Protein 2GRU (pdb70)

Organism: Niallia circulans (NCBI:txid1397)

B-factor: mean 25.81, std 11.72, range [3.19, 71.44]

InterPro domains:
  IPR030960 3-dehydroquinate synthase, N-terminal domain [PF01761] (68-178)
  IPR030963 3-dehydroquinate synthase family [PIRSF001455] (4-365)
  IPR050071 Dehydroquinate Synthase [PTHR43622] (8-349)
  IPR056179 3-dehydroquinate synthase, C-terminal domain [PF24621] (180-322)

Secondary structure (DSSP, 8-state):
-EEEEEETTEEEEEEEETTSGGGGGGTS-TTS-SEEEEEEETTS-HHHHHHHHHHHTTTS-EEEEEE--SGGG-SHHHHHHHHHHHHHTT--TTEEEEEEESHHHHHHHHHHHHHBTT--EEEEEE-SHHIIIIITSS-EEEEEETTEEEEEEEE---SEEEEEHHHHHTS-HHHHHHHHHHHHHHHHHS--S--S--GGG--TT----HHHHHHHHHHHHHHHHHHHTT-TTSSSGGGGGGTTHHHHHHHHHHTTTSS-HHHHHHHHHHHHHHHHHHTTSS-HHHHHHHHHHHHHTTTTTS------HHHHHHHHHT--SSSSSB-SSSEEEE--EEETTEEPPBTTBS-EEEEHHHHHHHHHH--/-EEEEEETTEEEEEEEETT-GGGGGGTS-SSS-SEEEEEEETTS-HHHHHHHHHHHTTTS-EEEEEE--SGGG-BHHHHHHHHHHHHHTT--TTEEEEEEESHHHHHHHHHHHHHBTT--EEEEEE-SHHIIIIITSS-EEEEEETTEEEEEEEE---SEEEEEHHHHHTS-HHHHHHHHHHHHHHHHHS--S--SS-GGG--SS----HHHHHHHHHHHHHHHHHHHTT-TTSSSGGGGGGTTHHHHHHHHHHTTTSS-HHHHHHHHHHHHHHHHHHTTSS-HHHHHHHHHHHHHTTTTSS----S-HHHHHHHHHH----SEEEEE-EEETTEEPPBTTBSEEEEEHHHHHHHHHH--

Solvent-accessible surface area: 28397 Å² total; per-residue (Å²): 75,53,84,137,2,40,0,58,102,135,70,7,49,0,2,0,8,77,81,6,1,79,37,2,71,98,59,1,70,128,109,56,13,57,16,1,0,0,1,0,16,60,63,11,75,88,85,26,0,107,61,0,14,109,38,0,39,109,15,14,87,34,61,55,1,56,16,97,13,28,78,130,114,8,33,3,74,18,0,25,83,2,0,59,104,1,30,89,73,46,8,40,135,116,0,0,0,0,2,0,2,12,24,32,0,9,29,0,0,0,0,1,0,3,0,1,16,48,28,6,11,0,0,10,2,4,10,28,0,39,2,0,2,20,48,6,0,16,6,54,4,0,0,5,7,131,55,12,74,32,2,0,0,22,47,42,29,4,97,16,0,2,0,3,0,91,24,0,21,130,16,70,65,100,74,3,21,6,0,0,0,2,0,0,3,3,15,0,0,35,131,48,126,102,42,139,7,63,49,123,55,13,57,72,64,2,91,15,56,21,130,37,0,30,23,0,0,26,4,1,11,50,10,7,18,77,14,0,36,161,10,30,100,20,135,147,149,1,25,4,11,45,0,4,21,10,1,0,15,2,3,44,47,6,11,155,70,27,7,31,54,0,0,0,0,0,0,1,0,0,6,0,0,29,0,0,41,93,60,144,61,6,77,122,143,20,12,59,18,0,70,131,10,0,64,58,0,2,0,21,107,90,20,53,67,173,30,70,38,92,38,14,28,93,74,5,71,124,20,52,66,28,16,143,10,98,71,70,142,66,25,2,0,4,2,0,0,43,3,57,9,117,45,9,116,104,121,176,64,9,23,9,32,0,135,47,96,39,5,96,79,0,8,137,86,15,110,79,57,84,130,1,36,0,59,122,87,56,6,54,0,0,0,10,77,92,10,0,73,46,0,96,95,55,1,65,163,125,62,12,65,12,1,0,0,1,0,15,65,62,10,78,83,82,26,0,104,50,0,16,116,36,0,42,114,11,13,85,31,63,62,11,62,13,112,13,31,65,130,103,6,34,1,82,20,0,33,74,1,0,38,79,0,20,91,69,44,8,41,72,94,1,0,1,0,3,0,2,13,26,35,0,11,27,0,0,0,0,1,0,2,0,1,15,37,28,6,12,0,0,13,2,6,10,21,0,41,3,0,1,19,47,6,0,13,0,51,4,0,0,13,8,131,58,25,86,42,17,0,0,20,40,43,28,5,97,15,0,1,0,3,0,96,27,0,22,112,17,71,66,84,81,4,5,5,0,0,0,3,0,0,3,4,8,0,1,38,126,54,141,130,58,133,16,75,54,131,63,6,50,47,68,3,97,13,48,16,127,76,1,21,36,4,0,30,16,1,10,59,9,7,17,78,20,0,37,149,6,13,84,18,133,138,155,2,40,8,12,54,0,4,11,37,0,0,59,0,0,31,80,12,15,159,70,36,9,34,43,0,0,0,0,0,0,0,0,0,1,0,0,26,0,0,35,101,41,138,63,5,57,104,132,13,4,57,25,0,48,134,7,0,82,55,0,2,0,35,109,65,31,25,59,175,20,75,34,64,37,3,23,106,85,8,77,130,69,85,139,139,95,44,38,32,5,6,0,0,34,0,51,8,104,45,9,118,110,128,162,60,14,83,6,49,2,124,56,106,21,0,59,76,3,4,117,112,14,90

Structure (mmCIF, N/CA/C/O backbone):
data_2GRU
#
_entry.id   2GRU
#
_cell.length_a   79.569
_cell.length_b   70.108
_cell.length_c   81.569
_cell.angle_alpha   90.00
_cell.angle_beta   117.61
_cell.angle_gamma   90.00
#
_symmetry.space_group_name_H-M   'P 1 21 1'
#
loop_
_entity.id
_entity.type
_entity.pdbx_description
1 polymer '2-deoxy-scyllo-inosose synthase'
2 non-polymer 'COBALT (II) ION'
3 non-polymer 'SULFITE ION'
4 non-polymer 'PHOSPHATE ION'
5 non-polymer NICOTINAMIDE-ADENINE-DINUCLEOTIDE
6 non-polymer (1R,2S,3S,4R)-5-METH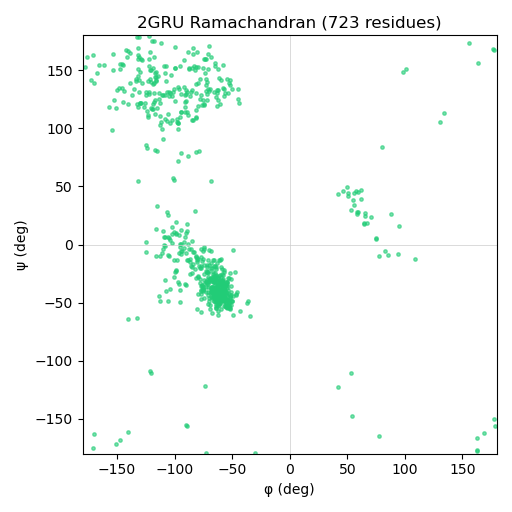YLENECYCLOHEXANE-1,2,3,4-TETRAOL
7 non-polymer (4S)-2-METHYL-2,4-PENTANEDIOL
8 non-polymer '[(1R,2R,3S,4S,5R)-2,3,4,5-TETRAHYDROXYCYCLOHEXYL]METHYL DIHYDROGEN PHOSPHATE'
9 water water
#
loop_
_atom_site.group_PDB
_atom_site.id
_atom_site.type_symbol
_atom_site.label_atom_id
_atom_site.label_alt_id
_atom_site.label_comp_id
_atom_site.label_asym_id
_atom_site.label_entity_id
_atom_site.label_seq_id
_atom_site.pdbx_PDB_ins_code
_atom_site.Cartn_x
_atom_site.Cartn_y
_atom_site.Cartn_z
_atom_site.occupancy
_atom_site.B_iso_or_equiv
_atom_site.auth_seq_id
_atom_site.auth_comp_id
_atom_site.auth_asym_id
_atom_site.auth_atom_id
_atom_site.pdbx_PDB_model_num
ATOM 1 N N . THR A 1 2 ? -11.850 25.923 10.974 1.00 24.03 2 THR A N 1
ATOM 2 C CA . THR A 1 2 ? -10.802 26.966 10.769 1.00 23.77 2 THR A CA 1
ATOM 3 C C . THR A 1 2 ? -10.015 26.635 9.515 1.00 22.62 2 THR A C 1
ATOM 4 O O . THR A 1 2 ? -9.687 25.455 9.235 1.00 21.42 2 THR A O 1
ATOM 8 N N . THR A 1 3 ? -9.754 27.687 8.762 1.00 21.85 3 THR A N 1
ATOM 9 C CA . THR A 1 3 ? -9.045 27.616 7.522 1.00 22.46 3 THR A CA 1
ATOM 10 C C . THR A 1 3 ? -7.931 28.651 7.558 1.00 21.66 3 THR A C 1
ATOM 11 O O . THR A 1 3 ? -8.209 29.836 7.724 1.00 22.93 3 THR A O 1
ATOM 15 N N . LYS A 1 4 ? -6.687 28.211 7.402 1.00 20.10 4 LYS A N 1
ATOM 16 C CA . LYS A 1 4 ? -5.531 29.099 7.285 1.00 19.10 4 LYS A CA 1
ATOM 17 C C . LYS A 1 4 ? -4.860 28.961 5.929 1.00 18.83 4 LYS A C 1
ATOM 18 O O . LYS A 1 4 ? -4.743 27.857 5.376 1.00 18.65 4 LYS A O 1
ATOM 24 N N . GLN A 1 5 ? -4.367 30.064 5.421 1.00 18.25 5 GLN A N 1
ATOM 25 C CA . GLN A 1 5 ? -3.673 30.049 4.143 1.00 20.46 5 GLN A CA 1
ATOM 26 C C . GLN A 1 5 ? -2.183 29.907 4.435 1.00 19.27 5 GLN A C 1
ATOM 27 O O . GLN A 1 5 ? -1.589 30.763 5.021 1.00 20.01 5 GLN A O 1
ATOM 37 N N . ILE A 1 6 ? -1.607 28.777 4.031 1.00 20.26 6 ILE A N 1
ATOM 38 C CA . ILE A 1 6 ? -0.201 28.483 4.268 1.00 20.84 6 ILE A CA 1
ATOM 39 C C . ILE A 1 6 ? 0.600 28.743 2.987 1.00 20.14 6 ILE A C 1
ATOM 40 O O . ILE A 1 6 ? 0.256 28.209 1.947 1.00 21.47 6 ILE A O 1
ATOM 45 N N . CYS A 1 7 ? 1.699 29.475 3.073 1.00 19.27 7 CYS A N 1
ATOM 46 C CA . CYS A 1 7 ? 2.486 29.773 1.881 1.00 18.49 7 CYS A CA 1
ATOM 47 C C . CYS A 1 7 ? 3.948 29.521 2.114 1.00 18.45 7 CYS A C 1
ATOM 48 O O . CYS A 1 7 ? 4.544 30.150 3.000 1.00 18.37 7 CYS A O 1
ATOM 51 N N . PHE A 1 8 ? 4.527 28.623 1.308 1.00 17.85 8 PHE A N 1
ATOM 52 C CA . PHE A 1 8 ? 5.995 28.402 1.220 1.00 16.82 8 PHE A CA 1
ATOM 53 C C . PHE A 1 8 ? 6.492 29.210 0.021 1.00 16.77 8 PHE A C 1
ATOM 54 O O . PHE A 1 8 ? 6.242 28.859 -1.135 1.00 18.81 8 PHE A O 1
ATOM 62 N N . ALA A 1 9 ? 7.144 30.329 0.280 1.00 18.75 9 ALA A N 1
ATOM 63 C CA . ALA A 1 9 ? 7.297 31.410 -0.734 1.00 18.60 9 ALA A CA 1
ATOM 64 C C . ALA A 1 9 ? 5.975 31.624 -1.492 1.00 19.02 9 ALA A C 1
ATOM 65 O O . ALA A 1 9 ? 4.981 31.839 -0.849 1.00 18.56 9 ALA A O 1
ATOM 67 N N . ASP A 1 10 ? 5.923 31.511 -2.826 1.00 20.51 10 ASP A N 1
ATOM 68 C CA . ASP A 1 10 ? 4.677 31.690 -3.574 1.00 20.55 10 ASP A CA 1
ATOM 69 C C . ASP A 1 10 ? 3.857 30.420 -3.787 1.00 21.78 10 ASP A C 1
ATOM 70 O O . ASP A 1 10 ? 2.877 30.454 -4.556 1.00 23.45 10 ASP A O 1
ATOM 75 N N . ARG A 1 11 ? 4.212 29.311 -3.129 1.00 20.85 11 ARG A N 1
ATOM 76 C CA . ARG A 1 11 ? 3.404 28.097 -3.223 1.00 21.71 11 ARG A CA 1
ATOM 77 C C . ARG A 1 11 ? 2.472 28.057 -2.000 1.00 19.63 11 ARG A C 1
ATOM 78 O O . ARG A 1 11 ? 2.913 27.796 -0.908 1.00 19.17 11 ARG A O 1
ATOM 92 N N . CYS A 1 12 ? 1.195 28.361 -2.212 1.00 19.47 12 CYS A N 1
ATOM 93 C CA . CYS A 1 12 ? 0.174 28.458 -1.173 1.00 19.34 12 CYS A CA 1
ATOM 94 C C . CYS A 1 12 ? -0.824 27.290 -1.228 1.00 19.67 12 CYS A C 1
ATOM 95 O O . CYS A 1 12 ? -1.029 26.681 -2.294 1.00 19.93 12 CYS A O 1
ATOM 98 N N . PHE A 1 13 ? -1.322 26.912 -0.043 1.00 19.11 13 PHE A N 1
ATOM 99 C CA . PHE A 1 13 ? -2.416 25.985 0.134 1.00 18.47 13 PHE A CA 1
ATOM 100 C C . PHE A 1 13 ? -3.262 26.378 1.341 1.00 18.34 13 PHE A C 1
ATOM 101 O O . PHE A 1 13 ? -2.801 27.055 2.246 1.00 19.37 13 PHE A O 1
ATOM 109 N N . ASN A 1 14 ? -4.507 25.959 1.303 1.00 18.21 14 ASN A N 1
ATOM 110 C CA . ASN A 1 14 ? -5.424 26.066 2.399 1.00 19.53 14 ASN A CA 1
ATOM 111 C C . ASN A 1 14 ? -5.357 24.845 3.246 1.00 17.40 14 ASN A C 1
ATOM 112 O O . ASN A 1 14 ? -5.358 23.714 2.738 1.00 15.56 14 ASN A O 1
ATOM 117 N N . PHE A 1 15 ? -5.188 25.110 4.539 1.00 15.80 15 PHE A N 1
ATOM 118 C CA . PHE A 1 15 ? -5.121 24.118 5.568 1.00 14.14 15 PHE A CA 1
ATOM 119 C C . PHE A 1 15 ? -6.397 24.360 6.354 1.00 14.38 15 PHE A C 1
ATOM 120 O O . PHE A 1 15 ? -6.526 25.360 7.088 1.00 12.57 15 PHE A O 1
ATOM 128 N N . ALA A 1 16 ? -7.352 23.468 6.165 1.00 15.01 16 ALA A N 1
ATOM 129 C CA . ALA A 1 16 ? -8.581 23.494 6.949 1.00 16.78 16 ALA A CA 1
ATOM 130 C C . ALA A 1 16 ? -8.517 22.447 8.055 1.00 17.91 16 ALA A C 1
ATOM 131 O O . ALA A 1 16 ? -8.121 21.303 7.818 1.00 18.97 16 ALA A O 1
ATOM 133 N N . PHE A 1 17 ? -8.901 22.836 9.275 1.00 19.56 17 PHE A N 1
ATOM 134 C CA . PHE A 1 17 ? -8.854 21.936 10.408 1.00 19.62 17 PHE A CA 1
ATOM 135 C C . PHE A 1 17 ? -10.008 22.200 11.366 1.00 20.22 17 PHE A C 1
ATOM 136 O O . PHE A 1 17 ? -10.286 23.350 11.705 1.00 20.18 17 PHE A O 1
ATOM 144 N N . GLY A 1 18 ? -10.658 21.126 11.808 1.00 20.86 18 GLY A N 1
ATOM 145 C CA . GLY A 1 18 ? -11.843 21.202 12.675 1.00 21.33 18 GLY A CA 1
ATOM 146 C C . GLY A 1 18 ? -12.583 19.884 12.636 1.00 22.89 18 GLY A C 1
ATOM 147 O O . GLY A 1 18 ? -12.142 18.953 11.983 1.00 21.02 18 GLY A O 1
ATOM 148 N N . GLU A 1 19 ? -13.717 19.811 13.340 1.00 24.86 19 GLU A N 1
ATOM 149 C CA . GLU A 1 19 ? -14.572 18.639 13.334 1.00 27.08 19 GLU A CA 1
ATOM 150 C C . GLU A 1 19 ? -15.355 18.447 12.041 1.00 28.16 19 GLU A C 1
ATOM 151 O O . GLU A 1 19 ? -15.914 19.385 11.453 1.00 26.99 19 GLU A O 1
ATOM 157 N N . HIS A 1 20 ? -15.400 17.210 11.578 1.00 29.91 20 HIS A N 1
ATOM 158 C CA . HIS A 1 20 ? -16.006 16.970 10.282 1.00 33.36 20 HIS A CA 1
ATOM 159 C C . HIS A 1 20 ? -15.621 18.061 9.173 1.00 33.16 20 HIS A C 1
ATOM 160 O O . HIS A 1 20 ? -16.508 18.520 8.424 1.00 33.60 20 HIS A O 1
ATOM 167 N N . VAL A 1 21 ? -14.330 18.473 9.083 1.00 32.50 21 VAL A N 1
ATOM 168 C CA . VAL A 1 21 ? -13.841 19.264 7.914 1.00 32.13 21 VAL A CA 1
ATOM 169 C C . VAL A 1 21 ? -14.108 18.537 6.615 1.00 32.28 21 VAL A C 1
ATOM 170 O O . VAL A 1 21 ? -14.320 19.181 5.609 1.00 31.94 21 VAL A O 1
ATOM 174 N N . LEU A 1 22 ? -14.022 17.204 6.619 1.00 32.80 22 LEU A N 1
ATOM 175 C CA . LEU A 1 22 ? -14.139 16.466 5.382 1.00 34.45 22 LEU A CA 1
ATOM 176 C C . LEU A 1 22 ? -15.551 16.459 4.840 1.00 37.02 22 LEU A C 1
ATOM 177 O O . LEU A 1 22 ? -15.745 16.500 3.628 1.00 36.27 22 LEU A O 1
ATOM 182 N N . GLU A 1 23 ? -16.548 16.456 5.734 1.00 39.37 23 GLU A N 1
ATOM 183 C CA . GLU A 1 23 ? -17.952 16.555 5.318 1.00 41.88 23 GLU A CA 1
ATOM 184 C C . GLU A 1 23 ? -18.202 17.948 4.791 1.00 41.82 23 GLU A C 1
ATOM 185 O O . GLU A 1 23 ? -19.273 18.256 4.283 1.00 43.85 23 GLU A O 1
ATOM 191 N N . SER A 1 24 ? -17.211 18.814 4.888 1.00 41.67 24 SER A N 1
ATOM 192 C CA . SER A 1 24 ? -17.371 20.131 4.309 1.00 41.32 24 SER A CA 1
ATOM 193 C C . SER A 1 24 ? -16.362 20.354 3.184 1.00 40.59 24 SER A C 1
ATOM 194 O O . SER A 1 24 ? -16.190 21.472 2.702 1.00 40.45 24 SER A O 1
ATOM 197 N N . VAL A 1 25 ? -15.733 19.262 2.739 1.00 40.00 25 VAL A N 1
ATOM 198 C CA . VAL A 1 25 ? -14.747 19.293 1.633 1.00 39.01 25 VAL A CA 1
ATOM 199 C C . VAL A 1 25 ? -15.255 20.014 0.372 1.00 38.68 25 VAL A C 1
ATOM 200 O O . VAL A 1 25 ? -14.476 20.704 -0.298 1.00 38.35 25 VAL A O 1
ATOM 204 N N . GLU A 1 26 ? -16.561 19.866 0.087 1.00 39.05 26 GLU A N 1
ATOM 205 C CA . GLU A 1 26 ? -17.229 20.441 -1.088 1.00 39.53 26 GLU A CA 1
ATOM 206 C C . GLU A 1 26 ? -17.178 21.966 -1.124 1.00 40.02 26 GLU A C 1
ATOM 207 O O . GLU A 1 26 ? -17.217 22.558 -2.199 1.00 39.40 26 GLU A O 1
ATOM 213 N N . SER A 1 27 ? -17.083 22.584 0.060 1.00 40.37 27 SER A N 1
ATOM 214 C CA . SER A 1 27 ? -16.937 24.044 0.199 1.00 40.85 27 SER A CA 1
ATOM 215 C C . SER A 1 27 ? -15.506 24.534 -0.038 1.00 40.72 27 SER A C 1
ATOM 216 O O . SER A 1 27 ? -15.282 25.738 -0.182 1.00 41.10 27 SER A O 1
ATOM 219 N N . TYR A 1 28 ? -14.539 23.611 -0.075 1.00 40.00 28 TYR A N 1
ATOM 220 C CA . TYR A 1 28 ? -13.125 23.992 -0.130 1.00 39.51 28 TYR A CA 1
ATOM 221 C C . TYR A 1 28 ? -12.481 23.725 -1.480 1.00 39.43 28 TYR A C 1
ATOM 222 O O . TYR A 1 28 ? -11.546 24.442 -1.877 1.00 39.93 28 TYR A O 1
ATOM 231 N N . ILE A 1 29 ? -12.959 22.690 -2.183 1.00 38.70 29 ILE A N 1
ATOM 232 C CA . ILE A 1 29 ? -12.388 22.323 -3.481 1.00 36.83 29 ILE A CA 1
ATOM 233 C C . ILE A 1 29 ? -13.385 22.565 -4.594 1.00 37.80 29 ILE A C 1
ATOM 234 O O . ILE A 1 29 ? -14.472 21.981 -4.574 1.00 37.21 29 ILE A O 1
ATOM 239 N N . PRO A 1 30 ? -13.005 23.401 -5.585 1.00 38.71 30 PRO A N 1
ATOM 240 C CA . PRO A 1 30 ? -13.860 23.682 -6.746 1.00 39.85 30 PRO A CA 1
ATOM 241 C C . PRO A 1 30 ? -14.482 22.406 -7.311 1.00 41.13 30 PRO A C 1
ATOM 242 O O . PRO A 1 30 ? -13.792 21.388 -7.493 1.00 39.93 30 PRO A O 1
ATOM 246 N N . ARG A 1 31 ? -15.787 22.472 -7.578 1.00 42.91 31 ARG A N 1
ATOM 247 C CA . ARG A 1 31 ? -16.555 21.327 -8.072 1.00 44.32 31 ARG A CA 1
ATOM 248 C C . ARG A 1 31 ? -15.813 20.410 -9.067 1.00 44.09 31 ARG A C 1
ATOM 249 O O . ARG A 1 31 ? -15.785 19.163 -8.900 1.00 45.13 31 ARG A O 1
ATOM 257 N N . ASP A 1 32 ? -15.232 21.020 -10.096 1.00 42.88 32 ASP A N 1
ATOM 258 C CA . ASP A 1 32 ? -14.499 20.267 -11.103 1.00 42.02 32 ASP A CA 1
ATOM 259 C C . ASP A 1 32 ? -12.997 20.576 -11.154 1.00 39.50 32 ASP A C 1
ATOM 260 O O . ASP A 1 32 ? -12.398 20.538 -12.209 1.00 38.53 32 ASP A O 1
ATOM 265 N N . GLU A 1 33 ? -12.395 20.875 -10.008 1.00 37.69 33 GLU A N 1
ATOM 266 C CA . GLU A 1 33 ? -10.922 21.025 -9.921 1.00 35.43 33 GLU A CA 1
ATOM 267 C C . GLU A 1 33 ? -10.211 19.762 -10.453 1.00 32.53 33 GLU A C 1
ATOM 268 O O . GLU A 1 33 ? -9.280 19.851 -11.262 1.00 32.13 33 GLU A O 1
ATOM 274 N N . PHE A 1 34 ? -10.676 18.600 -10.006 1.00 29.15 34 PHE A N 1
ATOM 275 C CA . PHE A 1 34 ? -9.991 17.343 -10.256 1.00 27.09 34 PHE A CA 1
ATOM 276 C C . PHE A 1 34 ? -11.002 16.365 -10.752 1.00 26.75 34 PHE A C 1
ATOM 277 O O . PHE A 1 34 ? -12.181 16.374 -10.293 1.00 26.37 34 PHE A O 1
ATOM 285 N N . ASP A 1 35 ? -10.558 15.503 -11.651 1.00 25.83 35 ASP A N 1
ATOM 286 C CA . ASP A 1 35 ? -11.463 14.525 -12.235 1.00 26.56 35 ASP A CA 1
ATOM 287 C C . ASP A 1 35 ? -11.470 13.163 -11.534 1.00 24.98 35 ASP A C 1
ATOM 288 O O . ASP A 1 35 ? -12.294 12.273 -11.883 1.00 24.07 35 ASP A O 1
ATOM 293 N N . GLN A 1 36 ? -10.574 13.008 -10.552 1.00 23.28 36 GLN A N 1
ATOM 294 C CA . GLN A 1 36 ? -10.403 11.738 -9.883 1.00 21.66 36 GLN A CA 1
ATOM 295 C C . GLN A 1 36 ? -9.566 11.966 -8.641 1.00 21.24 36 GLN A C 1
ATOM 296 O O . GLN A 1 36 ? -8.701 12.825 -8.653 1.00 21.92 36 GLN A O 1
ATOM 302 N N . TYR A 1 37 ? -9.837 11.179 -7.589 1.00 20.71 37 TYR A N 1
ATOM 303 C CA . TYR A 1 37 ? -9.082 11.115 -6.337 1.00 18.87 37 TYR A CA 1
ATOM 304 C C . TYR A 1 37 ? -8.441 9.762 -6.158 1.00 18.98 37 TYR A C 1
ATOM 305 O O . TYR A 1 37 ? -9.132 8.728 -6.110 1.00 18.75 37 TYR A O 1
ATOM 314 N N . ILE A 1 38 ? -7.108 9.735 -6.120 1.00 18.98 38 ILE A N 1
ATOM 315 C CA . ILE A 1 38 ? -6.406 8.502 -5.769 1.00 18.82 38 ILE A CA 1
ATOM 316 C C . ILE A 1 38 ? -6.053 8.631 -4.281 1.00 18.53 38 ILE A C 1
ATOM 317 O O . ILE A 1 38 ? -5.180 9.422 -3.913 1.00 18.27 38 ILE A O 1
ATOM 322 N N . MET A 1 39 ? -6.749 7.856 -3.447 1.00 19.05 39 MET A N 1
ATOM 323 C CA . MET A 1 39 ? -6.568 7.873 -1.998 1.00 19.25 39 MET A CA 1
ATOM 324 C C . MET A 1 39 ? -5.494 6.892 -1.517 1.00 18.30 39 MET A C 1
ATOM 325 O O . MET A 1 39 ? -5.631 5.677 -1.664 1.00 18.46 39 MET A O 1
ATOM 330 N N . ILE A 1 40 ? -4.395 7.433 -0.977 1.00 16.66 40 ILE A N 1
ATOM 331 C CA . ILE A 1 40 ? -3.247 6.611 -0.631 1.00 15.62 40 ILE A CA 1
ATOM 332 C C . ILE A 1 40 ? -3.098 6.542 0.881 1.00 14.97 40 ILE A C 1
ATOM 333 O O . ILE A 1 40 ? -3.082 7.560 1.559 1.00 13.06 40 ILE A O 1
ATOM 338 N N . SER A 1 41 ? -2.981 5.310 1.396 1.00 13.94 41 SER A N 1
ATOM 339 C CA . SER A 1 41 ? -2.961 5.110 2.842 1.00 14.67 41 SER A CA 1
ATOM 340 C C . SER A 1 41 ? -2.187 3.863 3.278 1.00 13.04 41 SER A C 1
ATOM 341 O O . SER A 1 41 ? -2.487 2.772 2.817 1.00 15.10 41 SER A O 1
ATOM 344 N N . ASP A 1 42 ? -1.198 3.998 4.148 1.00 12.90 42 ASP A N 1
ATOM 345 C CA . ASP A 1 42 ? -0.390 2.835 4.568 1.00 13.64 42 ASP A CA 1
ATOM 346 C C . ASP A 1 42 ? -1.297 1.833 5.349 1.00 13.26 42 ASP A C 1
ATOM 347 O O . ASP A 1 42 ? -2.335 2.197 5.880 1.00 13.38 42 ASP A O 1
ATOM 352 N N . SER A 1 43 ? -0.932 0.569 5.386 1.00 14.23 43 SER A N 1
ATOM 353 C CA . SER A 1 43 ? -1.839 -0.485 5.873 1.00 15.22 43 SER A CA 1
ATOM 354 C C . SER A 1 43 ? -2.163 -0.383 7.383 1.00 16.63 43 SER A C 1
ATOM 355 O O . SER A 1 43 ? -3.065 -1.066 7.877 1.00 17.58 43 SER A O 1
ATOM 358 N N . GLY A 1 44 ? -1.410 0.429 8.123 1.00 16.87 44 GLY A N 1
ATOM 359 C CA . GLY A 1 44 ? -1.693 0.642 9.553 1.00 18.53 44 GLY A CA 1
ATOM 360 C C . GLY A 1 44 ? -2.750 1.683 9.880 1.00 19.09 44 GLY A C 1
ATOM 361 O O . GLY A 1 44 ? -3.278 1.707 10.989 1.00 19.08 44 GLY A O 1
ATOM 362 N N . VAL A 1 45 ? -3.087 2.554 8.921 1.00 19.01 45 VAL A N 1
ATOM 363 C CA . VAL A 1 45 ? -4.145 3.532 9.166 1.00 18.57 45 VAL A CA 1
ATOM 364 C C . VAL A 1 45 ? -5.490 2.796 9.344 1.00 19.28 45 VAL A C 1
ATOM 365 O O . VAL A 1 45 ? -5.815 1.963 8.522 1.00 19.96 45 VAL A O 1
ATOM 369 N N . PRO A 1 46 ? -6.275 3.105 10.416 1.00 19.83 46 PRO A N 1
ATOM 370 C CA . PRO A 1 46 ? -7.635 2.467 10.512 1.00 20.74 46 PRO A CA 1
ATOM 371 C C . PRO A 1 46 ? -8.494 2.573 9.255 1.00 20.81 46 PRO A C 1
ATOM 372 O O . PRO A 1 46 ? -8.654 3.680 8.704 1.00 20.78 46 PRO A O 1
ATOM 376 N N . ASP A 1 47 ? -9.100 1.445 8.863 1.00 21.39 47 ASP A N 1
ATOM 377 C CA . ASP A 1 47 ? -9.934 1.360 7.659 1.00 22.61 47 ASP A CA 1
ATOM 378 C C . ASP A 1 47 ? -11.128 2.246 7.738 1.00 22.46 47 ASP A C 1
ATOM 379 O O . ASP A 1 47 ? -11.641 2.664 6.714 1.00 23.07 47 ASP A O 1
ATOM 384 N N . SER A 1 48 ? -11.607 2.498 8.958 1.00 22.18 48 SER A N 1
ATOM 385 C CA . SER A 1 48 ? -12.740 3.397 9.160 1.00 21.25 48 SER A CA 1
ATOM 386 C C . SER A 1 48 ? -12.404 4.830 8.777 1.00 20.45 48 SER A C 1
ATOM 387 O O . SER A 1 48 ? -13.263 5.496 8.217 1.00 19.50 48 SER A O 1
ATOM 390 N N . ILE A 1 49 ? -11.193 5.323 9.114 1.00 20.93 49 ILE A N 1
ATOM 391 C CA . ILE A 1 49 ? -10.776 6.661 8.616 1.00 20.32 49 ILE A CA 1
ATOM 392 C C . ILE A 1 49 ? -10.693 6.712 7.062 1.00 19.89 49 ILE A C 1
ATOM 393 O O . ILE A 1 49 ? -11.278 7.561 6.422 1.00 18.96 49 ILE A O 1
ATOM 398 N N . VAL A 1 50 ? -9.960 5.777 6.459 1.00 20.43 50 VAL A N 1
ATOM 399 C CA . VAL A 1 50 ? -9.829 5.700 4.993 1.00 19.47 50 VAL A CA 1
ATOM 400 C C . VAL A 1 50 ? -11.209 5.680 4.300 1.00 21.60 50 VAL A C 1
ATOM 401 O O . VAL A 1 50 ? -11.499 6.495 3.388 1.00 22.20 50 VAL A O 1
ATOM 405 N N . HIS A 1 51 ? -12.074 4.767 4.719 1.00 21.54 51 HIS A N 1
ATOM 406 C CA . HIS A 1 51 ? -13.374 4.664 4.086 1.00 24.04 51 HIS A CA 1
ATOM 407 C C . HIS A 1 51 ? -14.266 5.869 4.276 1.00 23.71 51 HIS A C 1
ATOM 408 O O . HIS A 1 51 ? -14.969 6.242 3.353 1.00 23.26 51 HIS A O 1
ATOM 415 N N . TYR A 1 52 ? -14.172 6.502 5.447 1.00 23.78 52 TYR A N 1
ATOM 416 C CA . TYR A 1 52 ? -14.800 7.766 5.723 1.00 23.95 52 TYR A CA 1
ATOM 417 C C . TYR A 1 52 ? -14.309 8.911 4.811 1.00 22.83 52 TYR A C 1
ATOM 418 O O . TYR A 1 52 ? -15.125 9.664 4.254 1.00 22.58 52 TYR A O 1
ATOM 427 N N . ALA A 1 53 ? -12.987 9.079 4.691 1.00 21.50 53 ALA A N 1
ATOM 428 C CA . ALA A 1 53 ? -12.407 10.090 3.781 1.00 20.36 53 ALA A CA 1
ATOM 429 C C . ALA A 1 53 ? -12.850 9.852 2.319 1.00 20.02 53 ALA A C 1
ATOM 430 O O . ALA A 1 53 ? -13.224 10.794 1.607 1.00 20.51 53 ALA A O 1
ATOM 432 N N . ALA A 1 54 ? -12.842 8.583 1.890 1.00 19.50 54 ALA A N 1
ATOM 433 C CA . ALA A 1 54 ? -13.224 8.229 0.538 1.00 19.87 54 ALA A CA 1
ATOM 434 C C . ALA A 1 54 ? -14.675 8.596 0.224 1.00 20.35 54 ALA A C 1
ATOM 435 O O . ALA A 1 54 ? -14.948 9.185 -0.784 1.00 21.34 54 ALA A O 1
ATOM 437 N N . GLU A 1 55 ? -15.600 8.324 1.130 1.00 22.83 55 GLU A N 1
ATOM 438 C CA . GLU A 1 55 ? -16.995 8.712 0.956 1.00 25.14 55 GLU A CA 1
ATOM 439 C C . GLU A 1 55 ? -17.176 10.234 0.760 1.00 25.56 55 GLU A C 1
ATOM 440 O O . GLU A 1 55 ? -17.972 10.646 -0.087 1.00 25.59 55 GLU A O 1
ATOM 446 N N . TYR A 1 56 ? -16.434 11.063 1.504 1.00 25.63 56 TYR A N 1
ATOM 447 C CA . TYR A 1 56 ? -16.541 12.519 1.308 1.00 26.68 56 TYR A CA 1
ATOM 448 C C . TYR A 1 56 ? -15.874 13.032 0.055 1.00 25.83 56 TYR A C 1
ATOM 449 O O . TYR A 1 56 ? -16.474 13.799 -0.684 1.00 24.88 56 TYR A O 1
ATOM 458 N N . PHE A 1 57 ? -14.648 12.582 -0.221 1.00 25.05 57 PHE A N 1
ATOM 459 C CA . PHE A 1 57 ? -14.053 12.916 -1.507 1.00 23.83 57 PHE A CA 1
ATOM 460 C C . PHE A 1 57 ? -14.878 12.400 -2.687 1.00 24.00 57 PHE A C 1
ATOM 461 O O . PHE A 1 57 ? -14.824 12.952 -3.775 1.00 21.98 57 PHE A O 1
ATOM 469 N N . GLY A 1 58 ? -15.611 11.305 -2.454 1.00 25.10 58 GLY A N 1
ATOM 470 C CA . GLY A 1 58 ? -16.484 10.729 -3.451 1.00 26.95 58 GLY A CA 1
ATOM 471 C C . GLY A 1 58 ? -17.625 11.639 -3.872 1.00 28.52 58 GLY A C 1
ATOM 472 O O . GLY A 1 58 ? -18.237 11.391 -4.903 1.00 30.07 58 GLY A O 1
ATOM 473 N N . LYS A 1 59 ? -17.919 12.687 -3.106 1.00 28.31 59 LYS A N 1
ATOM 474 C CA . LYS A 1 59 ? -19.006 13.602 -3.474 1.00 29.20 59 LYS A CA 1
ATOM 475 C C . LYS A 1 59 ? -18.547 14.550 -4.557 1.00 28.69 59 LYS A C 1
ATOM 476 O O . LYS A 1 59 ? -19.361 15.137 -5.272 1.00 27.78 59 LYS A O 1
ATOM 482 N N . LEU A 1 60 ? -17.232 14.666 -4.708 1.00 28.20 60 LEU A N 1
ATOM 483 C CA . LEU A 1 60 ? -16.663 15.567 -5.726 1.00 27.31 60 LEU A CA 1
ATOM 484 C C . LEU A 1 60 ? -16.299 14.875 -7.022 1.00 26.50 60 LEU A C 1
ATOM 485 O O . LEU A 1 60 ? -16.411 15.478 -8.061 1.00 27.46 60 LEU A O 1
ATOM 490 N N . ALA A 1 61 ? -15.849 13.619 -6.963 1.00 25.85 61 ALA A N 1
ATOM 491 C CA . ALA A 1 61 ? -15.319 12.910 -8.133 1.00 25.35 61 ALA A CA 1
ATOM 492 C C . ALA A 1 61 ? -14.981 11.473 -7.712 1.00 25.37 61 ALA A C 1
ATOM 493 O O . ALA A 1 61 ? -14.824 11.211 -6.503 1.00 25.41 61 ALA A O 1
ATOM 495 N N . PRO A 1 62 ? -14.839 10.548 -8.684 1.00 24.42 62 PRO A N 1
ATOM 496 C CA . PRO A 1 62 ? -14.584 9.168 -8.309 1.00 23.70 62 PRO A CA 1
ATOM 497 C C . PRO A 1 62 ? -13.309 9.036 -7.498 1.00 23.85 62 PRO A C 1
ATOM 498 O O . PRO A 1 62 ? -12.290 9.731 -7.766 1.00 22.61 62 PRO A O 1
ATOM 502 N N . VAL A 1 63 ? -13.375 8.149 -6.511 1.00 21.73 63 VAL A N 1
ATOM 503 C CA . VAL A 1 63 ? -12.282 7.907 -5.633 1.00 20.37 63 VAL A CA 1
ATOM 504 C C . VAL A 1 63 ? -11.837 6.454 -5.763 1.00 20.89 63 VAL A C 1
ATOM 505 O O . VAL A 1 63 ? -12.698 5.548 -5.814 1.00 20.28 63 VAL A O 1
ATOM 509 N N . HIS A 1 64 ? -10.514 6.232 -5.781 1.00 19.50 64 HIS A N 1
ATOM 510 C CA . HIS A 1 64 ? -9.976 4.895 -5.642 1.00 20.48 64 HIS A CA 1
ATOM 511 C C . HIS A 1 64 ? -9.071 4.866 -4.446 1.00 19.56 64 HIS A C 1
ATOM 512 O O . HIS A 1 64 ? -8.294 5.798 -4.208 1.00 20.04 64 HIS A O 1
ATOM 519 N N . ILE A 1 65 ? -9.115 3.754 -3.731 1.00 17.95 65 ILE A N 1
ATOM 520 C CA . ILE A 1 65 ? -8.305 3.597 -2.571 1.00 17.20 65 ILE A CA 1
ATOM 521 C C . ILE A 1 65 ? -7.123 2.681 -2.878 1.00 17.94 65 ILE A C 1
ATOM 522 O O . ILE A 1 65 ? -7.294 1.599 -3.449 1.00 17.15 65 ILE A O 1
ATOM 527 N N . LEU A 1 66 ? -5.924 3.145 -2.503 1.00 17.65 66 LEU A N 1
ATOM 528 C CA . LEU A 1 66 ? -4.699 2.417 -2.723 1.00 17.25 66 LEU A CA 1
ATOM 529 C C . LEU A 1 66 ? -4.084 2.260 -1.345 1.00 17.74 66 LEU A C 1
ATOM 530 O O . LEU A 1 66 ? -3.623 3.238 -0.745 1.00 18.20 66 LEU A O 1
ATOM 535 N N . ARG A 1 67 ? -4.045 1.025 -0.829 1.00 16.18 67 ARG A N 1
ATOM 536 C CA . ARG A 1 67 ? -3.218 0.814 0.350 1.00 15.37 67 ARG A CA 1
ATOM 537 C C . ARG A 1 67 ? -1.806 0.383 -0.067 1.00 15.16 67 ARG A C 1
ATOM 538 O O . ARG A 1 67 ? -1.622 -0.155 -1.128 1.00 15.87 67 ARG A O 1
ATOM 546 N N . PHE A 1 68 ? -0.840 0.565 0.830 1.00 15.08 68 PHE A N 1
ATOM 547 C CA . PHE A 1 68 ? 0.484 -0.075 0.767 1.00 15.12 68 PHE A CA 1
ATOM 548 C C . PHE A 1 68 ? 0.964 -0.479 2.169 1.00 15.25 68 PHE A C 1
ATOM 549 O O . PHE A 1 68 ? 0.493 0.037 3.145 1.00 15.49 68 PHE A O 1
ATOM 557 N N . GLN A 1 69 ? 1.932 -1.379 2.226 1.00 16.11 69 GLN A N 1
ATOM 558 C CA . GLN A 1 69 ? 2.487 -1.942 3.443 1.00 18.02 69 GLN A CA 1
ATOM 559 C C . GLN A 1 69 ? 3.174 -0.862 4.318 1.00 18.79 69 GLN A C 1
ATOM 560 O O . GLN A 1 69 ? 4.106 -0.212 3.898 1.00 17.97 69 GLN A O 1
ATOM 566 N N . GLY A 1 70 ? 2.686 -0.680 5.526 1.00 19.44 70 GLY A N 1
ATOM 567 C CA . GLY A 1 70 ? 3.227 0.315 6.427 1.00 20.51 70 GLY A CA 1
ATOM 568 C C . GLY A 1 70 ? 4.619 -0.035 6.941 1.00 21.67 70 GLY A C 1
ATOM 569 O O . GLY A 1 70 ? 5.146 -1.143 6.683 1.00 22.48 70 GLY A O 1
ATOM 570 N N . GLY A 1 71 ? 5.237 0.924 7.619 1.00 21.35 71 GLY A N 1
ATOM 571 C CA . GLY A 1 71 ? 6.492 0.676 8.288 1.00 22.40 71 GLY A CA 1
ATOM 572 C C . GLY A 1 71 ? 7.681 1.193 7.514 1.00 23.09 71 GLY A C 1
ATOM 573 O O . GLY A 1 71 ? 7.654 1.248 6.285 1.00 22.70 71 GLY A O 1
ATOM 574 N N . GLU A 1 72 ? 8.727 1.560 8.244 1.00 23.58 72 GLU A N 1
ATOM 575 C CA . GLU A 1 72 ? 9.867 2.252 7.653 1.00 24.85 72 GLU A CA 1
ATOM 576 C C . GLU A 1 72 ? 10.633 1.374 6.656 1.00 25.37 72 GLU A C 1
ATOM 577 O O . GLU A 1 72 ? 11.227 1.894 5.676 1.00 26.39 72 GLU A O 1
ATOM 583 N N . GLU A 1 73 ? 10.554 0.062 6.858 1.00 24.17 73 GLU A N 1
ATOM 584 C CA . GLU A 1 73 ? 11.082 -0.944 5.926 1.00 24.72 73 GLU A CA 1
ATOM 585 C C . GLU A 1 73 ? 10.518 -0.887 4.524 1.00 23.23 73 GLU A C 1
ATOM 586 O O . GLU A 1 73 ? 11.164 -1.312 3.580 1.00 24.17 73 GLU A O 1
ATOM 592 N N . TYR A 1 74 ? 9.286 -0.431 4.389 1.00 21.94 74 TYR A N 1
ATOM 593 C CA . TYR A 1 74 ? 8.629 -0.340 3.090 1.00 21.35 74 TYR A CA 1
ATOM 594 C C . TYR A 1 74 ? 8.473 1.133 2.660 1.00 19.34 74 TYR A C 1
ATOM 595 O O . TYR A 1 74 ? 7.793 1.409 1.677 1.00 18.97 74 TYR A O 1
ATOM 604 N N . LYS A 1 75 ? 9.045 2.063 3.413 1.00 16.83 75 LYS A N 1
ATOM 605 C CA . LYS A 1 75 ? 9.016 3.481 2.998 1.00 16.86 75 LYS A CA 1
ATOM 606 C C . LYS A 1 75 ? 10.129 3.736 1.975 1.00 16.93 75 LYS A C 1
ATOM 607 O O . LYS A 1 75 ? 11.233 4.236 2.319 1.00 18.95 75 LYS A O 1
ATOM 613 N N . THR A 1 76 ? 9.877 3.359 0.711 1.00 17.83 76 THR A N 1
ATOM 614 C CA . THR A 1 76 ? 10.946 3.248 -0.292 1.00 16.99 76 THR A CA 1
ATOM 615 C C . THR A 1 76 ? 10.465 3.710 -1.638 1.00 17.95 76 THR A C 1
ATOM 616 O O . THR A 1 76 ? 9.280 3.916 -1.813 1.00 17.70 76 THR A O 1
ATOM 620 N N . LEU A 1 77 ? 11.373 3.916 -2.596 1.00 18.62 77 LEU A N 1
ATOM 621 C CA . LEU A 1 77 ? 10.990 4.356 -3.957 1.00 19.05 77 LEU A CA 1
ATOM 622 C C . LEU A 1 77 ? 10.259 3.223 -4.672 1.00 18.41 77 LEU A C 1
ATOM 623 O O . LEU A 1 77 ? 9.419 3.452 -5.513 1.00 19.13 77 LEU A O 1
ATOM 628 N N . SER A 1 78 ? 10.598 1.997 -4.309 1.00 16.40 78 SER A N 1
ATOM 629 C CA . SER A 1 78 ? 9.891 0.838 -4.795 1.00 17.62 78 SER A CA 1
ATOM 630 C C . SER A 1 78 ? 8.401 0.854 -4.433 1.00 15.95 78 SER A C 1
ATOM 631 O O . SER A 1 78 ? 7.569 0.575 -5.295 1.00 16.54 78 SER A O 1
ATOM 634 N N . THR A 1 79 ? 8.063 1.175 -3.171 1.00 14.92 79 THR A N 1
ATOM 635 C CA . THR A 1 79 ? 6.651 1.344 -2.794 1.00 14.62 79 THR A CA 1
ATOM 636 C C . THR A 1 79 ? 6.023 2.473 -3.596 1.00 13.83 79 THR A C 1
ATOM 637 O O . THR A 1 79 ? 4.936 2.335 -4.130 1.00 13.80 79 THR A O 1
ATOM 641 N N . VAL A 1 80 ? 6.716 3.602 -3.698 1.00 13.65 80 VAL A N 1
ATOM 642 C CA . VAL A 1 80 ? 6.246 4.698 -4.579 1.00 14.40 80 VAL A CA 1
ATOM 643 C C . VAL A 1 80 ? 5.962 4.252 -6.042 1.00 13.79 80 VAL A C 1
ATOM 644 O O . VAL A 1 80 ? 4.876 4.484 -6.606 1.00 14.64 80 VAL A O 1
ATOM 648 N N . THR A 1 81 ? 6.918 3.599 -6.675 1.00 13.82 81 THR A N 1
ATOM 649 C CA . THR A 1 81 ? 6.663 3.121 -8.081 1.00 14.41 81 THR A CA 1
ATOM 650 C C . THR A 1 81 ? 5.451 2.262 -8.192 1.00 13.30 81 THR A C 1
ATOM 651 O O . THR A 1 81 ? 4.664 2.423 -9.132 1.00 15.24 81 THR A O 1
ATOM 655 N N . ASN A 1 82 ? 5.273 1.337 -7.254 1.00 13.85 82 ASN A N 1
ATOM 656 C CA . ASN A 1 82 ? 4.138 0.436 -7.345 1.00 15.48 82 ASN A CA 1
ATOM 657 C C . ASN A 1 82 ? 2.819 1.184 -7.226 1.00 14.87 82 ASN A C 1
ATOM 658 O O . ASN A 1 82 ? 1.870 0.902 -7.931 1.00 14.59 82 ASN A O 1
ATOM 663 N N . LEU A 1 83 ? 2.782 2.170 -6.332 1.00 13.16 83 LEU A N 1
ATOM 664 C CA . LEU A 1 83 ? 1.630 3.087 -6.236 1.00 12.34 83 LEU A CA 1
ATOM 665 C C . LEU A 1 83 ? 1.375 3.932 -7.485 1.00 11.96 83 LEU A C 1
ATOM 666 O O . LEU A 1 83 ? 0.228 4.150 -7.847 1.00 13.13 83 LEU A O 1
ATOM 671 N N . GLN A 1 84 ? 2.423 4.407 -8.138 1.00 12.04 84 GLN A N 1
ATOM 672 C CA . GLN A 1 84 ? 2.268 5.201 -9.381 1.00 13.93 84 GLN A CA 1
ATOM 673 C C . GLN A 1 84 ? 1.698 4.314 -10.535 1.00 14.48 84 GLN A C 1
ATOM 674 O O . GLN A 1 84 ? 0.756 4.725 -11.198 1.00 14.50 84 GLN A O 1
ATOM 680 N N . GLU A 1 85 ? 2.203 3.070 -10.651 1.00 14.49 85 GLU A N 1
ATOM 681 C CA . GLU A 1 85 ? 1.740 2.074 -11.619 1.00 16.50 85 GLU A CA 1
ATOM 682 C C . GLU A 1 85 ? 0.287 1.715 -11.436 1.00 16.12 85 GLU A C 1
ATOM 683 O O . GLU A 1 85 ? -0.475 1.789 -12.391 1.00 15.16 85 GLU A O 1
ATOM 689 N N . ARG A 1 86 ? -0.115 1.426 -10.179 1.00 16.58 86 ARG A N 1
ATOM 690 C CA . ARG A 1 86 ? -1.513 1.156 -9.834 1.00 16.30 86 ARG A CA 1
ATOM 691 C C . ARG A 1 86 ? -2.408 2.356 -10.096 1.00 15.93 86 ARG A C 1
ATOM 692 O O . ARG A 1 86 ? -3.536 2.196 -10.562 1.00 15.46 86 ARG A O 1
ATOM 700 N N . ALA A 1 87 ? -1.907 3.563 -9.810 1.00 17.47 87 ALA A N 1
ATOM 701 C CA . ALA A 1 87 ? -2.648 4.784 -10.152 1.00 17.67 87 ALA A CA 1
ATOM 702 C C . ALA A 1 87 ? -2.892 4.959 -11.654 1.00 18.57 87 ALA A C 1
ATOM 703 O O . ALA A 1 87 ? -3.981 5.385 -12.062 1.00 18.20 87 ALA A O 1
ATOM 705 N N . ILE A 1 88 ? -1.856 4.712 -12.455 1.00 19.40 88 ILE A N 1
ATOM 706 C CA . ILE A 1 88 ? -1.942 4.816 -13.915 1.00 18.89 88 ILE A CA 1
ATOM 707 C C . ILE A 1 88 ? -2.908 3.747 -14.423 1.00 19.51 88 ILE A C 1
ATOM 708 O O . ILE A 1 88 ? -3.805 4.037 -15.245 1.00 20.64 88 ILE A O 1
ATOM 713 N N . ALA A 1 89 ? -2.815 2.536 -13.876 1.00 18.61 89 ALA A N 1
ATOM 714 C CA . ALA A 1 89 ? -3.755 1.499 -14.224 1.00 17.97 89 ALA A CA 1
ATOM 715 C C . ALA A 1 89 ? -5.186 1.863 -13.898 1.00 18.19 89 ALA A C 1
ATOM 716 O O . ALA A 1 89 ? -6.056 1.276 -14.475 1.00 17.58 89 ALA A O 1
ATOM 718 N N . LEU A 1 90 ? -5.426 2.838 -13.010 1.00 18.16 90 LEU A N 1
ATOM 719 C CA . LEU A 1 90 ? -6.788 3.349 -12.681 1.00 19.84 90 LEU A CA 1
ATOM 720 C C . LEU A 1 90 ? -7.212 4.557 -13.543 1.00 19.99 90 LEU A C 1
ATOM 721 O O . LEU A 1 90 ? -8.315 5.151 -13.364 1.00 18.64 90 LEU A O 1
ATOM 726 N N . GLY A 1 91 ? -6.311 4.922 -14.463 1.00 20.03 91 GLY A N 1
ATOM 727 C CA . GLY A 1 91 ? -6.560 6.007 -15.391 1.00 19.07 91 GLY A CA 1
ATOM 728 C C . GLY A 1 91 ? -6.153 7.357 -14.835 1.00 19.17 91 GLY A C 1
ATOM 729 O O . GLY A 1 91 ? -6.721 8.359 -15.231 1.00 19.26 91 GLY A O 1
ATOM 730 N N . ALA A 1 92 ? -5.188 7.392 -13.913 1.00 18.34 92 ALA A N 1
ATOM 731 C CA . ALA A 1 92 ? -4.717 8.663 -13.334 1.00 19.12 92 ALA A CA 1
ATOM 732 C C . ALA A 1 92 ? -4.141 9.536 -14.429 1.00 19.47 92 ALA A C 1
ATOM 733 O O . ALA A 1 92 ? -3.492 9.055 -15.343 1.00 19.81 92 ALA A O 1
ATOM 735 N N . ASN A 1 93 ? -4.354 10.822 -14.318 1.00 21.15 93 ASN A N 1
ATOM 736 C CA . ASN A 1 93 ? -3.786 11.763 -15.289 1.00 22.43 93 ASN A CA 1
ATOM 737 C C . ASN A 1 93 ? -3.457 13.092 -14.578 1.00 22.32 93 ASN A C 1
ATOM 738 O O . ASN A 1 93 ? -3.459 13.166 -13.334 1.00 20.75 93 ASN A O 1
ATOM 743 N N . ARG A 1 94 ? -3.158 14.131 -15.350 1.00 23.15 94 ARG A N 1
ATOM 744 C CA . ARG A 1 94 ? -2.743 15.418 -14.787 1.00 24.46 94 ARG A CA 1
ATOM 745 C C . ARG A 1 94 ? -3.846 16.121 -14.050 1.00 23.74 94 ARG A C 1
ATOM 746 O O . ARG A 1 94 ? -3.574 17.047 -13.285 1.00 24.21 94 ARG A O 1
ATOM 754 N N . ARG A 1 95 ? -5.092 15.704 -14.264 1.00 23.47 95 ARG A N 1
ATOM 755 C CA . ARG A 1 95 ? -6.202 16.283 -13.507 1.00 23.44 95 ARG A CA 1
ATOM 756 C C . ARG A 1 95 ? -6.611 15.490 -12.265 1.00 22.30 95 ARG A C 1
ATOM 757 O O . ARG A 1 95 ? -7.518 15.906 -11.546 1.00 22.17 95 ARG A O 1
ATOM 765 N N . THR A 1 96 ? -5.950 14.355 -12.033 1.00 20.39 96 THR A N 1
ATOM 766 C CA . THR A 1 96 ? -6.097 13.597 -10.796 1.00 18.40 96 THR A CA 1
ATOM 767 C C . THR A 1 96 ? -5.416 14.274 -9.597 1.00 18.07 96 THR A C 1
ATOM 768 O O . THR A 1 96 ? -4.294 14.803 -9.720 1.00 17.94 96 THR A O 1
ATOM 772 N N . ALA A 1 97 ? -6.053 14.176 -8.421 1.00 17.13 97 ALA A N 1
ATOM 773 C CA . ALA A 1 97 ? -5.363 14.502 -7.145 1.00 16.20 97 ALA A CA 1
ATOM 774 C C . ALA A 1 97 ? -5.075 13.242 -6.372 1.00 15.45 97 ALA A C 1
ATOM 775 O O . ALA A 1 97 ? -5.945 12.347 -6.278 1.00 13.75 97 ALA A O 1
ATOM 777 N N . ILE A 1 98 ? -3.875 13.230 -5.762 1.00 15.23 98 ILE A N 1
ATOM 778 C CA . ILE A 1 98 ? -3.479 12.228 -4.795 1.00 15.03 98 ILE A CA 1
ATOM 779 C C . ILE A 1 98 ? -3.876 12.691 -3.383 1.00 14.41 98 ILE A C 1
ATOM 780 O O . ILE A 1 98 ? -3.513 13.781 -2.985 1.00 13.32 98 ILE A O 1
ATOM 785 N N . VAL A 1 99 ? -4.672 11.871 -2.671 1.00 14.19 99 VAL A N 1
ATOM 786 C CA . VAL A 1 99 ? -5.111 12.200 -1.292 1.00 12.79 99 VAL A CA 1
ATOM 787 C C . VAL A 1 99 ? -4.403 11.295 -0.320 1.00 13.10 99 VAL A C 1
ATOM 788 O O . VAL A 1 99 ? -4.652 10.044 -0.309 1.00 9.70 99 VAL A O 1
ATOM 792 N N . ALA A 1 100 ? -3.452 11.885 0.421 1.00 10.91 100 ALA A N 1
ATOM 793 C CA . ALA A 1 100 ? -2.680 11.079 1.355 1.00 11.92 100 ALA A CA 1
ATOM 794 C C . ALA A 1 100 ? -3.356 11.006 2.717 1.00 12.58 100 ALA A C 1
ATOM 795 O O . ALA A 1 100 ? -3.422 12.009 3.448 1.00 12.03 100 ALA A O 1
ATOM 797 N N . VAL A 1 101 ? -3.854 9.801 3.061 1.00 13.25 101 VAL A N 1
ATOM 798 C CA . VAL A 1 101 ? -4.646 9.654 4.297 1.00 13.95 101 VAL A CA 1
ATOM 799 C C . VAL A 1 101 ? -3.842 8.830 5.282 1.00 14.42 101 VAL A C 1
ATOM 800 O O . VAL A 1 101 ? -3.810 7.571 5.202 1.00 14.43 101 VAL A O 1
ATOM 804 N N . GLY A 1 102 ? -3.195 9.524 6.214 1.00 14.00 102 GLY A N 1
ATOM 805 C CA . GLY A 1 102 ? -2.342 8.832 7.170 1.00 12.94 102 GLY A CA 1
ATOM 806 C C . GLY A 1 102 ? -1.490 9.796 7.968 1.00 12.98 102 GLY A C 1
ATOM 807 O O . GLY A 1 102 ? -1.776 10.986 8.054 1.00 12.98 102 GLY A O 1
ATOM 808 N N . GLY A 1 103 ? -0.439 9.250 8.583 1.00 13.43 103 GLY A N 1
ATOM 809 C CA . GLY A 1 103 ? 0.505 10.033 9.324 1.00 12.85 103 GLY A CA 1
ATOM 810 C C . GLY A 1 103 ? 1.590 10.462 8.364 1.00 14.55 103 GLY A C 1
ATOM 811 O O . GLY A 1 103 ? 1.366 10.548 7.165 1.00 13.43 103 GLY A O 1
ATOM 812 N N . GLY A 1 104 ? 2.772 10.732 8.901 1.00 14.16 104 GLY A N 1
ATOM 813 C CA . GLY A 1 104 ? 3.868 11.277 8.126 1.00 14.78 104 GLY A CA 1
ATOM 814 C C . GLY A 1 104 ? 4.460 10.280 7.122 1.00 14.98 104 GLY A C 1
ATOM 815 O O . GLY A 1 104 ? 4.930 10.689 6.055 1.00 15.89 104 GLY A O 1
ATOM 816 N N . LEU A 1 105 ? 4.438 8.993 7.457 1.00 13.16 105 LEU A N 1
ATOM 817 C CA . LEU A 1 105 ? 4.892 7.973 6.553 1.00 12.99 105 LEU A CA 1
ATOM 818 C C . LEU A 1 105 ? 4.082 7.949 5.272 1.00 12.32 105 LEU A C 1
ATOM 819 O O . LEU A 1 105 ? 4.648 7.869 4.184 1.00 13.55 105 LEU A O 1
ATOM 824 N N . THR A 1 106 ? 2.771 7.990 5.389 1.00 11.69 106 THR A N 1
ATOM 825 C CA . THR A 1 106 ? 1.893 8.035 4.219 1.00 12.53 106 THR A CA 1
ATOM 826 C C . THR A 1 106 ? 2.041 9.372 3.471 1.00 13.91 106 THR A C 1
ATOM 827 O O . THR A 1 106 ? 1.984 9.402 2.238 1.00 15.33 106 THR A O 1
ATOM 831 N N . GLY A 1 107 ? 2.141 10.491 4.215 1.00 14.43 107 GLY A N 1
ATOM 832 C CA . GLY A 1 107 ? 2.432 11.798 3.638 1.00 13.70 107 GLY A CA 1
ATOM 833 C C . GLY A 1 107 ? 3.649 11.878 2.726 1.00 14.72 107 GLY A C 1
ATOM 834 O O . GLY A 1 107 ? 3.521 12.312 1.587 1.00 15.20 107 GLY A O 1
ATOM 835 N N . ASN A 1 108 ? 4.804 11.462 3.231 1.00 14.16 108 ASN A N 1
ATOM 836 C CA . ASN A 1 108 ? 6.005 11.287 2.484 1.00 15.69 108 ASN A CA 1
ATOM 837 C C . ASN A 1 108 ? 5.912 10.375 1.257 1.00 15.48 108 ASN A C 1
ATOM 838 O O . ASN A 1 108 ? 6.341 10.782 0.205 1.00 14.44 108 ASN A O 1
ATOM 843 N N . VAL A 1 109 ? 5.445 9.125 1.436 1.00 14.35 109 VAL A N 1
ATOM 844 C CA . VAL A 1 109 ? 5.230 8.192 0.325 1.00 13.19 109 VAL A CA 1
ATOM 845 C C . VAL A 1 109 ? 4.324 8.778 -0.750 1.00 13.50 109 VAL A C 1
ATOM 846 O O . VAL A 1 109 ? 4.731 8.819 -1.919 1.00 12.42 109 VAL A O 1
ATOM 850 N N . ALA A 1 110 ? 3.131 9.240 -0.349 1.00 12.75 110 ALA A N 1
ATOM 851 C CA . ALA A 1 110 ? 2.216 9.913 -1.275 1.00 12.72 110 ALA A CA 1
ATOM 852 C C . ALA A 1 110 ? 2.767 11.220 -1.870 1.00 12.23 110 ALA A C 1
ATOM 853 O O . ALA A 1 110 ? 2.478 11.538 -3.023 1.00 11.76 110 ALA A O 1
ATOM 855 N N . GLY A 1 111 ? 3.560 11.964 -1.107 1.00 12.05 111 GLY A N 1
ATOM 856 C CA . GLY A 1 111 ? 4.183 13.229 -1.625 1.00 12.77 111 GLY A CA 1
ATOM 857 C C . GLY A 1 111 ? 5.242 12.980 -2.718 1.00 13.84 111 GLY A C 1
ATOM 858 O O . GLY A 1 111 ? 5.312 13.719 -3.713 1.00 14.39 111 GLY A O 1
ATOM 859 N N . VAL A 1 112 ? 6.055 11.945 -2.522 1.00 14.14 112 VAL A N 1
ATOM 860 C CA . VAL A 1 112 ? 6.999 11.448 -3.575 1.00 13.82 112 VAL A CA 1
ATOM 861 C C . VAL A 1 112 ? 6.249 10.922 -4.769 1.00 14.13 112 VAL A C 1
ATOM 862 O O . VAL A 1 112 ? 6.542 11.337 -5.882 1.00 15.92 112 VAL A O 1
ATOM 866 N N . ALA A 1 113 ? 5.229 10.074 -4.563 1.00 14.07 113 ALA A N 1
ATOM 867 C CA . ALA A 1 113 ? 4.360 9.718 -5.702 1.00 13.57 113 ALA A CA 1
ATOM 868 C C . ALA A 1 113 ? 3.832 10.924 -6.526 1.00 13.13 113 ALA A C 1
ATOM 869 O O . ALA A 1 113 ? 4.045 10.995 -7.735 1.00 14.11 113 ALA A O 1
ATOM 871 N N . ALA A 1 114 ? 3.083 11.809 -5.881 1.00 11.82 114 ALA A N 1
ATOM 872 C CA . ALA A 1 114 ? 2.458 12.976 -6.467 1.00 11.85 114 ALA A CA 1
ATOM 873 C C . ALA A 1 114 ? 3.460 13.971 -7.089 1.00 12.58 114 ALA A C 1
ATOM 874 O O . ALA A 1 114 ? 3.202 14.528 -8.117 1.00 13.10 114 ALA A O 1
ATOM 876 N N . GLY A 1 115 ? 4.621 14.155 -6.468 1.00 12.38 115 GLY A N 1
ATOM 877 C CA . GLY A 1 115 ? 5.544 15.116 -6.985 1.00 12.80 115 GLY A CA 1
ATOM 878 C C . GLY A 1 115 ? 6.226 14.676 -8.268 1.00 13.89 115 GLY A C 1
ATOM 879 O O . GLY A 1 115 ? 6.757 15.526 -8.971 1.00 13.92 115 GLY A O 1
ATOM 880 N N . MET A 1 116 ? 6.272 13.351 -8.511 1.00 14.50 116 MET A N 1
ATOM 881 C CA . MET A 1 116 ? 6.882 12.748 -9.719 1.00 14.90 116 MET A CA 1
ATOM 882 C C . MET A 1 116 ? 5.873 12.407 -10.859 1.00 15.34 116 MET A C 1
ATOM 883 O O . MET A 1 116 ? 6.243 12.437 -11.998 1.00 15.19 116 MET A O 1
ATOM 888 N N . MET A 1 117 ? 4.637 12.038 -10.548 1.00 16.34 117 MET A N 1
ATOM 889 C CA . MET A 1 117 ? 3.670 11.646 -11.594 1.00 19.10 117 MET A CA 1
ATOM 890 C C . MET A 1 117 ? 3.422 12.750 -12.540 1.00 17.31 117 MET A C 1
ATOM 891 O O . MET A 1 117 ? 2.992 13.815 -12.129 1.00 16.44 117 MET A O 1
ATOM 896 N N . PHE A 1 118 ? 3.705 12.493 -13.823 1.00 18.04 118 PHE A N 1
ATOM 897 C CA . PHE A 1 118 ? 3.623 13.542 -14.853 1.00 18.99 118 PHE A CA 1
ATOM 898 C C . PHE A 1 118 ? 4.430 14.765 -14.487 1.00 18.51 118 PHE A C 1
ATOM 899 O O . PHE A 1 118 ? 4.082 15.855 -14.884 1.00 18.43 118 PHE A O 1
ATOM 907 N N . ARG A 1 119 ? 5.517 14.569 -13.717 1.00 17.62 119 ARG A N 1
ATOM 908 C CA . ARG A 1 119 ? 6.351 15.678 -13.176 1.00 17.29 119 ARG A CA 1
ATOM 909 C C . ARG A 1 119 ? 5.627 16.587 -12.197 1.00 17.02 119 ARG A C 1
ATOM 910 O O . ARG A 1 119 ? 6.059 17.730 -11.968 1.00 16.70 119 ARG A O 1
ATOM 918 N N . GLY A 1 120 ? 4.502 16.110 -11.660 1.00 17.28 120 GLY A N 1
ATOM 919 C CA . GLY A 1 120 ? 3.886 16.735 -10.503 1.00 16.88 120 GLY A CA 1
ATOM 920 C C . GLY A 1 120 ? 2.407 16.927 -10.637 1.00 17.46 120 GLY A C 1
ATOM 921 O O . GLY A 1 120 ? 1.985 17.640 -11.513 1.00 17.63 120 GLY A O 1
ATOM 922 N N . ILE A 1 121 ? 1.614 16.212 -9.827 1.00 17.49 121 ILE A N 1
ATOM 923 C CA . ILE A 1 121 ? 0.156 16.405 -9.793 1.00 16.69 121 ILE A CA 1
ATOM 924 C C . ILE A 1 121 ? -0.254 16.880 -8.372 1.00 17.36 121 ILE A C 1
ATOM 925 O O . ILE A 1 121 ? 0.604 16.942 -7.449 1.00 16.14 121 ILE A O 1
ATOM 930 N N . ALA A 1 122 ? -1.541 17.209 -8.197 1.00 17.18 122 ALA A N 1
ATOM 931 C CA . ALA A 1 122 ? -2.054 17.693 -6.905 1.00 17.41 122 ALA A CA 1
ATOM 932 C C . ALA A 1 122 ? -1.934 16.677 -5.772 1.00 17.14 122 ALA A C 1
ATOM 933 O O . ALA A 1 122 ? -2.221 15.454 -5.911 1.00 17.15 122 ALA A O 1
ATOM 935 N N . LEU A 1 123 ? -1.421 17.195 -4.660 1.00 16.43 123 LEU A N 1
ATOM 936 C CA . LEU A 1 123 ? -1.236 16.412 -3.453 1.00 15.42 123 LEU A CA 1
ATOM 937 C C . LEU A 1 123 ? -2.123 17.070 -2.421 1.00 13.82 123 LEU A C 1
ATOM 938 O O . LEU A 1 123 ? -2.014 18.264 -2.187 1.00 14.18 123 LEU A O 1
ATOM 943 N N . ILE A 1 124 ? -3.018 16.291 -1.838 1.00 13.29 124 ILE A N 1
ATOM 944 C CA . ILE A 1 124 ? -3.897 16.747 -0.777 1.00 12.71 124 ILE A CA 1
ATOM 945 C C . ILE A 1 124 ? -3.582 15.917 0.469 1.00 12.67 124 ILE A C 1
ATOM 946 O O . ILE A 1 124 ? -3.618 14.684 0.408 1.00 12.14 124 ILE A O 1
ATOM 951 N N . HIS A 1 125 ? -3.217 16.575 1.559 1.00 12.10 125 HIS A N 1
ATOM 952 C CA . HIS A 1 125 ? -3.048 15.897 2.832 1.00 12.69 125 HIS A CA 1
ATOM 953 C C . HIS A 1 125 ? -4.328 15.741 3.697 1.00 13.41 125 HIS A C 1
ATOM 954 O O . HIS A 1 125 ? -5.081 16.695 3.960 1.00 13.79 125 HIS A O 1
ATOM 961 N N . VAL A 1 126 ? -4.575 14.494 4.109 1.00 13.99 126 VAL A N 1
ATOM 962 C CA . VAL A 1 126 ? -5.519 14.218 5.203 1.00 12.06 126 VAL A CA 1
ATOM 963 C C . VAL A 1 126 ? -4.757 13.589 6.408 1.00 12.05 126 VAL A C 1
ATOM 964 O O . VAL A 1 126 ? -4.763 12.388 6.594 1.00 13.42 126 VAL A O 1
ATOM 968 N N . PRO A 1 127 ? -4.094 14.416 7.227 1.00 12.49 127 PRO A N 1
ATOM 969 C CA . PRO A 1 127 ? -3.241 13.862 8.300 1.00 13.69 127 PRO A CA 1
ATOM 970 C C . PRO A 1 127 ? -4.083 13.261 9.413 1.00 14.36 127 PRO A C 1
ATOM 971 O O . PRO A 1 127 ? -5.026 13.907 9.892 1.00 15.60 127 PRO A O 1
ATOM 975 N N . THR A 1 128 ? -3.768 12.027 9.793 1.00 13.21 128 THR A N 1
ATOM 976 C CA . THR A 1 128 ? -4.573 11.331 10.790 1.00 14.55 128 THR A CA 1
ATOM 977 C C . THR A 1 128 ? -3.851 11.171 12.124 1.00 13.49 128 THR A C 1
ATOM 978 O O . THR A 1 128 ? -4.365 10.548 13.048 1.00 12.59 128 THR A O 1
ATOM 982 N N . THR A 1 129 ? -2.621 11.669 12.185 1.00 14.54 129 THR A N 1
ATOM 983 C CA . THR A 1 129 ? -1.896 11.654 13.455 1.00 13.67 129 THR A CA 1
ATOM 984 C C . THR A 1 129 ? -1.679 13.115 13.830 1.00 14.00 129 THR A C 1
ATOM 985 O O . THR A 1 129 ? -1.543 13.933 12.959 1.00 12.34 129 THR A O 1
ATOM 989 N N . PHE A 1 130 ? -1.654 13.426 15.125 1.00 14.30 130 PHE A N 1
ATOM 990 C CA . PHE A 1 130 ? -1.346 14.789 15.569 1.00 13.69 130 PHE A CA 1
ATOM 991 C C . PHE A 1 130 ? 0.043 15.331 15.116 1.00 13.68 130 PHE A C 1
ATOM 992 O O . PHE A 1 130 ? 0.219 16.548 14.833 1.00 13.97 130 PHE A O 1
ATOM 1000 N N . LEU A 1 131 ? 1.027 14.440 15.054 1.00 13.18 131 LEU A N 1
ATOM 1001 C CA . LEU A 1 131 ? 2.334 14.814 14.591 1.00 15.33 131 LEU A CA 1
ATOM 1002 C C . LEU A 1 131 ? 2.315 15.201 13.074 1.00 16.16 131 LEU A C 1
ATOM 1003 O O . LEU A 1 131 ? 2.884 16.223 12.661 1.00 15.55 131 LEU A O 1
ATOM 1008 N N . ALA A 1 132 ? 1.605 14.429 12.265 1.00 14.60 132 ALA A N 1
ATOM 1009 C CA . ALA A 1 132 ? 1.466 14.788 10.886 1.00 14.07 132 ALA A CA 1
ATOM 1010 C C . ALA A 1 132 ? 0.707 16.123 10.729 1.00 14.79 132 ALA A C 1
ATOM 1011 O O . ALA A 1 132 ? 1.181 16.999 10.040 1.00 13.51 132 ALA A O 1
ATOM 1013 N N . ALA A 1 133 ? -0.421 16.298 11.437 1.00 13.88 133 ALA A N 1
ATOM 1014 C CA . ALA A 1 133 ? -1.216 17.502 11.322 1.00 14.23 133 ALA A CA 1
ATOM 1015 C C . ALA A 1 133 ? -0.524 18.774 11.822 1.00 13.68 133 ALA A C 1
ATOM 1016 O O . ALA A 1 133 ? -0.738 19.880 11.301 1.00 14.14 133 ALA A O 1
ATOM 1018 N N . SER A 1 134 ? 0.345 18.642 12.819 1.00 14.09 134 SER A N 1
ATOM 1019 C CA . SER A 1 134 ? 0.862 19.872 13.500 1.00 13.79 134 SER A CA 1
ATOM 1020 C C . SER A 1 134 ? 2.350 20.109 13.175 1.00 13.46 134 SER A C 1
ATOM 1021 O O . SER A 1 134 ? 2.964 21.113 13.581 1.00 12.55 134 SER A O 1
ATOM 1024 N N . ASP A 1 135 ? 2.937 19.173 12.441 1.00 12.32 135 ASP A N 1
ATOM 1025 C CA . ASP A 1 135 ? 4.372 19.300 12.159 1.00 13.47 135 ASP A CA 1
ATOM 1026 C C . ASP A 1 135 ? 4.694 18.895 10.743 1.00 13.72 135 ASP A C 1
ATOM 1027 O O . ASP A 1 135 ? 5.090 19.736 9.926 1.00 13.36 135 ASP A O 1
ATOM 1032 N N . SER A 1 136 ? 4.479 17.620 10.414 1.00 13.30 136 SER A N 1
ATOM 1033 C CA . SER A 1 136 ? 4.961 17.104 9.136 1.00 14.59 136 SER A CA 1
ATOM 1034 C C . SER A 1 136 ? 4.276 17.671 7.883 1.00 15.50 136 SER A C 1
ATOM 1035 O O . SER A 1 136 ? 4.949 17.925 6.904 1.00 14.81 136 SER A O 1
ATOM 1038 N N . VAL A 1 137 ? 2.965 17.956 7.891 1.00 16.81 137 VAL A N 1
ATOM 1039 C CA . VAL A 1 137 ? 2.368 18.648 6.737 1.00 17.16 137 VAL A CA 1
ATOM 1040 C C . VAL A 1 137 ? 2.744 20.171 6.735 1.00 18.16 137 VAL A C 1
ATOM 1041 O O . VAL A 1 137 ? 2.399 20.885 5.793 1.00 17.42 137 VAL A O 1
ATOM 1045 N N . LEU A 1 138 ? 3.420 20.636 7.782 1.00 16.39 138 LEU A N 1
ATOM 1046 C CA . LEU A 1 138 ? 3.966 22.031 7.823 1.00 17.01 138 LEU A CA 1
ATOM 1047 C C . LEU A 1 138 ? 5.474 22.046 7.499 1.00 16.24 138 LEU A C 1
ATOM 1048 O O . LEU A 1 138 ? 6.329 22.521 8.265 1.00 17.07 138 LEU A O 1
ATOM 1053 N N . SER A 1 139 ? 5.743 21.470 6.339 1.00 18.07 139 SER A N 1
ATOM 1054 C CA . SER A 1 139 ? 7.033 21.190 5.755 1.00 18.37 139 SER A CA 1
ATOM 1055 C C . SER A 1 139 ? 6.716 20.767 4.325 1.00 19.86 139 SER A C 1
ATOM 1056 O O . SER A 1 139 ? 5.742 20.058 4.078 1.00 20.97 139 SER A O 1
ATOM 1059 N N . ILE A 1 140 ? 7.500 21.217 3.347 1.00 19.60 140 ILE A N 1
ATOM 1060 C CA . ILE A 1 140 ? 7.330 20.666 1.982 1.00 18.35 140 ILE A CA 1
ATOM 1061 C C . ILE A 1 140 ? 8.355 19.598 1.611 1.00 16.92 140 ILE A C 1
ATOM 1062 O O . ILE A 1 140 ? 8.453 19.262 0.454 1.00 18.13 140 ILE A O 1
ATOM 1067 N N . LYS A 1 141 ? 9.135 19.107 2.565 1.00 16.76 141 LYS A N 1
ATOM 1068 C CA . LYS A 1 141 ? 10.088 18.026 2.314 1.00 17.01 141 LYS A CA 1
ATOM 1069 C C . LYS A 1 141 ? 9.333 16.774 2.093 1.00 17.24 141 LYS A C 1
ATOM 1070 O O . LYS A 1 141 ? 8.411 16.501 2.861 1.00 18.25 141 LYS A O 1
ATOM 1076 N N . GLN A 1 142 ? 9.698 16.023 1.049 1.00 16.94 142 GLN A N 1
ATOM 1077 C CA . GLN A 1 142 ? 9.159 14.682 0.814 1.00 16.70 142 GLN A CA 1
ATOM 1078 C C . GLN A 1 142 ? 10.340 13.775 0.762 1.00 17.03 142 GLN A C 1
ATOM 1079 O O . GLN A 1 142 ? 11.340 14.167 0.210 1.00 18.27 142 GLN A O 1
ATOM 1085 N N . ALA A 1 143 ? 10.274 12.575 1.326 1.00 15.58 143 ALA A N 1
ATOM 1086 C CA . ALA A 1 143 ? 11.427 11.695 1.254 1.00 15.93 143 ALA A CA 1
ATOM 1087 C C . ALA A 1 143 ? 11.021 10.263 1.528 1.00 16.31 143 ALA A C 1
ATOM 1088 O O . ALA A 1 143 ? 10.003 10.027 2.157 1.00 16.08 143 ALA A O 1
ATOM 1090 N N . VAL A 1 144 ? 11.795 9.315 1.009 1.00 16.87 144 VAL A N 1
ATOM 1091 C CA . VAL A 1 144 ? 11.656 7.912 1.356 1.00 16.57 144 VAL A CA 1
ATOM 1092 C C . VAL A 1 144 ? 13.062 7.378 1.702 1.00 18.17 144 VAL A C 1
ATOM 1093 O O . VAL A 1 144 ? 14.052 8.120 1.625 1.00 17.65 144 VAL A O 1
ATOM 1097 N N . ASN A 1 145 ? 13.167 6.094 2.080 1.00 20.03 145 ASN A N 1
ATOM 1098 C CA . ASN A 1 145 ? 14.412 5.560 2.615 1.00 21.54 145 ASN A CA 1
ATOM 1099 C C . ASN A 1 145 ? 15.178 4.800 1.523 1.00 23.16 145 ASN A C 1
ATOM 1100 O O . ASN A 1 145 ? 14.557 4.254 0.607 1.00 23.86 145 ASN A O 1
ATOM 1105 N N . LEU A 1 146 ? 16.515 4.757 1.627 1.00 23.79 146 LEU A N 1
ATOM 1106 C CA . LEU A 1 146 ? 17.324 3.696 1.002 1.00 24.97 146 LEU A CA 1
ATOM 1107 C C . LEU A 1 146 ? 17.673 2.651 2.084 1.00 27.66 146 LEU A C 1
ATOM 1108 O O . LEU A 1 146 ? 17.457 2.894 3.276 1.00 27.80 146 LEU A O 1
ATOM 1113 N N . THR A 1 147 ? 18.231 1.499 1.687 1.00 30.10 147 THR A N 1
ATOM 1114 C CA . THR A 1 147 ? 18.623 0.447 2.645 1.00 31.22 147 THR A CA 1
ATOM 1115 C C . THR A 1 147 ? 19.735 0.965 3.575 1.00 33.13 147 THR A C 1
ATOM 1116 O O . THR A 1 147 ? 19.848 0.572 4.744 1.00 32.45 147 THR A O 1
ATOM 1120 N N . SER A 1 148 ? 20.513 1.921 3.073 1.00 33.80 148 SER A N 1
ATOM 1121 C CA . SER A 1 148 ? 21.574 2.499 3.860 1.00 34.36 148 SER A CA 1
ATOM 1122 C C . SER A 1 148 ? 21.151 3.832 4.492 1.00 34.23 148 SER A C 1
ATOM 1123 O O . SER A 1 148 ? 21.998 4.640 4.839 1.00 34.75 148 SER A O 1
ATOM 1126 N N . GLY A 1 149 ? 19.864 4.120 4.610 1.00 33.01 149 GLY A N 1
ATOM 1127 C CA . GLY A 1 149 ? 19.550 5.316 5.358 1.00 31.37 149 GLY A CA 1
ATOM 1128 C C . GLY A 1 149 ? 18.165 5.887 5.213 1.00 30.79 149 GLY A C 1
ATOM 1129 O O . GLY A 1 149 ? 17.496 5.694 4.207 1.00 28.85 149 GLY A O 1
ATOM 1130 N N . LYS A 1 150 ? 17.766 6.638 6.236 1.00 30.23 150 LYS A N 1
ATOM 1131 C CA . LYS A 1 150 ? 16.425 7.116 6.289 1.00 29.99 150 LYS A CA 1
ATOM 1132 C C . LYS A 1 150 ? 16.337 8.492 5.636 1.00 28.90 150 LYS A C 1
ATOM 1133 O O . LYS A 1 150 ? 17.187 9.370 5.838 1.00 28.65 150 LYS A O 1
ATOM 1139 N N . ASN A 1 151 ? 15.300 8.646 4.830 1.00 26.80 151 ASN A N 1
ATOM 1140 C CA . ASN A 1 151 ? 15.011 9.882 4.123 1.00 25.57 151 ASN A CA 1
ATOM 1141 C C . ASN A 1 151 ? 16.140 10.398 3.249 1.00 24.13 151 ASN A C 1
ATOM 1142 O O . ASN A 1 151 ? 16.289 11.588 3.068 1.00 22.86 151 ASN A O 1
ATOM 1147 N N . LEU A 1 152 ? 16.886 9.471 2.663 1.00 23.42 152 LEU A N 1
ATOM 1148 C CA . LEU A 1 152 ? 17.995 9.795 1.784 1.00 22.82 152 LEU A CA 1
ATOM 1149 C C . LEU A 1 152 ? 17.605 10.245 0.340 1.00 21.79 152 LEU A C 1
ATOM 1150 O O . LEU A 1 152 ? 18.426 10.839 -0.391 1.00 21.42 152 LEU A O 1
ATOM 1155 N N . VAL A 1 153 ? 16.380 9.938 -0.073 1.00 19.81 153 VAL A N 1
ATOM 1156 C CA . VAL A 1 153 ? 15.959 10.274 -1.422 1.00 17.89 153 VAL A CA 1
ATOM 1157 C C . VAL A 1 153 ? 14.649 10.977 -1.398 1.00 17.04 153 VAL A C 1
ATOM 1158 O O . VAL A 1 153 ? 13.647 10.428 -0.923 1.00 16.39 153 VAL A O 1
ATOM 1162 N N . GLY A 1 154 ? 14.635 12.188 -1.939 1.00 15.87 154 GLY A N 1
ATOM 1163 C CA . GLY A 1 154 ? 13.383 12.903 -2.072 1.00 16.21 154 GLY A CA 1
ATOM 1164 C C . GLY A 1 154 ? 13.575 14.285 -2.661 1.00 16.36 154 GLY A C 1
ATOM 1165 O O . GLY A 1 154 ? 14.482 14.497 -3.488 1.00 14.65 154 GLY A O 1
ATOM 1166 N N . PHE A 1 155 ? 12.689 15.219 -2.286 1.00 15.75 155 PHE A N 1
ATOM 1167 C CA . PHE A 1 155 ? 12.754 16.574 -2.845 1.00 16.88 155 PHE A CA 1
ATOM 1168 C C . PHE A 1 155 ? 11.799 17.425 -2.055 1.00 17.53 155 PHE A C 1
ATOM 1169 O O . PHE A 1 155 ? 11.371 17.003 -0.970 1.00 19.70 155 PHE A O 1
ATOM 1177 N N . TYR A 1 156 ? 11.445 18.580 -2.611 1.00 16.09 156 TYR A N 1
ATOM 1178 C CA . TYR A 1 156 ? 10.566 19.551 -1.967 1.00 17.03 156 TYR A CA 1
ATOM 1179 C C . TYR A 1 156 ? 9.323 19.758 -2.802 1.00 16.50 156 TYR A C 1
ATOM 1180 O O . TYR A 1 156 ? 9.410 20.168 -3.953 1.00 16.99 156 TYR A O 1
ATOM 1189 N N . TYR A 1 157 ? 8.157 19.488 -2.222 1.00 15.75 157 TYR A N 1
ATOM 1190 C CA . TYR A 1 157 ? 6.939 19.505 -3.022 1.00 15.62 157 TYR A CA 1
ATOM 1191 C C . TYR A 1 157 ? 5.730 19.893 -2.173 1.00 15.04 157 TYR A C 1
ATOM 1192 O O . TYR A 1 157 ? 5.398 19.169 -1.225 1.00 15.29 157 TYR A O 1
ATOM 1201 N N . PRO A 1 158 ? 5.096 21.027 -2.505 1.00 14.93 158 PRO A N 1
ATOM 1202 C CA . PRO A 1 158 ? 3.958 21.499 -1.752 1.00 15.52 158 PRO A CA 1
ATOM 1203 C C . PRO A 1 158 ? 2.654 20.784 -2.120 1.00 15.28 158 PRO A C 1
ATOM 1204 O O . PRO A 1 158 ? 2.466 20.370 -3.286 1.00 16.72 158 PRO A O 1
ATOM 1208 N N . PRO A 1 159 ? 1.718 20.727 -1.155 1.00 14.62 159 PRO A N 1
ATOM 1209 C CA . PRO A 1 159 ? 0.335 20.302 -1.399 1.00 14.83 159 PRO A CA 1
ATOM 1210 C C . PRO A 1 159 ? -0.545 21.448 -1.900 1.00 15.12 159 PRO A C 1
ATOM 1211 O O . PRO A 1 159 ? -0.157 22.599 -1.885 1.00 15.80 159 PRO A O 1
ATOM 1215 N N . ARG A 1 160 ? -1.731 21.100 -2.348 1.00 15.16 160 ARG A N 1
ATOM 1216 C CA . ARG A 1 160 ? -2.711 22.008 -2.817 1.00 14.89 160 ARG A CA 1
ATOM 1217 C C . ARG A 1 160 ? -3.730 22.221 -1.694 1.00 13.87 160 ARG A C 1
ATOM 1218 O O . ARG A 1 160 ? -4.314 23.287 -1.567 1.00 12.72 160 ARG A O 1
ATOM 1226 N N . PHE A 1 161 ? -3.897 21.222 -0.834 1.00 15.19 161 PHE A N 1
ATOM 1227 C CA . PHE A 1 161 ? -4.888 21.359 0.256 1.00 16.81 161 PHE A CA 1
ATOM 1228 C C . PHE A 1 161 ? -4.456 20.479 1.403 1.00 14.76 161 PHE A C 1
ATOM 1229 O O . PHE A 1 161 ? -3.846 19.401 1.190 1.00 13.22 161 PHE A O 1
ATOM 1237 N N . VAL A 1 162 ? -4.812 20.918 2.613 1.00 13.26 162 VAL A N 1
ATOM 1238 C CA . VAL A 1 162 ? -4.683 20.069 3.802 1.00 13.81 162 VAL A CA 1
ATOM 1239 C C . VAL A 1 162 ? -5.973 20.094 4.578 1.00 13.46 162 VAL A C 1
ATOM 1240 O O . VAL A 1 162 ? -6.494 21.187 4.856 1.00 13.75 162 VAL A O 1
ATOM 1244 N N . PHE A 1 163 ? -6.465 18.905 4.938 1.00 13.21 163 PHE A N 1
ATOM 1245 C CA . PHE A 1 163 ? -7.662 18.776 5.804 1.00 14.73 163 PHE A CA 1
ATOM 1246 C C . PHE A 1 163 ? -7.356 17.978 7.037 1.00 15.78 163 PHE A C 1
ATOM 1247 O O . PHE A 1 163 ? -7.184 16.734 6.936 1.00 18.25 163 PHE A O 1
ATOM 1255 N N . ALA A 1 164 ? -7.315 18.629 8.191 1.00 15.21 164 ALA A N 1
ATOM 1256 C CA . ALA A 1 164 ? -7.140 17.891 9.451 1.00 15.61 164 ALA A CA 1
ATOM 1257 C C . ALA A 1 164 ? -8.450 17.824 10.233 1.00 16.13 164 ALA A C 1
ATOM 1258 O O . ALA A 1 164 ? -8.927 18.844 10.738 1.00 15.58 164 ALA A O 1
ATOM 1260 N N . ASP A 1 165 ? -8.995 16.616 10.348 1.00 15.02 165 ASP A N 1
ATOM 1261 C CA . ASP A 1 165 ? -10.184 16.379 11.142 1.00 15.78 165 ASP A CA 1
ATOM 1262 C C . ASP A 1 165 ? -9.807 16.178 12.618 1.00 15.14 165 ASP A C 1
ATOM 1263 O O . ASP A 1 165 ? -9.264 15.111 12.991 1.00 14.95 165 ASP A O 1
ATOM 1268 N N . THR A 1 166 ? -10.115 17.189 13.446 1.00 14.03 166 THR A N 1
ATOM 1269 C CA . THR A 1 166 ? -9.727 17.210 14.869 1.00 13.24 166 THR A CA 1
ATOM 1270 C C . THR A 1 166 ? -10.535 16.191 15.726 1.00 15.05 166 THR A C 1
ATOM 1271 O O . THR A 1 166 ? -10.127 15.777 16.832 1.00 14.48 166 THR A O 1
ATOM 1275 N N . ARG A 1 167 ? -11.674 15.746 15.223 1.00 14.25 167 ARG A N 1
ATOM 1276 C CA . ARG A 1 167 ? -12.362 14.638 15.854 1.00 16.96 167 ARG A CA 1
ATOM 1277 C C . ARG A 1 167 ? -11.570 13.344 15.638 1.00 16.38 167 ARG A C 1
ATOM 1278 O O . ARG A 1 167 ? -11.306 12.629 16.570 1.00 16.00 167 ARG A O 1
ATOM 1286 N N . ILE A 1 168 ? -11.151 13.062 14.421 1.00 17.02 168 ILE A N 1
ATOM 1287 C CA . ILE A 1 168 ? -10.194 11.939 14.228 1.00 17.66 168 ILE A CA 1
ATOM 1288 C C . ILE A 1 168 ? -8.943 12.067 15.099 1.00 17.02 168 ILE A C 1
ATOM 1289 O O . ILE A 1 168 ? -8.561 11.090 15.765 1.00 16.35 168 ILE A O 1
ATOM 1294 N N . LEU A 1 169 ? -8.309 13.252 15.127 1.00 16.86 169 LEU A N 1
ATOM 1295 C CA . LEU A 1 169 ? -7.068 13.399 15.923 1.00 16.84 169 LEU A CA 1
ATOM 1296 C C . LEU A 1 169 ? -7.330 13.189 17.409 1.00 17.05 169 LEU A C 1
ATOM 1297 O O . LEU A 1 169 ? -6.508 12.565 18.116 1.00 17.50 169 LEU A O 1
ATOM 1302 N N . SER A 1 170 ? -8.488 13.685 17.881 1.00 16.74 170 SER A N 1
ATOM 1303 C CA . SER A 1 170 ? -8.832 13.583 19.308 1.00 18.07 170 SER A CA 1
ATOM 1304 C C . SER A 1 170 ? -9.042 12.134 19.741 1.00 19.58 170 SER A C 1
ATOM 1305 O O . SER A 1 170 ? -8.994 11.831 20.927 1.00 21.75 170 SER A O 1
ATOM 1308 N N . GLU A 1 171 ? -9.276 11.229 18.799 1.00 20.08 171 GLU A N 1
ATOM 1309 C CA . GLU A 1 171 ? -9.524 9.840 19.163 1.00 22.57 171 GLU A CA 1
ATOM 1310 C C . GLU A 1 171 ? -8.297 9.008 18.854 1.00 21.27 171 GLU A C 1
ATOM 1311 O O . GLU A 1 171 ? -8.348 7.772 18.928 1.00 24.05 171 GLU A O 1
ATOM 1317 N N . SER A 1 172 ? -7.222 9.660 18.436 1.00 19.44 172 SER A N 1
ATOM 1318 C CA . SER A 1 172 ? -5.979 8.946 18.158 1.00 18.70 172 SER A CA 1
ATOM 1319 C C . SER A 1 172 ? -5.298 8.498 19.450 1.00 17.39 172 SER A C 1
ATOM 1320 O O . SER A 1 172 ? -5.597 9.029 20.500 1.00 16.01 172 SER A O 1
ATOM 1323 N N . PRO A 1 173 ? -4.401 7.495 19.351 1.00 17.58 173 PRO A N 1
ATOM 1324 C CA . PRO A 1 173 ? -3.683 6.916 20.486 1.00 17.78 173 PRO A CA 1
ATOM 1325 C C . PRO A 1 173 ? -2.979 8.024 21.274 1.00 16.21 173 PRO A C 1
ATOM 1326 O O . PRO A 1 173 ? -2.349 8.841 20.666 1.00 16.76 173 PRO A O 1
ATOM 1330 N N . PRO A 1 174 ? -3.134 8.091 22.612 1.00 16.63 174 PRO A N 1
ATOM 1331 C CA . PRO A 1 174 ? -2.373 9.127 23.387 1.00 16.02 174 PRO A CA 1
ATOM 1332 C C . PRO A 1 174 ? -0.835 9.169 23.210 1.00 16.47 174 PRO A C 1
ATOM 1333 O O . PRO A 1 174 ? -0.232 10.242 23.354 1.00 14.30 174 PRO A O 1
ATOM 1337 N N . ARG A 1 175 ? -0.215 8.008 22.981 1.00 16.95 175 ARG A N 1
ATOM 1338 C CA . ARG A 1 175 ? 1.222 7.951 22.799 1.00 19.43 175 ARG A CA 1
ATOM 1339 C C . ARG A 1 175 ? 1.599 8.671 21.532 1.00 18.58 175 ARG A C 1
ATOM 1340 O O . ARG A 1 175 ? 2.664 9.222 21.434 1.00 19.13 175 ARG A O 1
ATOM 1348 N N . GLN A 1 176 ? 0.720 8.622 20.547 1.00 19.30 176 GLN A N 1
ATOM 1349 C CA . GLN A 1 176 ? 0.947 9.356 19.295 1.00 20.00 176 GLN A CA 1
ATOM 1350 C C . GLN A 1 176 ? 0.654 10.853 19.446 1.00 17.13 176 GLN A C 1
ATOM 1351 O O . GLN A 1 176 ? 1.382 11.694 18.897 1.00 17.73 176 GLN A O 1
ATOM 1357 N N . VAL A 1 177 ? -0.440 11.192 20.122 1.00 15.79 177 VAL A N 1
ATOM 1358 C CA . VAL A 1 177 ? -0.721 12.618 20.438 1.00 14.69 177 VAL A CA 1
ATOM 1359 C C . VAL A 1 177 ? 0.467 13.183 21.178 1.00 14.43 177 VAL A C 1
ATOM 1360 O O . VAL A 1 177 ? 0.943 14.264 20.832 1.00 12.76 177 VAL A O 1
ATOM 1364 N N . LYS A 1 178 ? 0.950 12.425 22.195 1.00 14.80 178 LYS A N 1
ATOM 1365 C CA . LYS A 1 178 ? 2.139 12.807 22.961 1.00 13.96 178 LYS A CA 1
ATOM 1366 C C . LYS A 1 178 ? 3.312 13.131 22.044 1.00 13.20 178 LYS A C 1
ATOM 1367 O O . LYS A 1 178 ? 4.042 14.059 22.286 1.00 12.42 178 LYS A O 1
ATOM 1373 N N . ALA A 1 179 ? 3.531 12.303 21.016 1.00 13.55 179 ALA A N 1
ATOM 1374 C CA . ALA A 1 179 ? 4.680 12.508 20.137 1.00 13.40 179 ALA A CA 1
ATOM 1375 C C . ALA A 1 179 ? 4.605 13.861 19.442 1.00 13.19 179 ALA A C 1
ATOM 1376 O O . ALA A 1 179 ? 5.615 14.539 19.295 1.00 12.43 179 ALA A O 1
ATOM 1378 N N . GLY A 1 180 ? 3.420 14.231 18.953 1.00 12.48 180 GLY A N 1
ATOM 1379 C CA . GLY A 1 180 ? 3.284 15.536 18.314 1.00 12.93 180 GLY A CA 1
ATOM 1380 C C . GLY A 1 180 ? 3.276 16.648 19.335 1.00 13.87 180 GLY A C 1
ATOM 1381 O O . GLY A 1 180 ? 3.714 17.788 19.049 1.00 14.99 180 GLY A O 1
ATOM 1382 N N . MET A 1 181 ? 2.774 16.360 20.538 1.00 12.16 181 MET A N 1
ATOM 1383 C CA . MET A 1 181 ? 2.903 17.347 21.649 1.00 12.48 181 MET A CA 1
ATOM 1384 C C . MET A 1 181 ? 4.358 17.672 22.049 1.00 12.24 181 MET A C 1
ATOM 1385 O O . MET A 1 181 ? 4.658 18.775 22.502 1.00 11.61 181 MET A O 1
ATOM 1390 N N . CYS A 1 182 ? 5.257 16.723 21.858 1.00 11.20 182 CYS A N 1
ATOM 1391 C CA . CYS A 1 182 ? 6.674 16.973 22.088 1.00 11.89 182 CYS A CA 1
ATOM 1392 C C . CYS A 1 182 ? 7.224 18.044 21.164 1.00 11.28 182 CYS A C 1
ATOM 1393 O O . CYS A 1 182 ? 8.013 18.845 21.570 1.00 12.21 182 CYS A O 1
ATOM 1396 N N . GLU A 1 183 ? 6.767 18.050 19.914 1.00 12.25 183 GLU A N 1
ATOM 1397 C CA . GLU A 1 183 ? 7.248 18.974 18.867 1.00 11.37 183 GLU A CA 1
ATOM 1398 C C . GLU A 1 183 ? 6.607 20.314 19.078 1.00 10.23 183 GLU A C 1
ATOM 1399 O O . GLU A 1 183 ? 7.203 21.331 18.800 1.00 11.05 183 GLU A O 1
ATOM 1405 N N . LEU A 1 184 ? 5.414 20.303 19.635 1.00 11.25 184 LEU A N 1
ATOM 1406 C CA . LEU A 1 184 ? 4.683 21.504 20.003 1.00 11.29 184 LEU A CA 1
ATOM 1407 C C . LEU A 1 184 ? 5.416 22.155 21.135 1.00 12.45 184 LEU A C 1
ATOM 1408 O O . LEU A 1 184 ? 5.625 23.365 21.160 1.00 13.83 184 LEU A O 1
ATOM 1413 N N . VAL A 1 185 ? 5.822 21.375 22.115 1.00 13.32 185 VAL A N 1
ATOM 1414 C CA . VAL A 1 185 ? 6.614 21.948 23.199 1.00 13.46 185 VAL A CA 1
ATOM 1415 C C . VAL A 1 185 ? 7.989 22.394 22.665 1.00 14.55 185 VAL A C 1
ATOM 1416 O O . VAL A 1 185 ? 8.502 23.447 23.055 1.00 14.03 185 VAL A O 1
ATOM 1420 N N . LYS A 1 186 ? 8.589 21.638 21.751 1.00 13.55 186 LYS A N 1
ATOM 1421 C CA . LYS A 1 186 ? 9.787 22.221 21.064 1.00 13.35 186 LYS A CA 1
ATOM 1422 C C . LYS A 1 186 ? 9.516 23.635 20.501 1.00 14.88 186 LYS A C 1
ATOM 1423 O O . LYS A 1 186 ? 10.286 24.568 20.725 1.00 15.47 186 LYS A O 1
ATOM 1429 N N . ASN A 1 187 ? 8.403 23.801 19.783 1.00 15.60 187 ASN A N 1
ATOM 1430 C CA . ASN A 1 187 ? 8.039 25.103 19.229 1.00 16.08 187 ASN A CA 1
ATOM 1431 C C . ASN A 1 187 ? 7.947 26.210 20.317 1.00 16.51 187 ASN A C 1
ATOM 1432 O O . ASN A 1 187 ? 8.327 27.357 20.073 1.00 15.68 187 ASN A O 1
ATOM 1437 N N . MET A 1 188 ? 7.385 25.863 21.480 1.00 16.92 188 MET A N 1
ATOM 1438 C CA . MET A 1 188 ? 7.291 26.759 22.670 1.00 18.64 188 MET A CA 1
ATOM 1439 C C . MET A 1 188 ? 8.671 27.186 23.199 1.00 19.29 188 MET A C 1
ATOM 1440 O O . MET A 1 188 ? 8.844 28.327 23.700 1.00 19.33 188 MET A O 1
ATOM 1447 N N . LEU A 1 189 ? 9.660 26.286 23.087 1.00 18.41 189 LEU A N 1
ATOM 1448 C CA . LEU A 1 189 ? 10.999 26.538 23.691 1.00 19.38 189 LEU A CA 1
ATOM 1449 C C . LEU A 1 189 ? 11.888 27.317 22.730 1.00 19.21 189 LEU A C 1
ATOM 1450 O O . LEU A 1 189 ? 12.799 27.988 23.134 1.00 19.68 189 LEU A O 1
ATOM 1455 N N . ILE A 1 190 ? 11.616 27.209 21.443 1.00 20.22 190 ILE A N 1
ATOM 1456 C CA . ILE A 1 190 ? 12.574 27.728 20.459 1.00 20.20 190 ILE A CA 1
ATOM 1457 C C . ILE A 1 190 ? 12.192 29.096 19.937 1.00 21.89 190 ILE A C 1
ATOM 1458 O O . ILE A 1 190 ? 13.034 29.750 19.407 1.00 19.36 190 ILE A O 1
ATOM 1463 N N . LEU A 1 191 ? 10.912 29.484 20.027 1.00 24.46 191 LEU A N 1
ATOM 1464 C CA . LEU A 1 191 ? 10.444 30.701 19.355 1.00 29.41 191 LEU A CA 1
ATOM 1465 C C . LEU A 1 191 ? 9.606 31.507 20.305 1.00 32.58 191 LEU A C 1
ATOM 1466 O O . LEU A 1 191 ? 8.857 30.937 21.070 1.00 32.42 191 LEU A O 1
ATOM 1471 N N . GLU A 1 192 ? 9.757 32.825 20.275 1.00 37.00 192 GLU A N 1
ATOM 1472 C CA . GLU A 1 192 ? 8.984 33.713 21.147 1.00 42.81 192 GLU A CA 1
ATOM 1473 C C . GLU A 1 192 ? 7.519 33.780 20.675 1.00 45.26 192 GLU A C 1
ATOM 1474 O O . GLU A 1 192 ? 7.241 33.935 19.469 1.00 45.41 192 GLU A O 1
ATOM 1480 N N . ASN A 1 193 ? 6.592 33.627 21.625 1.00 48.72 193 ASN A N 1
ATOM 1481 C CA . ASN A 1 193 ? 5.150 33.575 21.312 1.00 52.30 193 ASN A CA 1
ATOM 1482 C C . ASN A 1 193 ? 4.204 34.224 22.341 1.00 54.18 193 ASN A C 1
ATOM 1483 O O . ASN A 1 193 ? 4.326 34.008 23.557 1.00 54.91 193 ASN A O 1
ATOM 1488 N N . ASP A 1 194 ? 3.285 35.047 21.835 1.00 56.36 194 ASP A N 1
ATOM 1489 C CA . ASP A 1 194 ? 2.053 35.422 22.566 1.00 57.94 194 ASP A CA 1
ATOM 1490 C C . ASP A 1 194 ? 0.869 35.071 21.650 1.00 57.82 194 ASP A C 1
ATOM 1491 O O . ASP A 1 194 ? -0.298 35.115 22.036 1.00 58.31 194 ASP A O 1
ATOM 1496 N N . ASN A 1 195 ? 1.230 34.669 20.434 1.00 58.11 195 ASN A N 1
ATOM 1497 C CA . ASN A 1 195 ? 0.308 34.344 19.325 1.00 57.56 195 ASN A CA 1
ATOM 1498 C C . ASN A 1 195 ? -0.250 32.899 19.439 1.00 56.31 195 ASN A C 1
ATOM 1499 O O . ASN A 1 195 ? -0.547 32.230 18.415 1.00 56.91 195 ASN A O 1
ATOM 1504 N N . LYS A 1 196 ? -0.336 32.443 20.702 1.00 53.30 196 LYS A N 1
ATOM 1505 C CA . LYS A 1 196 ? -0.965 31.189 21.106 1.00 50.07 196 LYS A CA 1
ATOM 1506 C C . LYS A 1 196 ? -2.119 31.528 22.031 1.00 47.50 196 LYS A C 1
ATOM 1507 O O . LYS A 1 196 ? -2.005 32.453 22.869 1.00 48.01 196 LYS A O 1
ATOM 1513 N N . GLU A 1 197 ? -3.216 30.800 21.829 1.00 43.45 197 GLU A N 1
ATOM 1514 C CA . GLU A 1 197 ? -4.519 30.961 22.503 1.00 40.24 197 GLU A CA 1
ATOM 1515 C C . GLU A 1 197 ? -4.792 29.827 23.531 1.00 36.24 197 GLU A C 1
ATOM 1516 O O . GLU A 1 197 ? -5.947 29.422 23.771 1.00 35.63 197 GLU A O 1
ATOM 1522 N N . PHE A 1 198 ? -3.706 29.288 24.070 1.00 31.15 198 PHE A N 1
ATOM 1523 C CA . PHE A 1 198 ? -3.714 28.320 25.148 1.00 26.76 198 PHE A CA 1
ATOM 1524 C C . PHE A 1 198 ? -2.553 28.788 26.050 1.00 25.61 198 PHE A C 1
ATOM 1525 O O . PHE A 1 198 ? -1.706 29.616 25.633 1.00 23.88 198 PHE A O 1
ATOM 1533 N N . THR A 1 199 ? -2.536 28.270 27.281 1.00 24.11 199 THR A N 1
ATOM 1534 C CA . THR A 1 199 ? -1.420 28.396 28.194 1.00 22.91 199 THR A CA 1
ATOM 1535 C C . THR A 1 199 ? -0.932 26.975 28.523 1.00 22.89 199 THR A C 1
ATOM 1536 O O . THR A 1 199 ? -1.524 25.965 28.084 1.00 20.69 199 THR A O 1
ATOM 1540 N N . GLU A 1 200 ? 0.152 26.904 29.280 1.00 22.57 200 GLU A N 1
ATOM 1541 C CA . GLU A 1 200 ? 0.667 25.653 29.818 1.00 24.18 200 GLU A CA 1
ATOM 1542 C C . GLU A 1 200 ? -0.344 24.912 30.723 1.00 23.72 200 GLU A C 1
ATOM 1543 O O . GLU A 1 200 ? -0.137 23.745 31.004 1.00 24.01 200 GLU A O 1
ATOM 1549 N N . ASP A 1 201 ? -1.434 25.574 31.111 1.00 22.27 201 ASP A N 1
ATOM 1550 C CA . ASP A 1 201 ? -2.505 24.987 31.928 1.00 22.95 201 ASP A CA 1
ATOM 1551 C C . ASP A 1 201 ? -3.349 24.049 31.108 1.00 22.14 201 ASP A C 1
ATOM 1552 O O . ASP A 1 201 ? -4.023 23.180 31.663 1.00 21.38 201 ASP A O 1
ATOM 1557 N N . ASP A 1 202 ? -3.370 24.294 29.799 1.00 20.96 202 ASP A N 1
ATOM 1558 C CA . ASP A 1 202 ? -4.129 23.486 28.893 1.00 21.27 202 ASP A CA 1
ATOM 1559 C C . ASP A 1 202 ? -3.418 22.185 28.485 1.00 20.89 202 ASP A C 1
ATOM 1560 O O . ASP A 1 202 ? -4.039 21.328 27.809 1.00 19.61 202 ASP A O 1
ATOM 1565 N N . LEU A 1 203 ? -2.127 22.062 28.849 1.00 18.83 203 LEU A N 1
ATOM 1566 C CA . LEU A 1 203 ? -1.373 20.838 28.578 1.00 17.97 203 LEU A CA 1
ATOM 1567 C C . LEU A 1 203 ? -1.733 19.802 29.639 1.00 17.14 203 LEU A C 1
ATOM 1568 O O . LEU A 1 203 ? -1.859 20.161 30.791 1.00 16.92 203 LEU A O 1
ATOM 1573 N N . ASN A 1 204 ? -1.912 18.546 29.270 1.00 15.92 204 ASN A N 1
ATOM 1574 C CA . ASN A 1 204 ? -2.141 17.515 30.290 1.00 17.34 204 ASN A CA 1
ATOM 1575 C C . ASN A 1 204 ? -1.219 16.315 29.999 1.00 18.43 204 ASN A C 1
ATOM 1576 O O . ASN A 1 204 ? -0.752 16.174 28.862 1.00 17.73 204 ASN A O 1
ATOM 1581 N N . SER A 1 205 ? -0.970 15.470 31.010 1.00 18.37 205 SER A N 1
ATOM 1582 C CA . SER A 1 205 ? 0.028 14.435 30.919 1.00 20.07 205 SER A CA 1
ATOM 1583 C C . SER A 1 205 ? -0.531 13.102 30.381 1.00 20.25 205 SER A C 1
ATOM 1584 O O . SER A 1 205 ? 0.224 12.176 30.087 1.00 21.02 205 SER A O 1
ATOM 1587 N N . ALA A 1 206 ? -1.839 13.048 30.226 1.00 19.33 206 ALA A N 1
ATOM 1588 C CA . ALA A 1 206 ? -2.570 11.913 29.661 1.00 19.75 206 ALA A CA 1
ATOM 1589 C C . ALA A 1 206 ? -2.580 11.913 28.125 1.00 20.05 206 ALA A C 1
ATOM 1590 O O . ALA A 1 206 ? -2.811 10.868 27.504 1.00 20.85 206 ALA A O 1
ATOM 1592 N N . ASN A 1 207 ? -2.343 13.093 27.535 1.00 19.01 207 ASN A N 1
ATOM 1593 C CA . ASN A 1 207 ? -2.385 13.324 26.094 1.00 18.50 207 ASN A CA 1
ATOM 1594 C C . ASN A 1 207 ? -3.716 12.930 25.478 1.00 17.81 207 ASN A C 1
ATOM 1595 O O . ASN A 1 207 ? -3.797 12.267 24.462 1.00 16.17 207 ASN A O 1
ATOM 1600 N N . VAL A 1 208 ? -4.781 13.329 26.165 1.00 17.26 208 VAL A N 1
ATOM 1601 C CA . VAL A 1 208 ? -6.112 13.076 25.670 1.00 16.31 208 VAL A CA 1
ATOM 1602 C C . VAL A 1 208 ? -6.628 14.494 25.571 1.00 16.45 208 VAL A C 1
ATOM 1603 O O . VAL A 1 208 ? -6.659 15.210 26.591 1.00 16.87 208 VAL A O 1
ATOM 1607 N N . TYR A 1 209 ? -6.965 14.944 24.354 1.00 16.65 209 TYR A N 1
ATOM 1608 C CA . TYR A 1 209 ? -7.491 16.311 24.214 1.00 16.39 209 TYR A CA 1
ATOM 1609 C C . TYR A 1 209 ? -8.769 16.402 23.432 1.00 16.54 209 TYR A C 1
ATOM 1610 O O . TYR A 1 209 ? -9.066 15.505 22.668 1.00 18.45 209 TYR A O 1
ATOM 1619 N N . SER A 1 210 ? -9.534 17.490 23.583 1.00 15.69 210 SER A N 1
ATOM 1620 C CA . SER A 1 210 ? -10.737 17.661 22.795 1.00 14.04 210 SER A CA 1
ATOM 1621 C C . SER A 1 210 ? -10.395 18.046 21.347 1.00 14.61 210 SER A C 1
ATOM 1622 O O . SER A 1 210 ? -9.287 18.443 21.057 1.00 14.18 210 SER A O 1
ATOM 1625 N N . PRO A 1 211 ? -11.334 17.830 20.413 1.00 15.14 211 PRO A N 1
ATOM 1626 C CA . PRO A 1 211 ? -11.165 18.393 19.079 1.00 15.24 211 PRO A CA 1
ATOM 1627 C C . PRO A 1 211 ? -10.812 19.874 19.065 1.00 15.51 211 PRO A C 1
ATOM 1628 O O . PRO A 1 211 ? -9.904 20.263 18.351 1.00 14.97 211 PRO A O 1
ATOM 1632 N N . LYS A 1 212 ? -11.481 20.690 19.880 1.00 14.98 212 LYS A N 1
ATOM 1633 C CA . LYS A 1 212 ? -11.210 22.090 19.935 1.00 15.63 212 LYS A CA 1
ATOM 1634 C C . LYS A 1 212 ? -9.807 22.460 20.448 1.00 15.94 212 LYS A C 1
ATOM 1635 O O . LYS A 1 212 ? -9.203 23.409 19.939 1.00 15.37 212 LYS A O 1
ATOM 1641 N N . GLN A 1 213 ? -9.304 21.757 21.489 1.00 15.34 213 GLN A N 1
ATOM 1642 C CA . GLN A 1 213 ? -7.916 21.997 22.011 1.00 15.52 213 GLN A CA 1
ATOM 1643 C C . GLN A 1 213 ? -6.830 21.712 20.977 1.00 14.79 213 GLN A C 1
ATOM 1644 O O . GLN A 1 213 ? -5.860 22.475 20.843 1.00 15.47 213 GLN A O 1
ATOM 1650 N N . LEU A 1 214 ? -6.961 20.561 20.307 1.00 13.66 214 LEU A N 1
ATOM 1651 C CA . LEU A 1 214 ? -6.101 20.219 19.138 1.00 12.92 214 LEU A CA 1
ATOM 1652 C C . LEU A 1 214 ? -6.211 21.244 18.027 1.00 12.93 214 LEU A C 1
ATOM 1653 O O . LEU A 1 214 ? -5.219 21.664 17.503 1.00 12.82 214 LEU A O 1
ATOM 1658 N N . GLU A 1 215 ? -7.419 21.647 17.652 1.00 13.16 215 GLU A N 1
ATOM 1659 C CA . GLU A 1 215 ? -7.520 22.838 16.773 1.00 15.87 215 GLU A CA 1
ATOM 1660 C C . GLU A 1 215 ? -6.660 24.069 17.162 1.00 14.05 215 GLU A C 1
ATOM 1661 O O . GLU A 1 215 ? -6.100 24.786 16.321 1.00 16.14 215 GLU A O 1
ATOM 1667 N N . THR A 1 216 ? -6.601 24.359 18.447 1.00 14.07 216 THR A N 1
ATOM 1668 C CA . THR A 1 216 ? -5.896 25.499 18.944 1.00 12.98 216 THR A CA 1
ATOM 1669 C C . THR A 1 216 ? -4.354 25.266 18.939 1.00 13.80 216 THR A C 1
ATOM 1670 O O . THR A 1 216 ? -3.542 26.179 18.691 1.00 12.58 216 THR A O 1
ATOM 1674 N N . PHE A 1 217 ? -3.973 24.025 19.208 1.00 12.77 217 PHE A N 1
ATOM 1675 C CA . PHE A 1 217 ? -2.573 23.584 19.083 1.00 13.34 217 PHE A CA 1
ATOM 1676 C C . PHE A 1 217 ? -2.159 23.632 17.613 1.00 13.09 217 PHE A C 1
ATOM 1677 O O . PHE A 1 217 ? -1.090 24.086 17.308 1.00 14.31 217 PHE A O 1
ATOM 1685 N N . ILE A 1 218 ? -3.025 23.201 16.704 1.00 12.51 218 ILE A N 1
ATOM 1686 C CA . ILE A 1 218 ? -2.645 23.214 15.307 1.00 12.67 218 ILE A CA 1
ATOM 1687 C C . ILE A 1 218 ? -2.436 24.654 14.852 1.00 13.31 218 ILE A C 1
ATOM 1688 O O . ILE A 1 218 ? -1.448 24.965 14.202 1.00 14.35 218 ILE A O 1
ATOM 1693 N N . ASN A 1 219 ? -3.351 25.538 15.203 1.00 14.35 219 ASN A N 1
ATOM 1694 C CA . ASN A 1 219 ? -3.195 26.958 14.891 1.00 14.78 219 ASN A CA 1
ATOM 1695 C C . ASN A 1 219 ? -1.869 27.575 15.373 1.00 14.22 219 ASN A C 1
ATOM 1696 O O . ASN A 1 219 ? -1.204 28.248 14.636 1.00 14.87 219 ASN A O 1
ATOM 1701 N N . PHE A 1 220 ? -1.495 27.353 16.622 1.00 13.85 220 PHE A N 1
ATOM 1702 C CA . PHE A 1 220 ? -0.229 27.782 17.138 1.00 12.94 220 PHE A CA 1
ATOM 1703 C C . PHE A 1 220 ? 0.954 27.159 16.336 1.00 13.77 220 PHE A C 1
ATOM 1704 O O . PHE A 1 220 ? 1.947 27.854 16.060 1.00 12.19 220 PHE A O 1
ATOM 1712 N N . CYS A 1 221 ? 0.893 25.848 15.990 1.00 13.58 221 CYS A N 1
ATOM 1713 C CA . CYS A 1 221 ? 2.031 25.277 15.249 1.00 14.05 221 CYS A CA 1
ATOM 1714 C C . CYS A 1 221 ? 2.166 25.910 13.854 1.00 14.59 221 CYS A C 1
ATOM 1715 O O . CYS A 1 221 ? 3.277 26.114 13.376 1.00 14.26 221 CYS A O 1
ATOM 1718 N N . ILE A 1 222 ? 1.040 26.100 13.181 1.00 13.65 222 ILE A N 1
ATOM 1719 C CA . ILE A 1 222 ? 0.995 26.837 11.896 1.00 15.42 222 ILE A CA 1
ATOM 1720 C C . ILE A 1 222 ? 1.675 28.207 12.023 1.00 15.98 222 ILE A C 1
ATOM 1721 O O . ILE A 1 222 ? 2.620 28.480 11.288 1.00 16.69 222 ILE A O 1
ATOM 1726 N N . SER A 1 223 ? 1.243 29.026 12.992 1.00 14.66 223 SER A N 1
ATOM 1727 C CA . SER A 1 223 ? 1.865 30.345 13.179 1.00 14.53 223 SER A CA 1
ATOM 1728 C C . SER A 1 223 ? 3.364 30.269 13.429 1.00 15.21 223 SER A C 1
ATOM 1729 O O . SER A 1 223 ? 4.133 31.063 12.883 1.00 15.66 223 SER A O 1
ATOM 1734 N N . ALA A 1 224 ? 3.764 29.330 14.287 1.00 14.38 224 ALA A N 1
ATOM 1735 C CA . ALA A 1 224 ? 5.107 29.210 14.760 1.00 14.63 224 ALA A CA 1
ATOM 1736 C C . ALA A 1 224 ? 5.961 28.771 13.621 1.00 14.34 224 ALA A C 1
ATOM 1737 O O . ALA A 1 224 ? 6.964 29.428 13.307 1.00 15.39 224 ALA A O 1
ATOM 1739 N N . LYS A 1 225 ? 5.600 27.650 12.992 1.00 13.13 225 LYS A N 1
ATOM 1740 C CA . LYS A 1 225 ? 6.472 27.088 11.945 1.00 13.17 225 LYS A CA 1
ATOM 1741 C C . LYS A 1 225 ? 6.560 28.047 10.740 1.00 12.82 225 LYS A C 1
ATOM 1742 O O . LYS A 1 225 ? 7.660 28.370 10.274 1.00 12.44 225 LYS A O 1
ATOM 1748 N N . MET A 1 226 ? 5.423 28.554 10.293 1.00 11.46 226 MET A N 1
ATOM 1749 C CA . MET A 1 226 ? 5.400 29.346 9.060 1.00 12.95 226 MET A CA 1
ATOM 1750 C C . MET A 1 226 ? 5.970 30.728 9.192 1.00 13.81 226 MET A C 1
ATOM 1751 O O . MET A 1 226 ? 6.273 31.373 8.158 1.00 15.23 226 MET A O 1
ATOM 1756 N N . SER A 1 227 ? 6.084 31.209 10.439 1.00 14.28 227 SER A N 1
ATOM 1757 C CA . SER A 1 227 ? 6.791 32.440 10.730 1.00 14.12 227 SER A CA 1
ATOM 1758 C C . SER A 1 227 ? 8.253 32.322 10.263 1.00 15.14 227 SER A C 1
ATOM 1759 O O . SER A 1 227 ? 8.902 33.359 9.967 1.00 14.84 227 SER A O 1
ATOM 1762 N N . VAL A 1 228 ? 8.737 31.083 10.195 1.00 14.39 228 VAL A N 1
ATOM 1763 C CA . VAL A 1 228 ? 10.118 30.756 9.723 1.00 15.35 228 VAL A CA 1
ATOM 1764 C C . VAL A 1 228 ? 10.160 30.138 8.312 1.00 15.24 228 VAL A C 1
ATOM 1765 O O . VAL A 1 228 ? 10.925 30.591 7.438 1.00 15.23 228 VAL A O 1
ATOM 1769 N N . LEU A 1 229 ? 9.326 29.147 8.070 1.00 14.77 229 LEU A N 1
ATOM 1770 C CA . LEU A 1 229 ? 9.448 28.360 6.822 1.00 16.01 229 LEU A CA 1
ATOM 1771 C C . LEU A 1 229 ? 8.819 29.058 5.596 1.00 16.48 229 LEU A C 1
ATOM 1772 O O . LEU A 1 229 ? 9.057 28.662 4.466 1.00 16.37 229 LEU A O 1
ATOM 1777 N N . SER A 1 230 ? 8.000 30.080 5.820 1.00 17.70 230 SER A N 1
ATOM 1778 C CA . SER A 1 230 ? 7.452 30.815 4.678 1.00 19.35 230 SER A CA 1
ATOM 1779 C C . SER A 1 230 ? 8.556 31.380 3.804 1.00 18.61 230 SER A C 1
ATOM 1780 O O . SER A 1 230 ? 8.354 31.515 2.607 1.00 19.32 230 SER A O 1
ATOM 1783 N N . GLU A 1 231 ? 9.666 31.760 4.427 1.00 18.49 231 GLU A N 1
ATOM 1784 C CA . GLU A 1 231 ? 10.788 32.366 3.743 1.00 20.93 231 GLU A CA 1
ATOM 1785 C C . GLU A 1 231 ? 11.923 31.324 3.600 1.00 21.26 231 GLU A C 1
ATOM 1786 O O . GLU A 1 231 ? 12.537 31.216 2.524 1.00 24.38 231 GLU A O 1
ATOM 1792 N N . ASP A 1 232 ? 12.141 30.485 4.611 1.00 18.71 232 ASP A N 1
ATOM 1793 C CA . ASP A 1 232 ? 13.104 29.433 4.483 1.00 17.62 232 ASP A CA 1
ATOM 1794 C C . ASP A 1 232 ? 12.480 28.051 4.086 1.00 17.92 232 ASP A C 1
ATOM 1795 O O . ASP A 1 232 ? 12.474 27.137 4.883 1.00 17.79 232 ASP A O 1
ATOM 1800 N N . ILE A 1 233 ? 12.016 27.897 2.833 1.00 17.70 233 ILE A N 1
ATOM 1801 C CA . ILE A 1 233 ? 11.213 26.761 2.394 1.00 17.96 233 ILE A CA 1
ATOM 1802 C C . ILE A 1 233 ? 11.964 25.424 2.387 1.00 17.95 233 ILE A C 1
ATOM 1803 O O . ILE A 1 233 ? 11.354 24.352 2.456 1.00 17.43 233 ILE A O 1
ATOM 1808 N N . TYR A 1 234 ? 13.288 25.489 2.299 1.00 17.42 234 TYR A N 1
ATOM 1809 C CA . TYR A 1 234 ? 14.092 24.293 2.252 1.00 18.84 234 TYR A CA 1
ATOM 1810 C C . TYR A 1 234 ? 14.575 23.900 3.646 1.00 18.97 234 TYR A C 1
ATOM 1811 O O . TYR A 1 234 ? 15.243 22.878 3.785 1.00 17.74 234 TYR A O 1
ATOM 1820 N N . GLU A 1 235 ? 14.293 24.757 4.638 1.00 18.11 235 GLU A N 1
ATOM 1821 C CA . GLU A 1 235 ? 14.660 24.513 6.019 1.00 19.17 235 GLU A CA 1
ATOM 1822 C C . GLU A 1 235 ? 16.174 24.415 6.223 1.00 20.52 235 GLU A C 1
ATOM 1823 O O . GLU A 1 235 ? 16.655 23.659 7.044 1.00 19.99 235 GLU A O 1
ATOM 1829 N N . LYS A 1 236 ? 16.903 25.271 5.505 1.00 22.21 236 LYS A N 1
ATOM 1830 C CA . LYS A 1 236 ? 18.368 25.266 5.505 1.00 22.68 236 LYS A CA 1
ATOM 1831 C C . LYS A 1 236 ? 18.982 26.380 6.298 1.00 23.01 236 LYS A C 1
ATOM 1832 O O . LYS A 1 236 ? 20.174 26.361 6.526 1.00 23.82 236 LYS A O 1
ATOM 1838 N N . LYS A 1 237 ? 18.164 27.336 6.735 1.00 22.64 237 LYS A N 1
ATOM 1839 C CA . LYS A 1 237 ? 18.649 28.493 7.398 1.00 23.53 237 LYS A CA 1
ATOM 1840 C C . LYS A 1 237 ? 18.088 28.653 8.820 1.00 22.72 237 LYS A C 1
ATOM 1841 O O . LYS A 1 237 ? 18.471 27.918 9.727 1.00 22.60 237 LYS A O 1
ATOM 1847 N N . LYS A 1 238 ? 17.239 29.645 9.033 1.00 22.32 238 LYS A N 1
ATOM 1848 C CA . LYS A 1 238 ? 16.527 29.781 10.279 1.00 22.50 238 LYS A CA 1
ATOM 1849 C C . LYS A 1 238 ? 15.672 28.550 10.564 1.00 20.80 238 LYS A C 1
ATOM 1850 O O . LYS A 1 238 ? 15.450 28.255 11.713 1.00 21.82 238 LYS A O 1
ATOM 1856 N N . GLY A 1 239 ? 15.157 27.872 9.524 1.00 19.73 239 GLY A N 1
ATOM 1857 C CA . GLY A 1 239 ? 14.372 26.664 9.669 1.00 19.08 239 GLY A CA 1
ATOM 1858 C C . GLY A 1 239 ? 15.059 25.481 10.344 1.00 19.68 239 GLY A C 1
ATOM 1859 O O . GLY A 1 239 ? 14.389 24.491 10.671 1.00 19.32 239 GLY A O 1
ATOM 1860 N N . LEU A 1 240 ? 16.388 25.559 10.491 1.00 18.56 240 LEU A N 1
ATOM 1861 C CA . LEU A 1 240 ? 17.143 24.596 11.275 1.00 19.51 240 LEU A CA 1
ATOM 1862 C C . LEU A 1 240 ? 16.640 24.536 12.718 1.00 19.04 240 LEU A C 1
ATOM 1863 O O . LEU A 1 240 ? 16.802 23.534 13.376 1.00 18.49 240 LEU A O 1
ATOM 1868 N N . ILE A 1 241 ? 16.059 25.638 13.181 1.00 19.11 241 ILE A N 1
ATOM 1869 C CA . ILE A 1 241 ? 15.490 25.708 14.490 1.00 19.55 241 ILE A CA 1
ATOM 1870 C C . ILE A 1 241 ? 14.516 24.532 14.764 1.00 17.71 241 ILE A C 1
ATOM 1871 O O . ILE A 1 241 ? 14.430 24.088 15.875 1.00 16.73 241 ILE A O 1
ATOM 1876 N N . PHE A 1 242 ? 13.852 23.987 13.744 1.00 17.82 242 PHE A N 1
ATOM 1877 C CA . PHE A 1 242 ? 12.846 22.899 13.950 1.00 16.11 242 PHE A CA 1
ATOM 1878 C C . PHE A 1 242 ? 13.531 21.553 14.194 1.00 15.98 242 PHE A C 1
ATOM 1879 O O . PHE A 1 242 ? 12.907 20.568 14.559 1.00 15.32 242 PHE A O 1
ATOM 1887 N N . GLU A 1 243 ? 14.856 21.577 14.103 1.00 16.12 243 GLU A N 1
ATOM 1888 C CA . GLU A 1 243 ? 15.732 20.436 14.454 1.00 16.65 243 GLU A CA 1
ATOM 1889 C C . GLU A 1 243 ? 16.261 20.529 15.902 1.00 16.15 243 GLU A C 1
ATOM 1890 O O . GLU A 1 243 ? 16.988 19.689 16.348 1.00 16.71 243 GLU A O 1
ATOM 1896 N N . TYR A 1 244 ? 15.891 21.553 16.645 1.00 15.71 244 TYR A N 1
ATOM 1897 C CA . TYR A 1 244 ? 16.145 21.542 18.101 1.00 15.21 244 TYR A CA 1
ATOM 1898 C C . TYR A 1 244 ? 15.787 20.168 18.719 1.00 15.19 244 TYR A C 1
ATOM 1899 O O . TYR A 1 244 ? 14.640 19.658 18.564 1.00 15.01 244 TYR A O 1
ATOM 1908 N N . GLY A 1 245 ? 16.784 19.537 19.364 1.00 15.26 245 GLY A N 1
ATOM 1909 C CA . GLY A 1 245 ? 16.572 18.255 20.030 1.00 14.87 245 GLY A CA 1
ATOM 1910 C C . GLY A 1 245 ? 16.702 17.061 19.110 1.00 14.90 245 GLY A C 1
ATOM 1911 O O . GLY A 1 245 ? 16.667 15.941 19.560 1.00 14.51 245 GLY A O 1
ATOM 1912 N N . HIS A 1 246 ? 16.808 17.318 17.812 1.00 14.87 246 HIS A N 1
ATOM 1913 C CA . HIS A 1 246 ? 16.922 16.295 16.796 1.00 15.86 246 HIS A CA 1
ATOM 1914 C C . HIS A 1 246 ? 18.311 15.661 16.590 1.00 17.40 246 HIS A C 1
ATOM 1915 O O . HIS A 1 246 ? 18.392 14.537 16.143 1.00 17.01 246 HIS A O 1
ATOM 1922 N N . THR A 1 247 ? 19.387 16.381 16.896 1.00 18.07 247 THR A N 1
ATOM 1923 C CA . THR A 1 247 ? 20.759 15.856 16.588 1.00 19.74 247 THR A CA 1
ATOM 1924 C C . THR A 1 247 ? 20.992 14.573 17.373 1.00 19.35 247 THR A C 1
ATOM 1925 O O . THR A 1 247 ? 21.162 13.491 16.766 1.00 20.12 247 THR A O 1
ATOM 1929 N N . ILE A 1 248 ? 20.938 14.677 18.703 1.00 19.51 248 ILE A N 1
ATOM 1930 C CA . ILE A 1 248 ? 21.033 13.499 19.551 1.00 20.10 248 ILE A CA 1
ATOM 1931 C C . ILE A 1 248 ? 19.710 12.699 19.496 1.00 21.19 248 ILE A C 1
ATOM 1932 O O . ILE A 1 248 ? 19.729 11.457 19.508 1.00 21.90 248 ILE A O 1
ATOM 1937 N N . GLY A 1 249 ? 18.575 13.406 19.366 1.00 21.84 249 GLY A N 1
ATOM 1938 C CA . GLY A 1 249 ? 17.249 12.768 19.363 1.00 20.20 249 GLY A CA 1
ATOM 1939 C C . GLY A 1 249 ? 17.127 11.726 18.265 1.00 21.00 249 GLY A C 1
ATOM 1940 O O . GLY A 1 249 ? 16.699 10.593 18.528 1.00 20.28 249 GLY A O 1
ATOM 1941 N N . HIS A 1 250 ? 17.529 12.077 17.041 1.00 21.32 250 HIS A N 1
ATOM 1942 C CA . HIS A 1 250 ? 17.462 11.130 15.943 1.00 23.60 250 HIS A CA 1
ATOM 1943 C C . HIS A 1 250 ? 18.338 9.875 16.216 1.00 23.45 250 HIS A C 1
ATOM 1944 O O . HIS A 1 250 ? 17.937 8.779 15.900 1.00 23.39 250 HIS A O 1
ATOM 1951 N N . ALA A 1 251 ? 19.523 10.051 16.807 1.00 22.82 251 ALA A N 1
ATOM 1952 C CA . ALA A 1 251 ? 20.414 8.913 17.106 1.00 23.59 251 ALA A CA 1
ATOM 1953 C C . ALA A 1 251 ? 19.798 7.977 18.129 1.00 23.79 251 ALA A C 1
ATOM 1954 O O . ALA A 1 251 ? 19.906 6.793 17.975 1.00 23.78 251 ALA A O 1
ATOM 1956 N N . ILE A 1 252 ? 19.164 8.540 19.167 1.00 24.42 252 ILE A N 1
ATOM 1957 C CA . ILE A 1 252 ? 18.494 7.778 20.229 1.00 24.79 252 ILE A CA 1
ATOM 1958 C C . ILE A 1 252 ? 17.318 7.022 19.618 1.00 24.68 252 ILE A C 1
ATOM 1959 O O . ILE A 1 252 ? 17.078 5.854 19.915 1.00 24.63 252 ILE A O 1
ATOM 1964 N N . GLU A 1 253 ? 16.598 7.713 18.740 1.00 24.71 253 GLU A N 1
ATOM 1965 C CA . GLU A 1 253 ? 15.470 7.149 18.028 1.00 24.31 253 GLU A CA 1
ATOM 1966 C C . GLU A 1 253 ? 15.874 5.884 17.214 1.00 25.00 253 GLU A C 1
ATOM 1967 O O . GLU A 1 253 ? 15.193 4.864 17.302 1.00 25.61 253 GLU A O 1
ATOM 1973 N N . LEU A 1 254 ? 16.951 5.973 16.422 1.00 25.60 254 LEU A N 1
ATOM 1974 C CA . LEU A 1 254 ? 17.578 4.786 15.789 1.00 26.43 254 LEU A CA 1
ATOM 1975 C C . LEU A 1 254 ? 18.084 3.734 16.785 1.00 27.17 254 LEU A C 1
ATOM 1976 O O . LEU A 1 254 ? 17.835 2.536 16.609 1.00 27.17 254 LEU A O 1
ATOM 1981 N N . ALA A 1 255 ? 18.789 4.158 17.829 1.00 27.29 255 ALA A N 1
ATOM 1982 C CA . ALA A 1 255 ? 19.319 3.182 18.777 1.00 29.37 255 ALA A CA 1
ATOM 1983 C C . ALA A 1 255 ? 18.210 2.352 19.434 1.00 30.66 255 ALA A C 1
ATOM 1984 O O . ALA A 1 255 ? 18.403 1.173 19.738 1.00 31.99 255 ALA A O 1
ATOM 1986 N N . GLU A 1 256 ? 17.056 2.970 19.666 1.00 31.43 256 GLU A N 1
ATOM 1987 C CA . GLU A 1 256 ? 15.977 2.316 20.363 1.00 31.70 256 GLU A CA 1
ATOM 1988 C C . GLU A 1 256 ? 15.156 1.473 19.406 1.00 32.73 256 GLU A C 1
ATOM 1989 O O . GLU A 1 256 ? 14.276 0.742 19.836 1.00 32.69 256 GLU A O 1
ATOM 1995 N N . GLN A 1 257 ? 15.454 1.577 18.115 1.00 34.34 257 GLN A N 1
ATOM 1996 C CA . GLN A 1 257 ? 14.875 0.692 17.082 1.00 36.42 257 GLN A CA 1
ATOM 1997 C C . GLN A 1 257 ? 13.345 0.557 17.123 1.00 37.07 257 GLN A C 1
ATOM 1998 O O . GLN A 1 257 ? 12.831 -0.571 17.013 1.00 36.62 257 GLN A O 1
ATOM 2004 N N . GLY A 1 258 ? 12.625 1.677 17.286 1.00 37.04 258 GLY A N 1
ATOM 2005 C CA . GLY A 1 258 ? 11.136 1.641 17.308 1.00 36.39 258 GLY A CA 1
ATOM 2006 C C . GLY A 1 258 ? 10.539 1.530 18.701 1.00 35.44 258 GLY A C 1
ATOM 2007 O O . GLY A 1 258 ? 9.331 1.646 18.870 1.00 36.46 258 GLY A O 1
ATOM 2008 N N . GLY A 1 259 ? 11.377 1.304 19.706 1.00 34.14 259 GLY A N 1
ATOM 2009 C CA . GLY A 1 259 ? 10.928 1.300 21.082 1.00 32.12 259 GLY A CA 1
ATOM 2010 C C . GLY A 1 259 ? 10.387 2.647 21.541 1.00 31.92 259 GLY A C 1
ATOM 2011 O O . GLY A 1 259 ? 9.473 2.689 22.387 1.00 33.15 259 GLY A O 1
ATOM 2012 N N . ILE A 1 260 ? 10.934 3.762 21.031 1.00 30.06 260 ILE A N 1
ATOM 2013 C CA . ILE A 1 260 ? 10.413 5.094 21.401 1.00 28.21 260 ILE A CA 1
ATOM 2014 C C . ILE A 1 260 ? 9.885 5.851 20.192 1.00 26.09 260 ILE A C 1
ATOM 2015 O O . ILE A 1 260 ? 10.339 5.631 19.078 1.00 27.06 260 ILE A O 1
ATOM 2020 N N . THR A 1 261 ? 8.920 6.744 20.409 1.00 23.36 261 THR A N 1
ATOM 2021 C CA . THR A 1 261 ? 8.436 7.581 19.329 1.00 20.37 261 THR A CA 1
ATOM 2022 C C . THR A 1 261 ? 9.495 8.639 18.934 1.00 19.68 261 THR A C 1
ATOM 2023 O O . THR A 1 261 ? 10.464 8.902 19.674 1.00 18.72 261 THR A O 1
ATOM 2027 N N . HIS A 1 262 ? 9.298 9.231 17.760 1.00 17.77 262 HIS A N 1
ATOM 2028 C CA . HIS A 1 262 ? 10.081 10.358 17.338 1.00 16.62 262 HIS A CA 1
ATOM 2029 C C . HIS A 1 262 ? 10.021 11.505 18.359 1.00 16.35 262 HIS A C 1
ATOM 2030 O O . HIS A 1 262 ? 11.062 12.057 18.736 1.00 14.57 262 HIS A O 1
ATOM 2037 N N . GLY A 1 263 ? 8.813 11.842 18.829 1.00 17.56 263 GLY A N 1
ATOM 2038 C CA . GLY A 1 263 ? 8.650 12.969 19.763 1.00 17.71 263 GLY A CA 1
ATOM 2039 C C . GLY A 1 263 ? 9.362 12.722 21.090 1.00 18.19 263 GLY A C 1
ATOM 2040 O O . GLY A 1 263 ? 9.964 13.636 21.642 1.00 18.93 263 GLY A O 1
ATOM 2041 N N . GLU A 1 264 ? 9.287 11.490 21.598 1.00 18.09 264 GLU A N 1
ATOM 2042 C CA . GLU A 1 264 ? 9.974 11.095 22.816 1.00 18.35 264 GLU A CA 1
ATOM 2043 C C . GLU A 1 264 ? 11.494 11.236 22.644 1.00 18.21 264 GLU A C 1
ATOM 2044 O O . GLU A 1 264 ? 12.148 11.814 23.492 1.00 18.20 264 GLU A O 1
ATOM 2050 N N . ALA A 1 265 ? 12.053 10.738 21.542 1.00 17.48 265 ALA A N 1
ATOM 2051 C CA . ALA A 1 265 ? 13.487 10.875 21.295 1.00 16.35 265 ALA A CA 1
ATOM 2052 C C . ALA A 1 265 ? 13.923 12.367 21.270 1.00 17.60 265 ALA A C 1
ATOM 2053 O O . ALA A 1 265 ? 14.995 12.759 21.781 1.00 15.17 265 ALA A O 1
ATOM 2055 N N . ILE A 1 266 ? 13.065 13.182 20.666 1.00 16.08 266 ILE A N 1
ATOM 2056 C CA . ILE A 1 266 ? 13.285 14.613 20.519 1.00 16.67 266 ILE A CA 1
ATOM 2057 C C . ILE A 1 266 ? 13.227 15.362 21.847 1.00 15.68 266 ILE A C 1
ATOM 2058 O O . ILE A 1 266 ? 13.948 16.314 22.053 1.00 14.89 266 ILE A O 1
ATOM 2063 N N . ALA A 1 267 ? 12.312 14.922 22.711 1.00 16.39 267 ALA A N 1
ATOM 2064 C CA . ALA A 1 267 ? 12.123 15.485 24.050 1.00 15.51 267 ALA A CA 1
ATOM 2065 C C . ALA A 1 267 ? 13.395 15.245 24.883 1.00 14.70 267 ALA A C 1
ATOM 2066 O O . ALA A 1 267 ? 13.917 16.161 25.534 1.00 14.74 267 ALA A O 1
ATOM 2068 N N . VAL A 1 268 ? 13.862 14.012 24.866 1.00 15.01 268 VAL A N 1
ATOM 2069 C CA . VAL A 1 268 ? 15.151 13.674 25.463 1.00 16.67 268 VAL A CA 1
ATOM 2070 C C . VAL A 1 268 ? 16.314 14.449 24.826 1.00 16.44 268 VAL A C 1
ATOM 2071 O O . VAL A 1 268 ? 17.163 15.040 25.541 1.00 16.81 268 VAL A O 1
ATOM 2075 N N . GLY A 1 269 ? 16.341 14.465 23.496 1.00 15.42 269 GLY A N 1
ATOM 2076 C CA . GLY A 1 269 ? 17.324 15.265 22.727 1.00 15.33 269 GLY A CA 1
ATOM 2077 C C . GLY A 1 269 ? 17.305 16.743 23.094 1.00 14.58 269 GLY A C 1
ATOM 2078 O O . GLY A 1 269 ? 18.344 17.382 23.093 1.00 16.21 269 GLY A O 1
ATOM 2079 N N . MET A 1 270 ? 16.146 17.310 23.422 1.00 14.60 270 MET A N 1
ATOM 2080 C CA . MET A 1 270 ? 16.104 18.751 23.829 1.00 15.21 270 MET A CA 1
ATOM 2081 C C . MET A 1 270 ? 16.610 18.930 25.271 1.00 14.92 270 MET A C 1
ATOM 2082 O O . MET A 1 270 ? 17.247 19.949 25.609 1.00 16.24 270 MET A O 1
ATOM 2087 N N . ILE A 1 271 ? 16.315 17.959 26.139 1.00 15.89 271 ILE A N 1
ATOM 2088 C CA . ILE A 1 271 ? 16.854 18.012 27.507 1.00 16.08 271 ILE A CA 1
ATOM 2089 C C . ILE A 1 271 ? 18.423 18.055 27.464 1.00 15.56 271 ILE A C 1
ATOM 2090 O O . ILE A 1 271 ? 19.049 18.908 28.121 1.00 17.08 271 ILE A O 1
ATOM 2095 N N . TYR A 1 272 ? 19.012 17.167 26.669 1.00 14.80 272 TYR A N 1
ATOM 2096 C CA . TYR A 1 272 ? 20.454 17.096 26.416 1.00 16.18 272 TYR A CA 1
ATOM 2097 C C . TYR A 1 272 ? 20.996 18.408 25.856 1.00 17.35 272 TYR A C 1
ATOM 2098 O O . TYR A 1 272 ? 22.013 18.905 26.341 1.00 18.90 272 TYR A O 1
ATOM 2107 N N . ALA A 1 273 ? 20.286 19.000 24.888 1.00 16.94 273 ALA A N 1
ATOM 2108 C CA . ALA A 1 273 ? 20.728 20.244 24.273 1.00 16.85 273 ALA A CA 1
ATOM 2109 C C . ALA A 1 273 ? 20.721 21.379 25.264 1.00 17.49 273 ALA A C 1
ATOM 2110 O O . ALA A 1 273 ? 21.622 22.239 25.261 1.00 17.99 273 ALA A O 1
ATOM 2112 N N . ALA A 1 274 ? 19.712 21.400 26.126 1.00 16.91 274 ALA A N 1
ATOM 2113 C CA . ALA A 1 274 ? 19.625 22.428 27.154 1.00 15.59 274 ALA A CA 1
ATOM 2114 C C . ALA A 1 274 ? 20.786 22.303 28.146 1.00 16.25 274 ALA A C 1
ATOM 2115 O O . ALA A 1 274 ? 21.366 23.324 28.551 1.00 15.80 274 ALA A O 1
ATOM 2117 N N . LYS A 1 275 ? 21.036 21.081 28.600 1.00 16.33 275 LYS A N 1
ATOM 2118 C CA . LYS A 1 275 ? 22.112 20.822 29.563 1.00 19.70 275 LYS A CA 1
ATOM 2119 C C . LYS A 1 275 ? 23.446 21.219 28.912 1.00 19.51 275 LYS A C 1
ATOM 2120 O O . LYS A 1 275 ? 24.270 21.827 29.560 1.00 20.50 275 LYS A O 1
ATOM 2126 N N . ILE A 1 276 ? 23.646 20.840 27.645 1.00 20.72 276 ILE A N 1
ATOM 2127 C CA . ILE A 1 276 ? 24.875 21.193 26.901 1.00 19.91 276 ILE A CA 1
ATOM 2128 C C . ILE A 1 276 ? 25.002 22.714 26.799 1.00 20.83 276 ILE A C 1
ATOM 2129 O O . ILE A 1 276 ? 26.057 23.263 27.146 1.00 22.21 276 ILE A O 1
ATOM 2134 N N . ALA A 1 277 ? 23.949 23.412 26.361 1.00 20.84 277 ALA A N 1
ATOM 2135 C CA . ALA A 1 277 ? 24.040 24.892 26.232 1.00 20.21 277 ALA A CA 1
ATOM 2136 C C . ALA A 1 277 ? 24.391 25.554 27.566 1.00 20.35 277 ALA A C 1
ATOM 2137 O O . ALA A 1 277 ? 25.089 26.579 27.606 1.00 19.57 277 ALA A O 1
ATOM 2139 N N . ASN A 1 278 ? 23.893 24.962 28.649 1.00 20.33 278 ASN A N 1
ATOM 2140 C CA . ASN A 1 278 ? 24.193 25.444 30.012 1.00 22.49 278 ASN A CA 1
ATOM 2141 C C . ASN A 1 278 ? 25.630 25.116 30.446 1.00 22.69 278 ASN A C 1
ATOM 2142 O O . ASN A 1 278 ? 26.263 25.899 31.125 1.00 23.13 278 ASN A O 1
ATOM 2147 N N . ARG A 1 279 ? 26.132 23.955 30.035 1.00 22.67 279 ARG A N 1
ATOM 2148 C CA . ARG A 1 279 ? 27.459 23.572 30.378 1.00 23.05 279 ARG A CA 1
ATOM 2149 C C . ARG A 1 279 ? 28.460 24.340 29.521 1.00 24.66 279 ARG A C 1
ATOM 2150 O O . ARG A 1 279 ? 29.619 24.425 29.867 1.00 26.71 279 ARG A O 1
ATOM 2158 N N . MET A 1 280 ? 27.994 24.971 28.458 1.00 24.43 280 MET A N 1
ATOM 2159 C CA . MET A 1 280 ? 28.852 25.798 27.611 1.00 23.41 280 MET A CA 1
ATOM 2160 C C . MET A 1 280 ? 28.734 27.286 27.936 1.00 24.75 280 MET A C 1
ATOM 2161 O O . MET A 1 280 ? 29.247 28.116 27.184 1.00 24.76 280 MET A O 1
ATOM 2166 N N . ASN A 1 281 ? 28.038 27.606 29.031 1.00 25.66 281 ASN A N 1
ATOM 2167 C CA . ASN A 1 281 ? 27.738 28.988 29.419 1.00 27.16 281 ASN A CA 1
ATOM 2168 C C . ASN A 1 281 ? 26.800 29.793 28.526 1.00 26.36 281 ASN A C 1
ATOM 2169 O O . ASN A 1 281 ? 26.813 31.046 28.566 1.00 25.08 281 ASN A O 1
ATOM 2174 N N . LEU A 1 282 ? 26.025 29.108 27.686 1.00 25.63 282 LEU A N 1
ATOM 2175 C CA . LEU A 1 282 ? 25.159 29.821 26.776 1.00 25.68 282 LEU A CA 1
ATOM 2176 C C . LEU A 1 282 ? 23.804 30.056 27.416 1.00 25.72 282 LEU A C 1
ATOM 2177 O O . LEU A 1 282 ? 23.186 31.078 27.171 1.00 26.52 282 LEU A O 1
ATOM 2182 N N . MET A 1 283 ? 23.350 29.102 28.230 1.00 26.70 283 MET A N 1
ATOM 2183 C CA . MET A 1 283 ? 21.972 29.080 28.771 1.00 27.66 283 MET A CA 1
ATOM 2184 C C . MET A 1 283 ? 21.944 29.077 30.327 1.00 27.55 283 MET A C 1
ATOM 2185 O O . MET A 1 283 ? 22.639 28.248 30.954 1.00 27.05 283 MET A O 1
ATOM 2190 N N . PRO A 1 284 ? 21.145 30.006 30.945 1.00 28.64 284 PRO A N 1
ATOM 2191 C CA . PRO A 1 284 ? 20.975 29.983 32.413 1.00 28.99 284 PRO A CA 1
ATOM 2192 C C . PRO A 1 284 ? 20.263 28.699 32.877 1.00 30.29 284 PRO A C 1
ATOM 2193 O O . PRO A 1 284 ? 19.514 28.062 32.099 1.00 30.90 284 PRO A O 1
ATOM 2197 N N . GLU A 1 285 ? 20.531 28.311 34.119 1.00 30.37 285 GLU A N 1
ATOM 2198 C CA . GLU A 1 285 ? 19.978 27.121 34.729 1.00 31.98 285 GLU A CA 1
ATOM 2199 C C . GLU A 1 285 ? 18.445 27.151 34.713 1.00 31.80 285 GLU A C 1
ATOM 2200 O O . GLU A 1 285 ? 17.808 26.126 34.493 1.00 31.53 285 GLU A O 1
ATOM 2206 N N . HIS A 1 286 ? 17.867 28.329 34.958 1.00 31.71 286 HIS A N 1
ATOM 2207 C CA . HIS A 1 286 ? 16.409 28.488 35.034 1.00 32.54 286 HIS A CA 1
ATOM 2208 C C . HIS A 1 286 ? 15.759 28.054 33.728 1.00 31.23 286 HIS A C 1
ATOM 2209 O O . HIS A 1 286 ? 14.687 27.439 33.739 1.00 30.97 286 HIS A O 1
ATOM 2216 N N . ASP A 1 287 ? 16.419 28.391 32.613 1.00 29.56 287 ASP A N 1
ATOM 2217 C CA . ASP A 1 287 ? 15.968 27.987 31.267 1.00 27.81 287 ASP A CA 1
ATOM 2218 C C . ASP A 1 287 ? 16.057 26.458 31.052 1.00 25.86 287 ASP A C 1
ATOM 2219 O O . ASP A 1 287 ? 15.171 25.868 30.418 1.00 24.80 287 ASP A O 1
ATOM 2224 N N . VAL A 1 288 ? 17.094 25.823 31.579 1.00 23.41 288 VAL A N 1
ATOM 2225 C CA . VAL A 1 288 ? 17.137 24.357 31.539 1.00 23.38 288 VAL A CA 1
ATOM 2226 C C . VAL A 1 288 ? 15.912 23.790 32.305 1.00 23.87 288 VAL A C 1
ATOM 2227 O O . VAL A 1 288 ? 15.228 22.853 31.852 1.00 23.70 288 VAL A O 1
ATOM 2231 N N . SER A 1 289 ? 15.650 24.365 33.474 1.00 24.62 289 SER A N 1
ATOM 2232 C CA . SER A 1 289 ? 14.565 23.871 34.319 1.00 25.57 289 SER A CA 1
ATOM 2233 C C . SER A 1 289 ? 13.275 24.121 33.576 1.00 24.07 289 SER A C 1
ATOM 2234 O O . SER A 1 289 ? 12.345 23.373 33.738 1.00 25.06 289 SER A O 1
ATOM 2237 N N . ALA A 1 290 ? 13.204 25.181 32.782 1.00 22.58 290 ALA A N 1
ATOM 2238 C CA . ALA A 1 290 ? 11.984 25.417 31.975 1.00 22.45 290 ALA A CA 1
ATOM 2239 C C . ALA A 1 290 ? 11.692 24.250 30.961 1.00 22.44 290 ALA A C 1
ATOM 2240 O O . ALA A 1 290 ? 10.530 23.930 30.672 1.00 23.91 290 ALA A O 1
ATOM 2242 N N . HIS A 1 291 ? 12.739 23.586 30.465 1.00 21.43 291 HIS A N 1
ATOM 2243 C CA . HIS A 1 291 ? 12.603 22.417 29.567 1.00 21.20 291 HIS A CA 1
ATOM 2244 C C . HIS A 1 291 ? 11.962 21.232 30.271 1.00 21.32 291 HIS A C 1
ATOM 2245 O O . HIS A 1 291 ? 11.019 20.600 29.725 1.00 22.06 291 HIS A O 1
ATOM 2252 N N . TYR A 1 292 ? 12.478 20.912 31.459 1.00 20.77 292 TYR A N 1
ATOM 2253 C CA . TYR A 1 292 ? 11.932 19.820 32.232 1.00 21.57 292 TYR A CA 1
ATOM 2254 C C . TYR A 1 292 ? 10.493 20.168 32.617 1.00 21.90 292 TYR A C 1
ATOM 2255 O O . TYR A 1 292 ? 9.666 19.307 32.597 1.00 21.11 292 TYR A O 1
ATOM 2264 N N . TRP A 1 293 ? 10.230 21.423 32.978 1.00 23.27 293 TRP A N 1
ATOM 2265 C CA . TRP A 1 293 ? 8.911 21.834 33.452 1.00 25.13 293 TRP A CA 1
ATOM 2266 C C . TRP A 1 293 ? 7.783 21.681 32.395 1.00 24.68 293 TRP A C 1
ATOM 2267 O O . TRP A 1 293 ? 6.680 21.280 32.714 1.00 24.12 293 TRP A O 1
ATOM 2278 N N . LEU A 1 294 ? 8.071 22.015 31.148 1.00 23.44 294 LEU A N 1
ATOM 2279 C CA . LEU A 1 294 ? 7.089 21.951 30.080 1.00 22.14 294 LEU A CA 1
ATOM 2280 C C . LEU A 1 294 ? 6.955 20.517 29.607 1.00 22.18 294 LEU A C 1
ATOM 2281 O O . LEU A 1 294 ? 5.847 20.023 29.366 1.00 21.89 294 LEU A O 1
ATOM 2286 N N . LEU A 1 295 ? 8.083 19.832 29.466 1.00 20.13 295 LEU A N 1
ATOM 2287 C CA . LEU A 1 295 ? 8.033 18.447 29.053 1.00 20.71 295 LEU A CA 1
ATOM 2288 C C . LEU A 1 295 ? 7.315 17.534 30.043 1.00 20.49 295 LEU A C 1
ATOM 2289 O O . LEU A 1 295 ? 6.720 16.559 29.606 1.00 20.72 295 LEU A O 1
ATOM 2294 N N . ASN A 1 296 ? 7.397 17.830 31.347 1.00 20.85 296 ASN A N 1
ATOM 2295 C CA . ASN A 1 296 ? 6.688 17.020 32.366 1.00 21.26 296 ASN A CA 1
ATOM 2296 C C . ASN A 1 296 ? 5.206 17.273 32.317 1.00 20.80 296 ASN A C 1
ATOM 2297 O O . ASN A 1 296 ? 4.427 16.366 32.536 1.00 21.23 296 ASN A O 1
ATOM 2302 N N . LYS A 1 297 ? 4.831 18.493 31.950 1.00 20.60 297 LYS A N 1
ATOM 2303 C CA . LYS A 1 297 ? 3.441 18.859 31.773 1.00 21.48 297 LYS A CA 1
ATOM 2304 C C . LYS A 1 297 ? 2.716 18.008 30.716 1.00 20.56 297 LYS A C 1
ATOM 2305 O O . LYS A 1 297 ? 1.490 17.766 30.818 1.00 22.24 297 LYS A O 1
ATOM 2311 N N . ILE A 1 298 ? 3.446 17.546 29.719 1.00 18.18 298 ILE A N 1
ATOM 2312 C CA . ILE A 1 298 ? 2.858 16.683 28.698 1.00 16.29 298 ILE A CA 1
ATOM 2313 C C . ILE A 1 298 ? 3.223 15.247 28.938 1.00 17.30 298 ILE A C 1
ATOM 2314 O O . ILE A 1 298 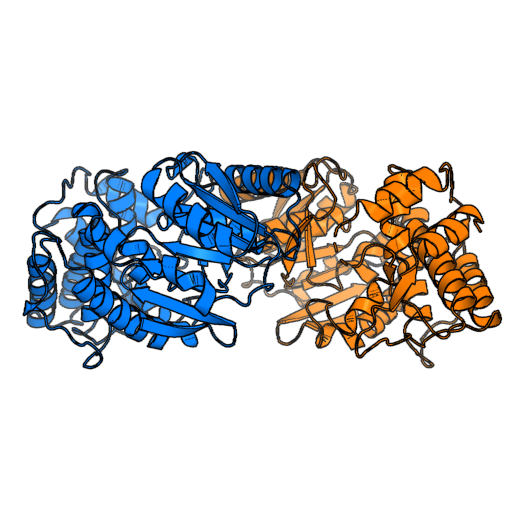? 2.998 14.382 28.082 1.00 15.97 298 ILE A O 1
ATOM 2319 N N . GLY A 1 299 ? 3.827 14.994 30.104 1.00 18.94 299 GLY A N 1
ATOM 2320 C CA . GLY A 1 299 ? 4.213 13.628 30.490 1.00 20.02 299 GLY A CA 1
ATOM 2321 C C . GLY A 1 299 ? 5.291 13.020 29.583 1.00 21.52 299 GLY A C 1
ATOM 2322 O O . GLY A 1 299 ? 5.406 11.805 29.491 1.00 21.38 299 GLY A O 1
ATOM 2323 N N . ALA A 1 300 ? 6.085 13.864 28.930 1.00 22.25 300 ALA A N 1
ATOM 2324 C CA . ALA A 1 300 ? 7.056 13.390 27.924 1.00 24.60 300 ALA A CA 1
ATOM 2325 C C . ALA A 1 300 ? 8.142 12.412 28.425 1.00 26.98 300 ALA A C 1
ATOM 2326 O O . ALA A 1 300 ? 8.503 11.484 27.703 1.00 26.75 3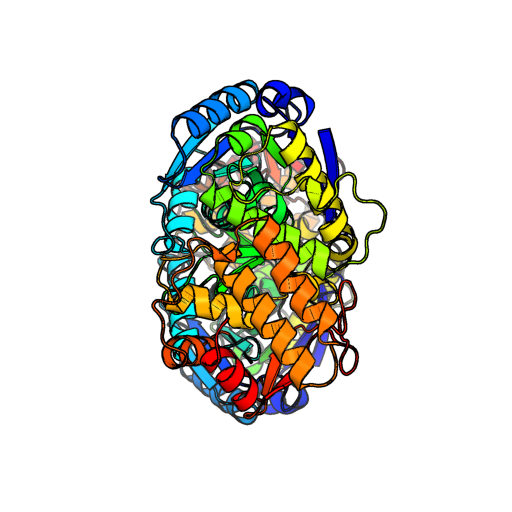00 ALA A O 1
ATOM 2328 N N . LEU A 1 301 ? 8.678 12.670 29.628 1.00 29.07 301 LEU A N 1
ATOM 2329 C CA . LEU A 1 301 ? 9.875 12.022 30.149 1.00 31.28 301 LEU A CA 1
ATOM 2330 C C . LEU A 1 301 ? 9.492 10.886 31.074 1.00 34.21 301 LEU A C 1
ATOM 2331 O O . LEU A 1 301 ? 10.323 10.051 31.441 1.00 35.33 301 LEU A O 1
ATOM 2336 N N . GLN A 1 302 ? 8.219 10.876 31.437 1.00 37.34 302 GLN A N 1
ATOM 2337 C CA . GLN A 1 302 ? 7.649 9.924 32.391 1.00 40.74 302 GLN A CA 1
ATOM 2338 C C . GLN A 1 302 ? 7.703 8.472 31.903 1.00 42.18 302 GLN A C 1
ATOM 2339 O O . GLN A 1 302 ? 8.223 7.605 32.611 1.00 43.24 302 GLN A O 1
ATOM 2345 N N . ASP A 1 303 ? 7.196 8.205 30.708 1.00 43.87 303 ASP A N 1
ATOM 2346 C CA . ASP A 1 303 ? 7.230 6.843 30.177 1.00 46.00 303 ASP A CA 1
ATOM 2347 C C . ASP A 1 303 ? 8.672 6.511 29.762 1.00 46.20 303 ASP A C 1
ATOM 2348 O O . ASP A 1 303 ? 9.627 6.577 30.576 1.00 47.08 303 ASP A O 1
ATOM 2353 N N . ILE A 1 304 ? 8.834 6.177 28.495 1.00 45.41 304 ILE A N 1
ATOM 2354 C CA . ILE A 1 304 ? 10.140 6.237 27.853 1.00 44.90 304 ILE A CA 1
ATOM 2355 C C . ILE A 1 304 ? 10.979 5.011 28.213 1.00 44.55 304 ILE A C 1
ATOM 2356 O O . ILE A 1 304 ? 11.778 5.022 29.158 1.00 43.80 304 ILE A O 1
ATOM 2361 N N . PRO A 1 305 ? 10.745 3.929 27.451 1.00 44.81 305 PRO A N 1
ATOM 2362 C CA . PRO A 1 305 ? 11.496 2.693 27.551 1.00 45.03 305 PRO A CA 1
ATOM 2363 C C . PRO A 1 305 ? 12.848 2.863 26.823 1.00 45.33 305 PRO A C 1
ATOM 2364 O O . PRO A 1 305 ? 12.997 2.446 25.660 1.00 46.03 305 PRO A O 1
ATOM 2368 N N . LEU A 1 306 ? 13.801 3.499 27.506 1.00 45.43 306 LEU A N 1
ATOM 2369 C CA . LEU A 1 306 ? 15.151 3.690 26.996 1.00 45.57 306 LEU A CA 1
ATOM 2370 C C . LEU A 1 306 ? 15.983 2.453 27.321 1.00 45.82 306 LEU A C 1
ATOM 2371 O O . LEU A 1 306 ? 16.305 2.207 28.488 1.00 46.17 306 LEU A O 1
ATOM 2376 N N . LYS A 1 307 ? 16.275 1.660 26.283 1.00 45.57 307 LYS A N 1
ATOM 2377 C CA . LYS A 1 307 ? 16.898 0.332 26.418 1.00 45.93 307 LYS A CA 1
ATOM 2378 C C . LYS A 1 307 ? 18.289 0.237 25.788 1.00 45.17 307 LYS A C 1
ATOM 2379 O O . LYS A 1 307 ? 18.975 -0.770 25.967 1.00 45.02 307 LYS A O 1
ATOM 2385 N N . SER A 1 308 ? 18.695 1.253 25.034 1.00 43.62 308 SER A N 1
ATOM 2386 C CA . SER A 1 308 ? 20.006 1.213 24.393 1.00 43.85 308 SER A CA 1
ATOM 2387 C C . SER A 1 308 ? 21.150 1.743 25.269 1.00 42.96 308 SER A C 1
ATOM 2388 O O . SER A 1 308 ? 20.976 2.596 26.156 1.00 43.47 308 SER A O 1
ATOM 2391 N N . ASP A 1 309 ? 22.323 1.203 24.994 1.00 41.83 309 ASP A N 1
ATOM 2392 C CA . ASP A 1 309 ? 23.553 1.590 25.635 1.00 41.08 309 ASP A CA 1
ATOM 2393 C C . ASP A 1 309 ? 24.090 2.857 24.969 1.00 40.36 309 ASP A C 1
ATOM 2394 O O . ASP A 1 309 ? 23.807 3.108 23.788 1.00 39.54 309 ASP A O 1
ATOM 2399 N N . PRO A 1 310 ? 24.862 3.656 25.728 1.00 39.54 310 PRO A N 1
ATOM 2400 C CA . PRO A 1 310 ? 25.548 4.851 25.242 1.00 39.33 310 PRO A CA 1
ATOM 2401 C C . PRO A 1 310 ? 26.294 4.665 23.917 1.00 39.05 310 PRO A C 1
ATOM 2402 O O . PRO A 1 310 ? 26.197 5.534 23.041 1.00 38.35 310 PRO A O 1
ATOM 2406 N N . ASP A 1 311 ? 27.013 3.552 23.760 1.00 38.86 311 ASP A N 1
ATOM 2407 C CA . ASP A 1 311 ? 27.877 3.370 22.581 1.00 38.76 311 ASP A CA 1
ATOM 2408 C C . ASP A 1 311 ? 27.106 3.214 21.289 1.00 37.67 311 ASP A C 1
ATOM 2409 O O . ASP A 1 311 ? 27.555 3.700 20.254 1.00 38.09 311 ASP A O 1
ATOM 2414 N N . SER A 1 312 ? 25.970 2.521 21.350 1.00 36.64 312 SER A N 1
ATOM 2415 C CA . SER A 1 312 ? 25.031 2.435 20.240 1.00 35.96 312 SER A CA 1
ATOM 2416 C C . SER A 1 312 ? 24.420 3.789 19.847 1.00 35.21 312 SER A C 1
ATOM 2417 O O . SER A 1 312 ? 24.276 4.072 18.669 1.00 34.79 312 SER A O 1
ATOM 2420 N N . ILE A 1 313 ? 24.022 4.607 20.826 1.00 34.03 313 ILE A N 1
ATOM 2421 C CA . ILE A 1 313 ? 23.579 5.968 20.510 1.00 33.09 313 ILE A CA 1
ATOM 2422 C C . ILE A 1 313 ? 24.679 6.781 19.822 1.00 33.53 313 ILE A C 1
ATOM 2423 O O . ILE A 1 313 ? 24.368 7.470 18.852 1.00 33.60 313 ILE A O 1
ATOM 2428 N N . PHE A 1 314 ? 25.938 6.703 20.301 1.00 34.42 314 PHE A N 1
ATOM 2429 C CA . PHE A 1 314 ? 27.067 7.414 19.645 1.00 34.99 314 PHE A CA 1
ATOM 2430 C C . PHE A 1 314 ? 27.295 6.881 18.232 1.00 35.65 314 PHE A C 1
ATOM 2431 O O . PHE A 1 314 ? 27.499 7.660 17.312 1.00 36.16 314 PHE A O 1
ATOM 2446 N N . HIS A 1 315 ? 27.234 5.560 18.054 1.00 37.08 315 HIS A N 1
ATOM 2447 C CA . HIS A 1 315 ? 27.380 4.957 16.715 1.00 38.37 315 HIS A CA 1
ATOM 2448 C C . HIS A 1 315 ? 26.413 5.594 15.715 1.00 38.62 315 HIS A C 1
ATOM 2449 O O . HIS A 1 315 ? 26.817 6.014 14.627 1.00 38.41 315 HIS A O 1
ATOM 2462 N N . TYR A 1 316 ? 25.135 5.691 16.091 1.00 39.19 316 TYR A N 1
ATOM 2463 C CA . TYR A 1 316 ? 24.134 6.176 15.152 1.00 39.47 316 TYR A CA 1
ATOM 2464 C C . TYR A 1 316 ? 24.348 7.649 14.828 1.00 40.20 316 TYR A C 1
ATOM 2465 O O . TYR A 1 316 ? 24.026 8.091 13.728 1.00 39.85 316 TYR A O 1
ATOM 2474 N N . LEU A 1 317 ? 24.940 8.374 15.773 1.00 40.70 317 LEU A N 1
ATOM 2475 C CA . LEU A 1 317 ? 25.146 9.809 15.672 1.00 42.11 317 LEU A CA 1
ATOM 2476 C C . LEU A 1 317 ? 26.288 10.205 14.709 1.00 44.58 317 LEU A C 1
ATOM 2477 O O . LEU A 1 317 ? 26.166 11.173 13.956 1.00 44.37 317 LEU A O 1
ATOM 2482 N N . ILE A 1 318 ? 27.386 9.444 14.724 1.00 47.85 318 ILE A N 1
ATOM 2483 C CA . ILE A 1 318 ? 28.545 9.733 13.872 1.00 51.26 318 ILE A CA 1
ATOM 2484 C C . ILE A 1 318 ? 28.453 9.046 12.509 1.00 53.36 318 ILE A C 1
ATOM 2485 O O . ILE A 1 318 ? 29.201 9.393 11.591 1.00 53.62 318 ILE A O 1
ATOM 2490 N N . HIS A 1 319 ? 27.534 8.092 12.371 1.00 55.69 319 HIS A N 1
ATOM 2491 C CA . HIS A 1 319 ? 27.300 7.456 11.079 1.00 58.39 319 HIS A CA 1
ATOM 2492 C C . HIS A 1 319 ? 26.037 7.970 10.336 1.00 59.55 319 HIS A C 1
ATOM 2493 O O . HIS A 1 319 ? 25.598 7.367 9.360 1.00 59.68 319 HIS A O 1
ATOM 2500 N N . ASP A 1 320 ? 25.497 9.109 10.773 1.00 61.20 320 ASP A N 1
ATOM 2501 C CA . ASP A 1 320 ? 24.211 9.641 10.270 1.00 62.85 320 ASP A CA 1
ATOM 2502 C C . ASP A 1 320 ? 24.361 10.695 9.170 1.00 63.52 320 ASP A C 1
ATOM 2503 O O . ASP A 1 320 ? 25.176 11.620 9.278 1.00 63.63 320 ASP A O 1
ATOM 2508 N N . ASN A 1 321 ? 23.537 10.556 8.130 1.00 64.33 321 ASN A N 1
ATOM 2509 C CA . ASN A 1 321 ? 23.605 11.393 6.915 1.00 64.96 321 ASN A CA 1
ATOM 2510 C C . ASN A 1 321 ? 22.293 12.116 6.538 1.00 65.50 321 ASN A C 1
ATOM 2511 O O . ASN A 1 321 ? 22.232 12.814 5.519 1.00 65.47 321 ASN A O 1
ATOM 2516 N N . LYS A 1 322 ? 21.252 11.954 7.361 1.00 66.26 322 LYS A N 1
ATOM 2517 C CA . LYS A 1 322 ? 19.924 12.506 7.050 1.00 66.80 322 LYS A CA 1
ATOM 2518 C C . LYS A 1 322 ? 19.843 14.026 7.276 1.00 67.07 322 LYS A C 1
ATOM 2519 O O . LYS A 1 322 ? 18.867 14.667 6.870 1.00 67.37 322 LYS A O 1
ATOM 2525 N N . ARG A 1 323 ? 20.862 14.574 7.944 1.00 67.33 323 ARG A N 1
ATOM 2526 C CA . ARG A 1 323 ? 21.134 16.016 7.966 1.00 67.79 323 ARG A CA 1
ATOM 2527 C C . ARG A 1 323 ? 22.602 16.275 7.595 1.00 67.70 323 ARG A C 1
ATOM 2528 O O . ARG A 1 323 ? 23.496 15.543 8.037 1.00 67.93 323 ARG A O 1
ATOM 2536 N N . GLY A 1 324 ? 22.837 17.307 6.780 1.00 67.66 324 GLY A N 1
ATOM 2537 C CA . GLY A 1 324 ? 24.193 17.778 6.471 1.00 68.01 324 GLY A CA 1
ATOM 2538 C C . GLY A 1 324 ? 24.867 18.478 7.648 1.00 68.24 324 GLY A C 1
ATOM 2539 O O . GLY A 1 324 ? 24.179 19.069 8.511 1.00 68.01 324 GLY A O 1
ATOM 2540 N N . TYR A 1 325 ? 26.207 18.399 7.686 1.00 68.39 325 TYR A N 1
ATOM 2541 C CA . TYR A 1 325 ? 27.033 19.070 8.713 1.00 68.32 325 TYR A CA 1
ATOM 2542 C C . TYR A 1 325 ? 26.736 18.657 10.165 1.00 67.70 325 TYR A C 1
ATOM 2543 O O . TYR A 1 325 ? 26.614 19.521 11.042 1.00 67.33 325 TYR A O 1
ATOM 2552 N N . ILE A 1 326 ? 26.597 17.362 10.432 1.00 66.94 326 ILE A N 1
ATOM 2553 C CA . ILE A 1 326 ? 26.479 16.927 11.827 1.00 66.22 326 ILE A CA 1
ATOM 2554 C C . ILE A 1 326 ? 27.884 16.959 12.474 1.00 65.70 326 ILE A C 1
ATOM 2555 O O . ILE A 1 326 ? 28.104 17.678 13.463 1.00 65.03 326 ILE A O 1
ATOM 2560 N N . LYS A 1 327 ? 28.829 16.209 11.885 1.00 64.93 327 LYS A N 1
ATOM 2561 C CA . LYS A 1 327 ? 30.220 16.162 12.362 1.00 63.89 327 LYS A CA 1
ATOM 2562 C C . LYS A 1 327 ? 31.050 17.219 11.648 1.00 62.77 327 LYS A C 1
ATOM 2563 O O . LYS A 1 327 ? 31.247 17.144 10.437 1.00 62.97 327 LYS A O 1
ATOM 2569 N N . LEU A 1 328 ? 31.514 18.214 12.404 1.00 61.50 328 LEU A N 1
ATOM 2570 C CA . LEU A 1 328 ? 32.235 19.372 11.845 1.00 60.08 328 LEU A CA 1
ATOM 2571 C C . LEU A 1 328 ? 33.699 19.039 11.584 1.00 59.07 328 LEU A C 1
ATOM 2572 O O . LEU A 1 328 ? 34.222 19.228 10.474 1.00 58.71 328 LEU A O 1
ATOM 2577 N N . ASP A 1 329 ? 34.349 18.580 12.648 1.00 57.43 329 ASP A N 1
ATOM 2578 C CA . ASP A 1 329 ? 35.690 18.077 12.589 1.00 55.83 329 ASP A CA 1
ATOM 2579 C C . ASP A 1 329 ? 35.762 16.859 13.518 1.00 54.49 329 ASP A C 1
ATOM 2580 O O . ASP A 1 329 ? 34.730 16.268 13.869 1.00 54.38 329 ASP A O 1
ATOM 2585 N N . GLU A 1 330 ? 36.974 16.482 13.910 1.00 52.43 330 GLU A N 1
ATOM 2586 C CA . GLU A 1 330 ? 37.212 15.253 14.646 1.00 50.28 330 GLU A CA 1
ATOM 2587 C C . GLU A 1 330 ? 36.641 15.325 16.057 1.00 47.28 330 GLU A C 1
ATOM 2588 O O . GLU A 1 330 ? 36.244 14.305 16.647 1.00 46.54 330 GLU A O 1
ATOM 2594 N N . ASP A 1 331 ? 36.609 16.537 16.587 1.00 43.53 331 ASP A N 1
ATOM 2595 C CA . ASP A 1 331 ? 36.289 16.754 17.987 1.00 41.37 331 ASP A CA 1
ATOM 2596 C C . ASP A 1 331 ? 34.882 17.325 18.277 1.00 38.79 331 ASP A C 1
ATOM 2597 O O . ASP A 1 331 ? 34.490 17.425 19.445 1.00 36.75 331 ASP A O 1
ATOM 2602 N N . ASN A 1 332 ? 34.168 17.733 17.220 1.00 35.99 332 ASN A N 1
ATOM 2603 C CA . ASN A 1 332 ? 33.024 18.606 17.353 1.00 34.15 332 ASN A CA 1
ATOM 2604 C C . ASN A 1 332 ? 31.880 18.198 16.440 1.00 32.55 332 ASN A C 1
ATOM 2605 O O . ASN A 1 332 ? 32.105 17.799 15.284 1.00 32.28 332 ASN A O 1
ATOM 2610 N N . LEU A 1 333 ? 30.667 18.270 16.987 1.00 30.42 333 LEU A N 1
ATOM 2611 C CA . LEU A 1 333 ? 29.401 18.135 16.246 1.00 28.89 333 LEU A CA 1
ATOM 2612 C C . LEU A 1 333 ? 28.686 19.451 16.313 1.00 26.58 333 LEU A C 1
ATOM 2613 O O . LEU A 1 333 ? 28.706 20.087 17.358 1.00 25.62 333 LEU A O 1
ATOM 2618 N N . GLY A 1 334 ? 27.984 19.812 15.236 1.00 25.16 334 GLY A N 1
ATOM 2619 C CA . GLY A 1 334 ? 27.172 21.049 15.227 1.00 23.81 334 GLY A CA 1
ATOM 2620 C C . GLY A 1 334 ? 25.801 20.727 15.806 1.00 22.30 334 GLY A C 1
ATOM 2621 O O . GLY A 1 334 ? 25.179 19.783 15.391 1.00 22.47 334 GLY A O 1
ATOM 2622 N N . MET A 1 335 ? 25.326 21.531 16.739 1.00 21.54 335 MET A N 1
ATOM 2623 C CA . MET A 1 335 ? 24.003 21.331 17.326 1.00 20.31 335 MET A CA 1
ATOM 2624 C C . MET A 1 335 ? 23.280 22.653 17.312 1.00 20.09 335 MET A C 1
ATOM 2625 O O . MET A 1 335 ? 23.921 23.699 17.343 1.00 19.97 335 MET A O 1
ATOM 2630 N N . ILE A 1 336 ? 21.948 22.599 17.232 1.00 19.10 336 ILE A N 1
ATOM 2631 C CA . ILE A 1 336 ? 21.071 23.759 17.453 1.00 18.03 336 ILE A CA 1
ATOM 2632 C C . ILE A 1 336 ? 20.904 23.927 18.966 1.00 18.11 336 ILE A C 1
ATOM 2633 O O . ILE A 1 336 ? 20.296 23.084 19.636 1.00 17.83 336 ILE A O 1
ATOM 2638 N N . LEU A 1 337 ? 21.495 24.976 19.509 1.00 17.87 337 LEU A N 1
ATOM 2639 C CA . LEU A 1 337 ? 21.434 25.237 20.949 1.00 19.40 337 LEU A CA 1
ATOM 2640 C C . LEU A 1 337 ? 20.719 26.555 21.161 1.00 20.30 337 LEU A C 1
ATOM 2641 O O . LEU A 1 337 ? 20.616 27.358 20.206 1.00 21.14 337 LEU A O 1
ATOM 2646 N N . LEU A 1 338 ? 20.240 26.773 22.388 1.00 19.92 338 LEU A N 1
ATOM 2647 C CA . LEU A 1 338 ? 19.572 28.013 22.753 1.00 20.64 338 LEU A CA 1
ATOM 2648 C C . LEU A 1 338 ? 20.365 28.733 23.825 1.00 20.79 338 LEU A C 1
ATOM 2649 O O . LEU A 1 338 ? 20.923 28.107 24.690 1.00 20.84 338 LEU A O 1
ATOM 2654 N N . SER A 1 339 ? 20.394 30.065 23.781 1.00 21.79 339 SER A N 1
ATOM 2655 C CA . SER A 1 339 ? 20.796 30.818 24.940 1.00 22.98 339 SER A CA 1
ATOM 2656 C C . SER A 1 339 ? 19.693 30.991 25.993 1.00 22.71 339 SER A C 1
ATOM 2657 O O . SER A 1 339 ? 19.984 31.374 27.116 1.00 24.77 339 SER A O 1
ATOM 2660 N N . GLY A 1 340 ? 18.452 30.662 25.663 1.00 21.79 340 GLY A N 1
ATOM 2661 C CA . GLY A 1 340 ? 17.350 30.757 26.591 1.00 21.91 340 GLY A CA 1
ATOM 2662 C C . GLY A 1 340 ? 16.060 30.395 25.900 1.00 21.98 340 GLY A C 1
ATOM 2663 O O . GLY A 1 340 ? 16.024 30.290 24.682 1.00 22.25 340 GLY A O 1
ATOM 2664 N N . VAL A 1 341 ? 14.996 30.200 26.671 1.00 22.56 341 VAL A N 1
ATOM 2665 C CA . VAL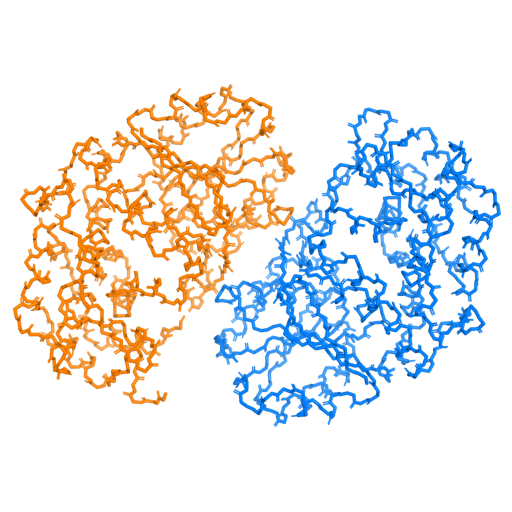 A 1 341 ? 13.682 29.849 26.114 1.00 23.07 341 VAL A CA 1
ATOM 2666 C C . VAL A 1 341 ? 13.378 30.976 25.149 1.00 23.92 341 VAL A C 1
ATOM 2667 O O . VAL A 1 341 ? 13.537 32.156 25.494 1.00 24.16 341 VAL A O 1
ATOM 2671 N N . GLY A 1 342 ? 13.036 30.628 23.907 1.00 23.27 342 GLY A N 1
ATOM 2672 C CA . GLY A 1 342 ? 12.746 31.648 22.899 1.00 22.90 342 GLY A CA 1
ATOM 2673 C C . GLY A 1 342 ? 13.926 32.260 22.173 1.00 23.42 342 GLY A C 1
ATOM 2674 O O . GLY A 1 342 ? 13.719 32.993 21.227 1.00 24.98 342 GLY A O 1
ATOM 2675 N N . LYS A 1 343 ? 15.153 31.921 22.572 1.00 23.95 343 LYS A N 1
ATOM 2676 C CA . LYS A 1 343 ? 16.385 32.563 22.091 1.00 24.28 343 LYS A CA 1
ATOM 2677 C C . LYS A 1 343 ? 17.421 31.596 21.506 1.00 24.00 343 LYS A C 1
ATOM 2678 O O . LYS A 1 343 ? 18.333 31.165 22.209 1.00 23.84 343 LYS A O 1
ATOM 2684 N N . PRO A 1 344 ? 17.302 31.272 20.214 1.00 23.64 344 PRO A N 1
ATOM 2685 C CA . PRO A 1 344 ? 18.268 30.445 19.529 1.00 24.03 344 PRO A CA 1
ATOM 2686 C C . PRO A 1 344 ? 19.698 31.009 19.669 1.00 24.73 344 PRO A C 1
ATOM 2687 O O . PRO A 1 344 ? 19.903 32.217 19.631 1.00 25.35 344 PRO A O 1
ATOM 2691 N N . ALA A 1 345 ? 20.688 30.156 19.811 1.00 25.88 345 ALA A N 1
ATOM 2692 C CA . ALA A 1 345 ? 22.079 30.660 19.843 1.00 27.48 345 ALA A CA 1
ATOM 2693 C C . ALA A 1 345 ? 22.716 30.689 18.438 1.00 28.27 345 ALA A C 1
ATOM 2694 O O . ALA A 1 345 ? 22.762 29.677 17.735 1.00 28.32 345 ALA A O 1
ATOM 2696 N N . MET A 1 346 ? 23.169 31.854 17.995 1.00 30.85 346 MET A N 1
ATOM 2697 C CA . MET A 1 346 ? 23.844 31.946 16.685 1.00 33.09 346 MET A CA 1
ATOM 2698 C C . MET A 1 346 ? 25.329 31.674 16.841 1.00 33.18 346 MET A C 1
ATOM 2699 O O . MET A 1 346 ? 25.886 31.934 17.882 1.00 33.38 346 MET A O 1
ATOM 2704 N N . TYR A 1 347 ? 25.949 31.141 15.796 1.00 34.12 347 TYR A N 1
ATOM 2705 C CA . TYR A 1 347 ? 27.392 30.966 15.722 1.00 35.33 347 TYR A CA 1
ATOM 2706 C C . TYR A 1 347 ? 27.752 31.207 14.260 1.00 36.73 347 TYR A C 1
ATOM 2707 O O . TYR A 1 347 ? 27.184 30.544 13.377 1.00 37.30 347 TYR A O 1
ATOM 2716 N N . ASN A 1 348 ? 28.643 32.166 13.972 1.00 38.60 348 ASN A N 1
ATOM 2717 C CA . ASN A 1 348 ? 29.046 32.448 12.572 1.00 39.41 348 ASN A CA 1
ATOM 2718 C C . ASN A 1 348 ? 27.860 32.652 11.618 1.00 39.91 348 ASN A C 1
ATOM 2719 O O . ASN A 1 348 ? 27.865 32.122 10.490 1.00 40.71 348 ASN A O 1
ATOM 2728 N N . GLN A 1 349 ? 26.831 33.373 12.043 1.00 40.11 349 GLN A N 1
ATOM 2729 C CA . GLN A 1 349 ? 25.677 33.609 11.152 1.00 40.95 349 GLN A CA 1
ATOM 2730 C C . GLN A 1 349 ? 24.899 32.335 10.772 1.00 39.42 349 GLN A C 1
ATOM 2731 O O . GLN A 1 349 ? 24.163 32.326 9.755 1.00 39.84 349 GLN A O 1
ATOM 2737 N N . THR A 1 350 ? 25.076 31.258 11.545 1.00 37.35 350 THR A N 1
ATOM 2738 C CA . THR A 1 350 ? 24.228 30.067 11.390 1.00 34.53 350 THR A CA 1
ATOM 2739 C C . THR A 1 350 ? 23.708 29.589 12.740 1.00 32.93 350 THR A C 1
ATOM 2740 O O . THR A 1 350 ? 24.168 30.031 13.804 1.00 33.17 350 THR A O 1
ATOM 2744 N N . LEU A 1 351 ? 22.755 28.670 12.698 1.00 30.73 351 LEU A N 1
ATOM 2745 C CA . LEU A 1 351 ? 22.191 28.125 13.923 1.00 28.78 351 LEU A CA 1
ATOM 2746 C C . LEU A 1 351 ? 22.924 26.884 14.402 1.00 27.69 351 LEU A C 1
ATOM 2747 O O . LEU A 1 351 ? 22.493 26.251 15.368 1.00 27.95 351 LEU A O 1
ATOM 2752 N N . LEU A 1 352 ? 24.029 26.538 13.748 1.00 26.58 352 LEU A N 1
ATOM 2753 C CA . LEU A 1 352 ? 24.838 25.399 14.194 1.00 25.90 352 LEU A CA 1
ATOM 2754 C C . LEU A 1 352 ? 26.047 25.811 15.049 1.00 25.79 352 LEU A C 1
ATOM 2755 O O . LEU A 1 352 ? 27.017 26.392 14.546 1.00 25.90 352 LEU A O 1
ATOM 2760 N N . THR A 1 353 ? 25.935 25.570 16.360 1.00 25.11 353 THR A N 1
ATOM 2761 C CA . THR A 1 353 ? 27.024 25.779 17.316 1.00 24.57 353 THR A CA 1
ATOM 2762 C C . THR A 1 353 ? 27.854 24.512 17.409 1.00 24.06 353 THR A C 1
ATOM 2763 O O . THR A 1 353 ? 27.284 23.442 17.542 1.00 24.86 353 THR A O 1
ATOM 2767 N N . PRO A 1 354 ? 29.205 24.623 17.306 1.00 24.47 354 PRO A N 1
ATOM 2768 C CA . PRO A 1 354 ? 30.068 23.457 17.408 1.00 24.48 354 PRO A CA 1
ATOM 2769 C C . PRO A 1 354 ? 30.041 22.978 18.854 1.00 22.25 354 PRO A C 1
ATOM 2770 O O . PRO A 1 354 ? 30.160 23.796 19.750 1.00 22.39 354 PRO A O 1
ATOM 2774 N N . VAL A 1 355 ? 29.856 21.681 19.068 1.00 20.53 355 VAL A N 1
ATOM 2775 C CA . VAL A 1 355 ? 29.811 21.144 20.424 1.00 19.84 355 VAL A CA 1
ATOM 2776 C C . VAL A 1 355 ? 30.853 20.021 20.557 1.00 20.09 355 VAL A C 1
ATOM 2777 O O . VAL A 1 355 ? 30.884 19.122 19.722 1.00 17.63 355 VAL A O 1
ATOM 2781 N N . ARG A 1 356 ? 31.699 20.113 21.589 1.00 19.96 356 ARG A N 1
ATOM 2782 C CA . ARG A 1 356 ? 32.733 19.116 21.822 1.00 22.25 356 ARG A CA 1
ATOM 2783 C C . ARG A 1 356 ? 32.110 17.807 22.106 1.00 22.34 356 ARG A C 1
ATOM 2784 O O . ARG A 1 356 ? 31.201 17.727 22.947 1.00 21.60 356 ARG A O 1
ATOM 2792 N N . LYS A 1 357 ? 32.624 16.778 21.440 1.00 22.99 357 LYS A N 1
ATOM 2793 C CA . LYS A 1 357 ? 32.169 15.414 21.625 1.00 24.34 357 LYS A CA 1
ATOM 2794 C C . LYS A 1 357 ? 32.202 14.979 23.091 1.00 24.70 357 LYS A C 1
ATOM 2795 O O . LYS A 1 357 ? 31.373 14.152 23.514 1.00 24.34 357 LYS A O 1
ATOM 2801 N N . THR A 1 358 ? 33.121 15.568 23.877 1.00 24.90 358 THR A N 1
ATOM 2802 C CA . THR A 1 358 ? 33.156 15.333 25.333 1.00 24.20 358 THR A CA 1
ATOM 2803 C C . THR A 1 358 ? 31.796 15.552 25.987 1.00 24.07 358 THR A C 1
ATOM 2804 O O . THR A 1 358 ? 31.323 14.691 26.745 1.00 24.43 358 THR A O 1
ATOM 2808 N N . LEU A 1 359 ? 31.196 16.709 25.736 1.00 23.01 359 LEU A N 1
ATOM 2809 C CA . LEU A 1 359 ? 29.936 17.070 26.385 1.00 22.77 359 LEU A CA 1
ATOM 2810 C C . LEU A 1 359 ? 28.750 16.208 25.921 1.00 22.59 359 LEU A C 1
ATOM 2811 O O . LEU A 1 359 ? 27.792 15.948 26.691 1.00 22.27 359 LEU A O 1
ATOM 2816 N N . ILE A 1 360 ? 28.825 15.782 24.662 1.00 21.59 360 ILE A N 1
ATOM 2817 C CA . ILE A 1 360 ? 27.791 14.999 24.041 1.00 21.94 360 ILE A CA 1
ATOM 2818 C C . ILE A 1 360 ? 27.764 13.591 24.607 1.00 22.52 360 ILE A C 1
ATOM 2819 O O . ILE A 1 360 ? 26.693 13.121 25.020 1.00 22.06 360 ILE A O 1
ATOM 2824 N N . LYS A 1 361 ? 28.928 12.938 24.623 1.00 21.29 361 LYS A N 1
ATOM 2825 C CA . LYS A 1 361 ? 29.096 11.614 25.265 1.00 22.31 361 LYS A CA 1
ATOM 2826 C C . LYS A 1 361 ? 28.711 11.641 26.752 1.00 20.44 361 LYS A C 1
ATOM 2827 O O . LYS A 1 361 ? 28.075 10.723 27.266 1.00 20.76 361 LYS A O 1
ATOM 2833 N N . GLU A 1 362 ? 29.085 12.705 27.439 1.00 20.23 362 GLU A N 1
ATOM 2834 C CA . GLU A 1 362 ? 28.763 12.875 28.847 1.00 20.37 362 GLU A CA 1
ATOM 2835 C C . GLU A 1 362 ? 27.230 12.879 29.102 1.00 21.14 362 GLU A C 1
ATOM 2836 O O . GLU A 1 362 ? 26.705 12.119 29.925 1.00 21.80 362 GLU A O 1
ATOM 2842 N N . VAL A 1 363 ? 26.526 13.765 28.424 1.00 21.31 363 VAL A N 1
ATOM 2843 C CA . VAL A 1 363 ? 25.071 13.875 28.605 1.00 21.30 363 VAL A CA 1
ATOM 2844 C C . VAL A 1 363 ? 24.336 12.594 28.193 1.00 22.33 363 VAL A C 1
ATOM 2845 O O . VAL A 1 363 ? 23.377 12.198 28.864 1.00 23.47 363 VAL A O 1
ATOM 2849 N N . ILE A 1 364 ? 24.817 11.925 27.142 1.00 22.90 364 ILE A N 1
ATOM 2850 C CA . ILE A 1 364 ? 24.262 10.659 26.673 1.00 24.25 364 ILE A CA 1
ATOM 2851 C C . ILE A 1 364 ? 24.417 9.524 27.685 1.00 25.82 364 ILE A C 1
ATOM 2852 O O . ILE A 1 364 ? 23.506 8.737 27.918 1.00 25.38 364 ILE A O 1
ATOM 2857 N N . ARG A 1 365 ? 25.588 9.463 28.279 1.00 28.63 365 ARG A N 1
ATOM 2858 C CA . ARG A 1 365 ? 25.904 8.434 29.256 1.00 31.26 365 ARG A CA 1
ATOM 2859 C C . ARG A 1 365 ? 25.143 8.667 30.570 1.00 31.68 365 ARG A C 1
ATOM 2860 O O . ARG A 1 365 ? 24.721 7.731 31.211 1.00 32.50 365 ARG A O 1
ATOM 2868 N N . GLU A 1 366 ? 24.914 9.912 30.954 1.00 32.33 366 GLU A N 1
ATOM 2869 C CA . GLU A 1 366 ? 24.276 10.149 32.223 1.00 34.03 366 GLU A CA 1
ATOM 2870 C C . GLU A 1 366 ? 22.730 10.077 32.148 1.00 35.60 366 GLU A C 1
ATOM 2871 O O . GLU A 1 366 ? 22.037 9.876 33.171 1.00 34.82 366 GLU A O 1
ATOM 2877 N N . GLY A 1 367 ? 22.199 10.217 30.935 1.00 36.26 367 GLY A N 1
ATOM 2878 C CA . GLY A 1 367 ? 20.757 10.140 30.702 1.00 38.47 367 GLY A CA 1
ATOM 2879 C C . GLY A 1 367 ? 19.866 11.052 31.524 1.00 39.91 367 GLY A C 1
ATOM 2880 O O . GLY A 1 367 ? 20.209 12.188 31.846 1.00 38.91 367 GLY A O 1
ATOM 2881 N N . LEU A 1 368 ? 18.667 10.564 31.816 1.00 42.86 368 LEU A N 1
ATOM 2882 C CA . LEU A 1 368 ? 17.817 11.268 32.774 1.00 44.93 368 LEU A CA 1
ATOM 2883 C C . LEU A 1 368 ? 17.481 10.381 33.975 1.00 46.39 368 LEU A C 1
ATOM 2884 O O . LEU A 1 368 ? 16.791 10.825 34.912 1.00 47.78 368 LEU A O 1
ATOM 2890 N N . THR B 1 2 ? 34.140 27.408 -26.048 1.00 33.86 2 THR B N 1
ATOM 2891 C CA . THR B 1 2 ? 33.002 28.380 -25.972 1.00 32.52 2 THR B CA 1
ATOM 2892 C C . THR B 1 2 ? 32.163 28.040 -24.739 1.00 31.54 2 THR B C 1
ATOM 2893 O O . THR B 1 2 ? 31.842 26.881 -24.487 1.00 30.36 2 THR B O 1
ATOM 2897 N N . THR B 1 3 ? 31.873 29.082 -23.972 1.00 30.78 3 THR B N 1
ATOM 2898 C CA . THR B 1 3 ? 31.089 29.014 -22.771 1.00 30.08 3 THR B CA 1
ATOM 2899 C C . THR B 1 3 ? 29.881 29.962 -22.947 1.00 29.15 3 THR B C 1
ATOM 2900 O O . THR B 1 3 ? 30.036 31.111 -23.407 1.00 27.71 3 THR B O 1
ATOM 2904 N N . LYS B 1 4 ? 28.685 29.457 -22.642 1.00 27.35 4 LYS B N 1
ATOM 2905 C CA . LYS B 1 4 ? 27.477 30.305 -22.536 1.00 27.09 4 LYS B CA 1
ATOM 2906 C C . LYS B 1 4 ? 26.868 30.093 -21.184 1.00 26.75 4 LYS B C 1
ATOM 2907 O O . LYS B 1 4 ? 26.686 28.948 -20.733 1.00 27.22 4 LYS B O 1
ATOM 2913 N N . GLN B 1 5 ? 26.557 31.190 -20.518 1.00 26.84 5 GLN B N 1
ATOM 2914 C CA . GLN B 1 5 ? 25.770 31.104 -19.309 1.00 27.84 5 GLN B CA 1
ATOM 2915 C C . GLN B 1 5 ? 24.312 30.877 -19.692 1.00 26.81 5 GLN B C 1
ATOM 2916 O O . GLN B 1 5 ? 23.757 31.568 -20.550 1.00 26.34 5 GLN B O 1
ATOM 2922 N N . ILE B 1 6 ? 23.731 29.847 -19.084 1.00 25.91 6 ILE B N 1
ATOM 2923 C CA . ILE B 1 6 ? 22.348 29.456 -19.312 1.00 23.81 6 ILE B CA 1
ATOM 2924 C C . ILE B 1 6 ? 21.636 29.721 -17.993 1.00 24.10 6 ILE B C 1
ATOM 2925 O O . ILE B 1 6 ? 22.078 29.244 -16.958 1.00 22.23 6 ILE B O 1
ATOM 2930 N N . CYS B 1 7 ? 20.504 30.408 -18.053 1.00 24.26 7 CYS B N 1
ATOM 2931 C CA . CYS B 1 7 ? 19.734 30.721 -16.864 1.00 25.50 7 CYS B CA 1
ATOM 2932 C C . CYS B 1 7 ? 18.296 30.271 -17.013 1.00 25.78 7 CYS B C 1
ATOM 2933 O O . CYS B 1 7 ? 17.553 30.737 -17.903 1.00 26.51 7 CYS B O 1
ATOM 2936 N N . PHE B 1 8 ? 17.896 29.363 -16.132 1.00 25.41 8 PHE B N 1
ATOM 2937 C CA . PHE B 1 8 ? 16.501 29.006 -15.995 1.00 25.56 8 PHE B CA 1
ATOM 2938 C C . PHE B 1 8 ? 15.967 29.836 -14.819 1.00 27.59 8 PHE B C 1
ATOM 2939 O O . PHE B 1 8 ? 16.215 29.512 -13.652 1.00 28.50 8 PHE B O 1
ATOM 2947 N N . ALA B 1 9 ? 15.284 30.934 -15.123 1.00 29.49 9 ALA B N 1
ATOM 2948 C CA . ALA B 1 9 ? 14.964 31.948 -14.088 1.00 31.52 9 ALA B CA 1
ATOM 2949 C C . ALA B 1 9 ? 16.258 32.359 -13.381 1.00 32.68 9 ALA B C 1
ATOM 2950 O O . ALA B 1 9 ? 17.127 32.970 -13.999 1.00 33.37 9 ALA B O 1
ATOM 2952 N N . ASP B 1 10 ? 16.384 31.967 -12.110 1.00 34.16 10 ASP B N 1
ATOM 2953 C CA . ASP B 1 10 ? 17.482 32.335 -11.238 1.00 35.90 10 ASP B CA 1
ATOM 2954 C C . ASP B 1 10 ? 18.530 31.222 -11.060 1.00 35.63 10 ASP B C 1
ATOM 2955 O O . ASP B 1 10 ? 19.474 31.400 -10.281 1.00 36.72 10 ASP B O 1
ATOM 2960 N N . ARG B 1 11 ? 18.347 30.079 -11.729 1.00 34.39 11 ARG B N 1
ATOM 2961 C CA . ARG B 1 11 ? 19.240 28.931 -11.591 1.00 34.55 11 ARG B CA 1
ATOM 2962 C C . ARG B 1 11 ? 20.138 28.873 -12.852 1.00 33.28 11 ARG B C 1
ATOM 2963 O O . ARG B 1 11 ? 19.675 28.488 -13.942 1.00 32.04 11 ARG B O 1
ATOM 2971 N N . CYS B 1 12 ? 21.405 29.286 -12.707 1.00 32.06 12 CYS B N 1
ATOM 2972 C CA . CYS B 1 12 ? 22.282 29.385 -13.855 1.00 30.63 12 CYS B CA 1
ATOM 2973 C C . CYS B 1 12 ? 23.362 28.332 -13.852 1.00 30.07 12 CYS B C 1
ATOM 2974 O O . CYS B 1 12 ? 23.765 27.815 -12.806 1.00 31.66 12 CYS B O 1
ATOM 2977 N N . PHE B 1 13 ? 23.825 28.013 -15.054 1.00 28.03 13 PHE B N 1
ATOM 2978 C CA . PHE B 1 13 ? 25.023 27.242 -15.251 1.00 25.12 13 PHE B CA 1
ATOM 2979 C C . PHE B 1 13 ? 25.777 27.653 -16.544 1.00 23.93 13 PHE B C 1
ATOM 2980 O O . PHE B 1 13 ? 25.173 28.142 -17.513 1.00 23.17 13 PHE B O 1
ATOM 2988 N N . ASN B 1 14 ? 27.100 27.472 -16.513 1.00 22.81 14 ASN B N 1
ATOM 2989 C CA . ASN B 1 14 ? 27.964 27.539 -17.688 1.00 22.10 14 ASN B CA 1
ATOM 2990 C C . ASN B 1 14 ? 27.907 26.283 -18.533 1.00 20.41 14 ASN B C 1
ATOM 2991 O O . ASN B 1 14 ? 28.129 25.166 -18.071 1.00 18.28 14 ASN B O 1
ATOM 2996 N N . PHE B 1 15 ? 27.598 26.513 -19.805 1.00 19.44 15 PHE B N 1
ATOM 2997 C CA . PHE B 1 15 ? 27.607 25.449 -20.806 1.00 18.61 15 PHE B CA 1
ATOM 2998 C C . PHE B 1 15 ? 28.856 25.714 -21.650 1.00 18.40 15 PHE B C 1
ATOM 2999 O O . PHE B 1 15 ? 28.919 26.678 -22.428 1.00 16.83 15 PHE B O 1
ATOM 3007 N N . ALA B 1 16 ? 29.855 24.876 -21.422 1.00 18.77 16 ALA B N 1
ATOM 3008 C CA . ALA B 1 16 ? 31.096 24.879 -22.190 1.00 19.85 16 ALA B CA 1
ATOM 3009 C C . ALA B 1 16 ? 31.016 23.843 -23.287 1.00 20.61 16 ALA B C 1
ATOM 3010 O O . ALA B 1 16 ? 30.612 22.707 -23.041 1.00 20.76 16 ALA B O 1
ATOM 3012 N N . PHE B 1 17 ? 31.413 24.235 -24.500 1.00 22.11 17 PHE B N 1
ATOM 3013 C CA . PHE B 1 17 ? 31.357 23.324 -25.656 1.00 21.76 17 PHE B CA 1
ATOM 3014 C C . PHE B 1 17 ? 32.458 23.660 -26.669 1.00 22.23 17 PHE B C 1
ATOM 3015 O O . PHE B 1 17 ? 32.657 24.835 -27.035 1.00 22.52 17 PHE B O 1
ATOM 3023 N N . GLY B 1 18 ? 33.164 22.635 -27.118 1.00 22.02 18 GLY B N 1
ATOM 3024 C CA . GLY B 1 18 ? 34.231 22.803 -28.092 1.00 22.76 18 GLY B CA 1
ATOM 3025 C C . GLY B 1 18 ? 35.031 21.534 -27.985 1.00 23.30 18 GLY B C 1
ATOM 3026 O O . GLY B 1 18 ? 34.668 20.672 -27.206 1.00 20.86 18 GLY B O 1
ATOM 3027 N N . GLU B 1 19 ? 36.133 21.441 -28.736 1.00 25.32 19 GLU B N 1
ATOM 3028 C CA . GLU B 1 19 ? 36.928 20.221 -28.827 1.00 27.74 19 GLU B CA 1
ATOM 3029 C C . GLU B 1 19 ? 37.794 20.062 -27.614 1.00 30.13 19 GLU B C 1
ATOM 3030 O O . GLU B 1 19 ? 38.343 21.052 -27.102 1.00 30.73 19 GLU B O 1
ATOM 3036 N N . HIS B 1 20 ? 37.936 18.810 -27.172 1.00 32.72 20 HIS B N 1
ATOM 3037 C CA . HIS B 1 20 ? 38.700 18.489 -25.969 1.00 35.59 20 HIS B CA 1
ATOM 3038 C C . HIS B 1 20 ? 38.300 19.457 -24.822 1.00 35.49 20 HIS B C 1
ATOM 3039 O O . HIS B 1 20 ? 39.151 20.036 -24.117 1.00 35.71 20 HIS B O 1
ATOM 3046 N N . VAL B 1 21 ? 36.990 19.659 -24.657 1.00 34.45 21 VAL B N 1
ATOM 3047 C CA . VAL B 1 21 ? 36.480 20.581 -23.639 1.00 33.14 21 VAL B CA 1
ATOM 3048 C C . VAL B 1 21 ? 36.755 20.040 -22.218 1.00 33.25 21 VAL B C 1
ATOM 3049 O O . VAL B 1 21 ? 36.955 20.832 -21.309 1.00 33.34 21 VAL B O 1
ATOM 3053 N N . LEU B 1 22 ? 36.778 18.717 -22.053 1.00 33.46 22 LEU B N 1
ATOM 3054 C CA . LEU B 1 22 ? 37.041 18.085 -20.756 1.00 35.27 22 LEU B CA 1
ATOM 3055 C C . LEU B 1 22 ? 38.483 18.233 -20.305 1.00 37.84 22 LEU B C 1
ATOM 3056 O O . LEU B 1 22 ? 38.785 18.231 -19.093 1.00 37.92 22 LEU B O 1
ATOM 3061 N N . GLU B 1 23 ? 39.374 18.422 -21.279 1.00 40.20 23 GLU B N 1
ATOM 3062 C CA . GLU B 1 23 ? 40.786 18.700 -20.981 1.00 42.31 23 GLU B CA 1
ATOM 3063 C C . GLU B 1 23 ? 40.939 19.986 -20.179 1.00 42.00 23 GLU B C 1
ATOM 3064 O O . GLU B 1 23 ? 41.877 20.114 -19.403 1.00 42.91 23 GLU B O 1
ATOM 3070 N N . SER B 1 24 ? 39.992 20.905 -20.318 1.00 41.77 24 SER B N 1
ATOM 3071 C CA . SER B 1 24 ? 40.090 22.194 -19.655 1.00 41.90 24 SER B CA 1
ATOM 3072 C C . SER B 1 24 ? 39.140 22.337 -18.458 1.00 41.90 24 SER B C 1
ATOM 3073 O O . SER B 1 24 ? 38.755 23.465 -18.113 1.00 42.17 24 SER B O 1
ATOM 3076 N N . VAL B 1 25 ? 38.759 21.211 -17.842 1.00 41.89 25 VAL B N 1
ATOM 3077 C CA . VAL B 1 25 ? 37.729 21.169 -16.748 1.00 42.06 25 VAL B CA 1
ATOM 3078 C C . VAL B 1 25 ? 38.118 21.998 -15.488 1.00 42.32 25 VAL B C 1
ATOM 3079 O O . VAL B 1 25 ? 37.252 22.579 -14.818 1.00 42.04 25 VAL B O 1
ATOM 3083 N N . GLU B 1 26 ? 39.427 22.053 -15.196 1.00 42.87 26 GLU B N 1
ATOM 3084 C CA . GLU B 1 26 ? 39.986 22.775 -14.041 1.00 43.50 26 GLU B CA 1
ATOM 3085 C C . GLU B 1 26 ? 39.852 24.288 -14.155 1.00 43.34 26 GLU B C 1
ATOM 3086 O O . GLU B 1 26 ? 40.124 25.029 -13.197 1.00 44.07 26 GLU B O 1
ATOM 3092 N N . SER B 1 27 ? 39.371 24.739 -15.308 1.00 43.16 27 SER B N 1
ATOM 3093 C CA . SER B 1 27 ? 39.141 26.144 -15.569 1.00 43.26 27 SER B CA 1
ATOM 3094 C C . SER B 1 27 ? 37.688 26.566 -15.310 1.00 43.65 27 SER B C 1
ATOM 3095 O O . SER B 1 27 ? 37.369 27.761 -15.316 1.00 43.68 27 SER B O 1
ATOM 3098 N N . TYR B 1 28 ? 36.826 25.574 -15.046 1.00 43.64 28 TYR B N 1
ATOM 3099 C CA . TYR B 1 28 ? 35.371 25.787 -14.823 1.00 43.65 28 TYR B CA 1
ATOM 3100 C C . TYR B 1 28 ? 34.873 25.494 -13.405 1.00 43.30 28 TYR B C 1
ATOM 3101 O O . TYR B 1 28 ? 34.151 26.301 -12.789 1.00 42.98 28 TYR B O 1
ATOM 3110 N N . ILE B 1 29 ? 35.263 24.329 -12.903 1.00 43.17 29 ILE B N 1
ATOM 3111 C CA . ILE B 1 29 ? 34.934 23.897 -11.562 1.00 42.93 29 ILE B CA 1
ATOM 3112 C C . ILE B 1 29 ? 36.135 24.141 -10.633 1.00 44.22 29 ILE B C 1
ATOM 3113 O O . ILE B 1 29 ? 37.228 23.639 -10.915 1.00 44.23 29 ILE B O 1
ATOM 3118 N N . PRO B 1 30 ? 35.949 24.903 -9.524 1.00 45.45 30 PRO B N 1
ATOM 3119 C CA . PRO B 1 30 ? 37.027 24.935 -8.522 1.00 46.68 30 PRO B CA 1
ATOM 3120 C C . PRO B 1 30 ? 37.408 23.574 -7.949 1.00 47.72 30 PRO B C 1
ATOM 3121 O O . PRO B 1 30 ? 36.627 22.630 -7.982 1.00 48.60 30 PRO B O 1
ATOM 3125 N N . ARG B 1 31 ? 38.646 23.488 -7.488 1.00 49.23 31 ARG B N 1
ATOM 3126 C CA . ARG B 1 31 ? 39.194 22.367 -6.725 1.00 50.16 31 ARG B CA 1
ATOM 3127 C C . ARG B 1 31 ? 38.372 21.953 -5.483 1.00 49.76 31 ARG B C 1
ATOM 3128 O O . ARG B 1 31 ? 38.106 20.761 -5.233 1.00 49.78 31 ARG B O 1
ATOM 3136 N N . ASP B 1 32 ? 38.043 22.955 -4.667 1.00 49.37 32 ASP B N 1
ATOM 3137 C CA . ASP B 1 32 ? 37.317 22.769 -3.403 1.00 48.71 32 ASP B CA 1
ATOM 3138 C C . ASP B 1 32 ? 35.910 22.169 -3.667 1.00 47.09 32 ASP B C 1
ATOM 3139 O O . ASP B 1 32 ? 35.458 21.249 -2.954 1.00 46.60 32 ASP B O 1
ATOM 3144 N N . GLU B 1 33 ? 35.276 22.690 -4.729 1.00 44.04 33 GLU B N 1
ATOM 3145 C CA . GLU B 1 33 ? 33.858 22.497 -5.053 1.00 41.03 33 GLU B CA 1
ATOM 3146 C C . GLU B 1 33 ? 33.225 21.135 -4.711 1.00 38.14 33 GLU B C 1
ATOM 3147 O O . GLU B 1 33 ? 32.324 21.093 -3.900 1.00 36.94 33 GLU B O 1
ATOM 3153 N N . PHE B 1 34 ? 33.714 20.039 -5.289 1.00 36.34 34 PHE B N 1
ATOM 3154 C CA . PHE B 1 34 ? 33.174 18.686 -5.034 1.00 34.05 34 PHE B CA 1
ATOM 3155 C C . PHE B 1 34 ? 34.212 17.700 -4.462 1.00 34.17 34 PHE B C 1
ATOM 3156 O O . PHE B 1 34 ? 35.373 17.676 -4.891 1.00 33.83 34 PHE B O 1
ATOM 3164 N N . ASP B 1 35 ? 33.804 16.872 -3.501 1.00 33.31 35 ASP B N 1
ATOM 3165 C CA . ASP B 1 35 ? 34.756 15.955 -2.907 1.00 33.33 35 ASP B CA 1
ATOM 3166 C C . ASP B 1 35 ? 34.907 14.692 -3.756 1.00 32.10 35 ASP B C 1
ATOM 3167 O O . ASP B 1 35 ? 35.746 13.850 -3.464 1.00 32.51 35 ASP B O 1
ATOM 3172 N N . GLN B 1 36 ? 34.085 14.545 -4.795 1.00 31.00 36 GLN B N 1
ATOM 3173 C CA . GLN B 1 36 ? 33.931 13.247 -5.427 1.00 29.61 36 GLN B CA 1
ATOM 3174 C C . GLN B 1 36 ? 32.983 13.365 -6.601 1.00 29.58 36 GLN B C 1
ATOM 3175 O O . GLN B 1 36 ? 32.086 14.223 -6.580 1.00 29.71 36 GLN B O 1
ATOM 3181 N N . TYR B 1 37 ? 33.169 12.475 -7.591 1.00 27.35 37 TYR B N 1
ATOM 3182 C CA . TYR B 1 37 ? 32.443 12.492 -8.854 1.00 25.98 37 TYR B CA 1
ATOM 3183 C C . TYR B 1 37 ? 31.974 11.081 -9.048 1.00 25.34 37 TYR B C 1
ATOM 3184 O O . TYR B 1 37 ? 32.771 10.180 -9.100 1.00 24.62 37 TYR B O 1
ATOM 3193 N N . ILE B 1 38 ? 30.657 10.905 -9.097 1.00 24.64 38 ILE B N 1
ATOM 3194 C CA . ILE B 1 38 ? 30.044 9.640 -9.468 1.00 23.91 38 ILE B CA 1
ATOM 3195 C C . ILE B 1 38 ? 29.578 9.816 -10.917 1.00 23.62 38 ILE B C 1
ATOM 3196 O O . ILE B 1 38 ? 28.588 10.512 -11.220 1.00 21.56 38 ILE B O 1
ATOM 3201 N N . MET B 1 39 ? 30.311 9.155 -11.801 1.00 23.81 39 MET B N 1
ATOM 3202 C CA . MET B 1 39 ? 30.100 9.285 -13.189 1.00 24.12 39 MET B CA 1
ATOM 3203 C C . MET B 1 39 ? 29.194 8.167 -13.604 1.00 23.06 39 MET B C 1
ATOM 3204 O O . MET B 1 39 ? 29.575 7.016 -13.548 1.00 23.58 39 MET B O 1
ATOM 3209 N N . ILE B 1 40 ? 27.991 8.519 -14.036 1.00 20.82 40 ILE B N 1
ATOM 3210 C CA . ILE B 1 40 ? 26.999 7.533 -14.462 1.00 20.31 40 ILE B CA 1
ATOM 3211 C C . ILE B 1 40 ? 26.883 7.500 -16.013 1.00 19.95 40 ILE B C 1
ATOM 3212 O O . ILE B 1 40 ? 26.756 8.546 -16.653 1.00 19.14 40 ILE B O 1
ATOM 3217 N N . SER B 1 41 ? 26.926 6.306 -16.614 1.00 20.49 41 SER B N 1
ATOM 3218 C CA . SER B 1 41 ? 26.715 6.135 -18.067 1.00 20.78 41 SER B CA 1
ATOM 3219 C C . SER B 1 41 ? 26.067 4.799 -18.360 1.00 20.71 41 SER B C 1
ATOM 3220 O O . SER B 1 41 ? 26.496 3.756 -17.860 1.00 20.93 41 SER B O 1
ATOM 3223 N N . ASP B 1 42 ? 25.061 4.823 -19.214 1.00 20.72 42 ASP B N 1
ATOM 3224 C CA . ASP B 1 42 ? 24.376 3.616 -19.563 1.00 22.14 42 ASP B CA 1
ATOM 3225 C C . ASP B 1 42 ? 25.346 2.741 -20.373 1.00 22.78 42 ASP B C 1
ATOM 3226 O O . ASP B 1 42 ? 26.345 3.233 -20.925 1.00 21.63 42 ASP B O 1
ATOM 3231 N N . SER B 1 43 ? 25.039 1.463 -20.455 1.00 23.95 43 SER B N 1
ATOM 3232 C CA . SER B 1 43 ? 25.966 0.515 -21.036 1.00 26.39 43 SER B CA 1
ATOM 3233 C C . SER B 1 43 ? 26.245 0.777 -22.548 1.00 27.20 43 SER B C 1
ATOM 3234 O O . SER B 1 43 ? 27.268 0.351 -23.061 1.00 28.27 43 SER B O 1
ATOM 3237 N N . GLY B 1 44 ? 25.366 1.497 -23.247 1.00 27.94 44 GLY B N 1
ATOM 3238 C CA . GLY B 1 44 ? 25.551 1.783 -24.676 1.00 27.38 44 GLY B CA 1
ATOM 3239 C C . GLY B 1 44 ? 26.566 2.864 -25.026 1.00 28.26 44 GLY B C 1
ATOM 3240 O O . GLY B 1 44 ? 26.921 3.005 -26.190 1.00 29.13 44 GLY B O 1
ATOM 3241 N N . VAL B 1 45 ? 27.045 3.621 -24.036 1.00 27.22 45 VAL B N 1
ATOM 3242 C CA . VAL B 1 45 ? 28.025 4.689 -24.252 1.00 27.52 45 VAL B CA 1
ATOM 3243 C C . VAL B 1 45 ? 29.423 4.088 -24.484 1.00 29.13 45 VAL B C 1
ATOM 3244 O O . VAL B 1 45 ? 29.884 3.339 -23.635 1.00 29.61 45 VAL B O 1
ATOM 3248 N N . PRO B 1 46 ? 30.103 4.411 -25.625 1.00 30.36 46 PRO B N 1
ATOM 3249 C CA . PRO B 1 46 ? 31.462 3.898 -25.841 1.00 30.42 46 PRO B CA 1
ATOM 3250 C C . PRO B 1 46 ? 32.340 4.024 -24.598 1.00 31.17 46 PRO B C 1
ATOM 3251 O O . PRO B 1 46 ? 32.507 5.132 -24.060 1.00 31.75 46 PRO B O 1
ATOM 3255 N N . ASP B 1 47 ? 32.927 2.907 -24.150 1.00 31.54 47 ASP B N 1
ATOM 3256 C CA . ASP B 1 47 ? 33.727 2.936 -22.915 1.00 32.02 47 ASP B CA 1
ATOM 3257 C C . ASP B 1 47 ? 34.850 3.910 -23.011 1.00 31.12 47 ASP B C 1
ATOM 3258 O O . ASP B 1 47 ? 35.248 4.487 -21.997 1.00 32.70 47 ASP B O 1
ATOM 3263 N N . SER B 1 48 ? 35.384 4.113 -24.205 1.00 30.09 48 SER B N 1
ATOM 3264 C CA . SER B 1 48 ? 36.451 5.091 -24.383 1.00 29.40 48 SER B CA 1
ATOM 3265 C C . SER B 1 48 ? 36.043 6.497 -23.959 1.00 28.19 48 SER B C 1
ATOM 3266 O O . SER B 1 48 ? 36.857 7.284 -23.494 1.00 27.82 48 SER B O 1
ATOM 3269 N N . ILE B 1 49 ? 34.790 6.856 -24.211 1.00 27.59 49 ILE B N 1
ATOM 3270 C CA . ILE B 1 49 ? 34.334 8.203 -23.828 1.00 25.78 49 ILE B CA 1
ATOM 3271 C C . ILE B 1 49 ? 34.270 8.230 -22.293 1.00 26.28 49 ILE B C 1
ATOM 3272 O O . ILE B 1 49 ? 34.766 9.150 -21.651 1.00 25.85 49 ILE B O 1
ATOM 3277 N N . VAL B 1 50 ? 33.697 7.187 -21.709 1.00 27.16 50 VAL B N 1
ATOM 3278 C CA . VAL B 1 50 ? 33.525 7.127 -20.256 1.00 28.75 50 VAL B CA 1
ATOM 3279 C C . VAL B 1 50 ? 34.890 7.228 -19.582 1.00 30.10 50 VAL B C 1
ATOM 3280 O O . VAL B 1 50 ? 35.073 8.063 -18.681 1.00 30.17 50 VAL B O 1
ATOM 3284 N N . HIS B 1 51 ? 35.863 6.438 -20.052 1.00 31.90 51 HIS B N 1
ATOM 3285 C CA . HIS B 1 51 ? 37.192 6.434 -19.403 1.00 33.36 51 HIS B CA 1
ATOM 3286 C C . HIS B 1 51 ? 37.887 7.766 -19.641 1.00 33.22 51 HIS B C 1
ATOM 3287 O O . HIS B 1 51 ? 38.484 8.364 -18.731 1.00 33.80 51 HIS B O 1
ATOM 3294 N N . TYR B 1 52 ? 37.724 8.282 -20.842 1.00 32.46 52 TYR B N 1
ATOM 3295 C CA . TYR B 1 52 ? 38.236 9.585 -21.168 1.00 32.39 52 TYR B CA 1
ATOM 3296 C C . TYR B 1 52 ? 37.717 10.668 -20.192 1.00 32.08 52 TYR B C 1
ATOM 3297 O O . TYR B 1 52 ? 38.490 11.459 -19.642 1.00 32.10 52 TYR B O 1
ATOM 3306 N N . ALA B 1 53 ? 36.409 10.706 -19.963 1.00 31.08 53 ALA B N 1
ATOM 3307 C CA . ALA B 1 53 ? 35.842 11.673 -19.023 1.00 31.00 53 ALA B CA 1
ATOM 3308 C C . ALA B 1 53 ? 36.281 11.423 -17.561 1.00 31.13 53 ALA B C 1
ATOM 3309 O O . ALA B 1 53 ? 36.558 12.385 -16.848 1.00 30.63 53 ALA B O 1
ATOM 3311 N N . ALA B 1 54 ? 36.323 10.152 -17.120 1.00 31.89 54 ALA B N 1
ATOM 3312 C CA . ALA B 1 54 ? 36.836 9.790 -15.772 1.00 34.33 54 ALA B CA 1
ATOM 3313 C C . ALA B 1 54 ? 38.266 10.330 -15.505 1.00 35.59 54 ALA B C 1
ATOM 3314 O O . ALA B 1 54 ? 38.596 10.857 -14.415 1.00 35.25 54 ALA B O 1
ATOM 3316 N N . GLU B 1 55 ? 39.094 10.213 -16.540 1.00 37.57 55 GLU B N 1
ATOM 3317 C CA . GLU B 1 55 ? 40.477 10.684 -16.533 1.00 40.07 55 GLU B CA 1
ATOM 3318 C C . GLU B 1 55 ? 40.549 12.165 -16.195 1.00 38.86 55 GLU B C 1
ATOM 3319 O O . GLU B 1 55 ? 41.342 12.546 -15.336 1.00 39.10 55 GLU B O 1
ATOM 3325 N N . TYR B 1 56 ? 39.744 13.012 -16.837 1.00 38.91 56 TYR B N 1
ATOM 3326 C CA . TYR B 1 56 ? 39.853 14.482 -16.582 1.00 39.53 56 TYR B CA 1
ATOM 3327 C C . TYR B 1 56 ? 39.179 15.012 -15.308 1.00 38.63 56 TYR B C 1
ATOM 3328 O O . TYR B 1 56 ? 39.609 16.040 -14.767 1.00 38.09 56 TYR B O 1
ATOM 3337 N N . PHE B 1 57 ? 38.118 14.327 -14.864 1.00 37.83 57 PHE B N 1
ATOM 3338 C CA . PHE B 1 57 ? 37.392 14.691 -13.630 1.00 37.14 57 PHE B CA 1
ATOM 3339 C C . PHE B 1 57 ? 38.264 14.253 -12.426 1.00 37.80 57 PHE B C 1
ATOM 3340 O O . PHE B 1 57 ? 38.366 14.986 -11.434 1.00 37.62 57 PHE B O 1
ATOM 3348 N N . GLY B 1 58 ? 38.924 13.087 -12.561 1.00 38.23 58 GLY B N 1
ATOM 3349 C CA . GLY B 1 58 ? 40.010 12.646 -11.657 1.00 38.75 58 GLY B CA 1
ATOM 3350 C C . GLY B 1 58 ? 41.114 13.641 -11.313 1.00 39.46 58 GLY B C 1
ATOM 3351 O O . GLY B 1 58 ? 41.770 13.500 -10.288 1.00 39.52 58 GLY B O 1
ATOM 3352 N N . LYS B 1 59 ? 41.329 14.643 -12.166 1.00 39.97 59 LYS B N 1
ATOM 3353 C CA . LYS B 1 59 ? 42.287 15.740 -11.896 1.00 41.34 59 LYS B CA 1
ATOM 3354 C C . LYS B 1 59 ? 41.748 16.650 -10.796 1.00 40.22 59 LYS B C 1
ATOM 3355 O O . LYS B 1 59 ? 42.468 17.520 -10.238 1.00 40.13 59 LYS B O 1
ATOM 3361 N N . LEU B 1 60 ? 40.461 16.472 -10.505 1.00 39.00 60 LEU B N 1
ATOM 3362 C CA . LEU B 1 60 ? 39.811 17.297 -9.501 1.00 37.82 60 LEU B CA 1
ATOM 3363 C C . LEU B 1 60 ? 39.510 16.542 -8.200 1.00 36.16 60 LEU B C 1
ATOM 3364 O O . LEU B 1 60 ? 39.685 17.094 -7.128 1.00 36.74 60 LEU B O 1
ATOM 3369 N N . ALA B 1 61 ? 39.077 15.289 -8.290 1.00 34.06 61 ALA B N 1
ATOM 3370 C CA . ALA B 1 61 ? 38.646 14.552 -7.103 1.00 32.66 61 ALA B CA 1
ATOM 3371 C C . ALA B 1 61 ? 38.422 13.109 -7.497 1.00 32.09 61 ALA B C 1
ATOM 3372 O O . ALA B 1 61 ? 38.361 12.812 -8.681 1.00 31.63 61 ALA B O 1
ATOM 3374 N N . PRO B 1 62 ? 38.357 12.183 -6.520 1.00 32.09 62 PRO B N 1
ATOM 3375 C CA . PRO B 1 62 ? 38.097 10.791 -6.878 1.00 31.49 62 PRO B CA 1
ATOM 3376 C C . PRO B 1 62 ? 36.860 10.616 -7.762 1.00 30.98 62 PRO B C 1
ATOM 3377 O O . PRO B 1 62 ? 35.838 11.236 -7.513 1.00 30.09 62 PRO B O 1
ATOM 3381 N N . VAL B 1 63 ? 36.965 9.771 -8.776 1.00 30.64 63 VAL B N 1
ATOM 3382 C CA . VAL B 1 63 ? 35.844 9.485 -9.666 1.00 30.64 63 VAL B CA 1
ATOM 3383 C C . VAL B 1 63 ? 35.541 8.027 -9.530 1.00 30.49 63 VAL B C 1
ATOM 3384 O O . VAL B 1 63 ? 36.458 7.225 -9.593 1.00 30.58 63 VAL B O 1
ATOM 3388 N N . HIS B 1 64 ? 34.271 7.680 -9.322 1.00 30.45 64 HIS B N 1
ATOM 3389 C CA . HIS B 1 64 ? 33.836 6.297 -9.474 1.00 30.91 64 HIS B CA 1
ATOM 3390 C C . HIS B 1 64 ? 32.832 6.255 -10.610 1.00 30.74 64 HIS B C 1
ATOM 3391 O O . HIS B 1 64 ? 31.997 7.157 -10.748 1.00 30.05 64 HIS B O 1
ATOM 3398 N N . ILE B 1 65 ? 32.934 5.192 -11.400 1.00 29.70 65 ILE B N 1
ATOM 3399 C CA . ILE B 1 65 ? 32.147 5.007 -12.587 1.00 28.48 65 ILE B CA 1
ATOM 3400 C C . ILE B 1 65 ? 31.050 4.027 -12.238 1.00 27.62 65 ILE B C 1
ATOM 3401 O O . ILE B 1 65 ? 31.324 2.952 -11.707 1.00 26.64 65 ILE B O 1
ATOM 3406 N N . LEU B 1 66 ? 29.802 4.414 -12.525 1.00 26.35 66 LEU B N 1
ATOM 3407 C CA . LEU B 1 66 ? 28.676 3.505 -12.360 1.00 25.14 66 LEU B CA 1
ATOM 3408 C C . LEU B 1 66 ? 28.018 3.287 -13.708 1.00 24.75 66 LEU B C 1
ATOM 3409 O O . 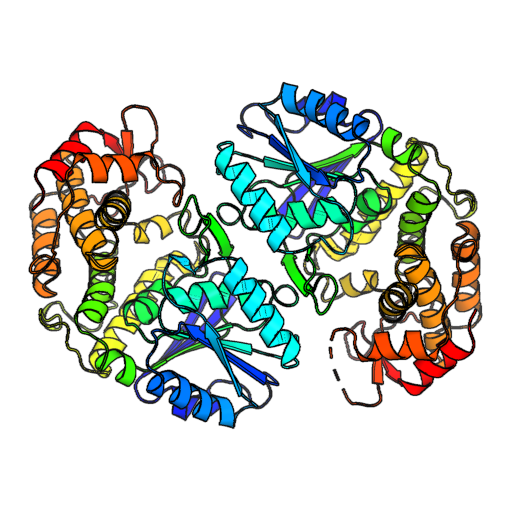LEU B 1 66 ? 27.536 4.243 -14.318 1.00 24.24 66 LEU B O 1
ATOM 3414 N N . ARG B 1 67 ? 28.041 2.036 -14.188 1.00 24.20 67 ARG B N 1
ATOM 3415 C CA . ARG B 1 67 ? 27.366 1.675 -15.430 1.00 23.46 67 ARG B CA 1
ATOM 3416 C C . ARG B 1 67 ? 26.025 1.029 -15.094 1.00 23.92 67 ARG B C 1
ATOM 3417 O O . ARG B 1 67 ? 25.865 0.407 -14.039 1.00 22.58 67 ARG B O 1
ATOM 3425 N N . PHE B 1 68 ? 25.069 1.165 -16.010 1.00 23.43 68 PHE B N 1
ATOM 3426 C CA . PHE B 1 68 ? 23.780 0.546 -15.831 1.00 23.48 68 PHE B CA 1
ATOM 3427 C C . PHE B 1 68 ? 23.310 0.133 -17.175 1.00 24.33 68 PHE B C 1
ATOM 3428 O O . PHE B 1 68 ? 23.720 0.688 -18.173 1.00 24.24 68 PHE B O 1
ATOM 3436 N N . GLN B 1 69 ? 22.461 -0.865 -17.212 1.00 26.49 69 GLN B N 1
ATOM 3437 C CA . GLN B 1 69 ? 21.979 -1.381 -18.479 1.00 28.59 69 GLN B CA 1
ATOM 3438 C C . GLN B 1 69 ? 21.224 -0.311 -19.229 1.00 28.39 69 GLN B C 1
ATOM 3439 O O . GLN B 1 69 ? 20.261 0.230 -18.714 1.00 28.58 69 GLN B O 1
ATOM 3445 N N . GLY B 1 70 ? 21.658 -0.046 -20.460 1.00 28.70 70 GLY B N 1
ATOM 3446 C CA . GLY B 1 70 ? 21.032 0.954 -21.329 1.00 28.49 70 GLY B CA 1
ATOM 3447 C C . GLY B 1 70 ? 19.692 0.458 -21.849 1.00 28.03 70 GLY B C 1
ATOM 3448 O O . GLY B 1 70 ? 19.244 -0.642 -21.490 1.00 29.20 70 GLY B O 1
ATOM 3449 N N . GLY B 1 71 ? 19.031 1.278 -22.657 1.00 26.50 71 GLY B N 1
ATOM 3450 C CA . GLY B 1 71 ? 17.779 0.884 -23.296 1.00 25.81 71 GLY B CA 1
ATOM 3451 C C . GLY B 1 71 ? 16.563 1.406 -22.574 1.00 25.95 71 GLY B C 1
ATOM 3452 O O . GLY B 1 71 ? 16.554 1.531 -21.349 1.00 25.56 71 GLY B O 1
ATOM 3453 N N . GLU B 1 72 ? 15.517 1.674 -23.332 1.00 25.73 72 GLU B N 1
ATOM 3454 C CA . GLU B 1 72 ? 14.333 2.323 -22.804 1.00 27.66 72 GLU B CA 1
ATOM 3455 C C . GLU B 1 72 ? 13.563 1.431 -21.832 1.00 28.05 72 GLU B C 1
ATOM 3456 O O . GLU B 1 72 ? 12.791 1.917 -20.991 1.00 27.92 72 GLU B O 1
ATOM 3462 N N . GLU B 1 73 ? 13.798 0.124 -21.922 1.00 28.05 73 GLU B N 1
ATOM 3463 C CA . GLU B 1 73 ? 13.135 -0.860 -21.051 1.00 28.61 73 GLU B CA 1
ATOM 3464 C C . GLU B 1 73 ? 13.639 -0.814 -19.636 1.00 27.40 73 GLU B C 1
ATOM 3465 O O . GLU B 1 73 ? 12.937 -1.226 -18.720 1.00 28.65 73 GLU B O 1
ATOM 3471 N N . TYR B 1 74 ? 14.857 -0.322 -19.460 1.00 26.83 74 TYR B N 1
ATOM 3472 C CA . TYR B 1 74 ? 15.535 -0.265 -18.159 1.00 24.94 74 TYR B CA 1
ATOM 3473 C C . TYR B 1 74 ? 15.668 1.141 -17.632 1.00 22.90 74 TYR B C 1
ATOM 3474 O O . TYR B 1 74 ? 16.366 1.345 -16.631 1.00 21.28 74 TYR B O 1
ATOM 3483 N N . LYS B 1 75 ? 14.961 2.081 -18.271 1.00 19.60 75 LYS B N 1
ATOM 3484 C CA . LYS B 1 75 ? 15.047 3.502 -17.920 1.00 19.49 75 LYS B CA 1
ATOM 3485 C C . LYS B 1 75 ? 13.885 3.766 -16.932 1.00 18.69 75 LYS B C 1
ATOM 3486 O O . LYS B 1 75 ? 12.800 4.248 -17.317 1.00 19.17 75 LYS B O 1
ATOM 3492 N N . THR B 1 76 ? 14.094 3.376 -15.684 1.00 18.05 76 THR B N 1
ATOM 3493 C CA . THR B 1 76 ? 13.032 3.251 -14.692 1.00 17.64 76 THR B CA 1
ATOM 3494 C C . THR B 1 76 ? 13.534 3.740 -13.342 1.00 17.56 76 THR B C 1
ATOM 3495 O O . THR B 1 76 ? 14.764 3.889 -13.121 1.00 16.35 76 THR B O 1
ATOM 3499 N N . LEU B 1 77 ? 12.596 3.951 -12.417 1.00 17.80 77 LEU B N 1
ATOM 3500 C CA . LEU B 1 77 ? 12.958 4.350 -11.042 1.00 19.62 77 LEU B CA 1
ATOM 3501 C C . LEU B 1 77 ? 13.750 3.305 -10.310 1.00 18.12 77 LEU B C 1
ATOM 3502 O O . LEU B 1 77 ? 14.544 3.607 -9.451 1.00 19.67 77 LEU B O 1
ATOM 3507 N N . SER B 1 78 ? 13.523 2.060 -10.652 1.00 19.19 78 SER B N 1
ATOM 3508 C CA . SER B 1 78 ? 14.323 0.948 -10.154 1.00 19.26 78 SER B CA 1
ATOM 3509 C C . SER B 1 78 ? 15.808 0.993 -10.567 1.00 19.69 78 SER B C 1
ATOM 3510 O O . SER B 1 78 ? 16.660 0.540 -9.827 1.00 21.46 78 SER B O 1
ATOM 3513 N N . THR B 1 79 ? 16.140 1.553 -11.737 1.00 19.19 79 THR B N 1
ATOM 3514 C CA . THR B 1 79 ? 17.534 1.717 -12.121 1.00 19.21 79 THR B CA 1
ATOM 3515 C C . THR B 1 79 ? 18.095 2.873 -11.334 1.00 18.25 79 THR B C 1
ATOM 3516 O O . THR B 1 79 ? 19.223 2.846 -10.870 1.00 18.73 79 THR B O 1
ATOM 3520 N N . VAL B 1 80 ? 17.291 3.906 -11.169 1.00 18.41 80 VAL B N 1
ATOM 3521 C CA . VAL B 1 80 ? 17.690 5.071 -10.374 1.00 16.88 80 VAL B CA 1
ATOM 3522 C C . VAL B 1 80 ? 18.052 4.639 -8.954 1.00 16.67 80 VAL B C 1
ATOM 3523 O O . VAL B 1 80 ? 19.134 4.954 -8.442 1.00 17.15 80 VAL B O 1
ATOM 3527 N N . THR B 1 81 ? 17.156 3.919 -8.310 1.00 18.24 81 THR B N 1
ATOM 3528 C CA . THR B 1 81 ? 17.429 3.399 -6.912 1.00 19.15 81 THR B CA 1
ATOM 3529 C C . THR B 1 81 ? 18.717 2.590 -6.827 1.00 20.03 81 THR B C 1
ATOM 3530 O O . THR B 1 81 ? 19.526 2.784 -5.911 1.00 21.89 81 THR B O 1
ATOM 3534 N N . ASN B 1 82 ? 18.942 1.730 -7.808 1.00 21.11 82 ASN B N 1
ATOM 3535 C CA . ASN B 1 82 ? 20.147 0.937 -7.799 1.00 23.18 82 ASN B CA 1
ATOM 3536 C C . ASN B 1 82 ? 21.385 1.839 -7.922 1.00 22.53 82 ASN B C 1
ATOM 3537 O O . ASN B 1 82 ? 22.374 1.673 -7.216 1.00 23.70 82 ASN B O 1
ATOM 3542 N N . LEU B 1 83 ? 21.296 2.864 -8.761 1.00 22.49 83 LEU B N 1
ATOM 3543 C CA . LEU B 1 83 ? 22.381 3.822 -8.907 1.00 21.31 83 LEU B CA 1
ATOM 3544 C C . LEU B 1 83 ? 22.670 4.654 -7.648 1.00 21.31 83 LEU B C 1
ATOM 3545 O O . LEU B 1 83 ? 23.842 4.968 -7.338 1.00 22.53 83 LEU B O 1
ATOM 3550 N N . GLN B 1 84 ? 21.610 5.036 -6.951 1.00 19.54 84 GLN B N 1
ATOM 3551 C CA . GLN B 1 84 ? 21.707 5.806 -5.703 1.00 20.43 84 GLN B CA 1
ATOM 3552 C C . GLN B 1 84 ? 22.335 5.019 -4.547 1.00 20.77 84 GLN B C 1
ATOM 3553 O O . GLN B 1 84 ? 23.167 5.548 -3.835 1.00 21.34 84 GLN B O 1
ATOM 3559 N N . GLU B 1 85 ? 21.874 3.784 -4.382 1.00 22.59 85 GLU B N 1
ATOM 3560 C CA . GLU B 1 85 ? 22.339 2.828 -3.377 1.00 25.22 85 GLU B CA 1
ATOM 3561 C C . GLU B 1 85 ? 23.829 2.556 -3.569 1.00 25.97 85 GLU B C 1
ATOM 3562 O O . GLU B 1 85 ? 24.591 2.572 -2.596 1.00 26.06 85 GLU B O 1
ATOM 3568 N N . ARG B 1 86 ? 24.231 2.316 -4.832 1.00 26.75 86 ARG B N 1
ATOM 3569 C CA . ARG B 1 86 ? 25.647 2.088 -5.169 1.00 27.83 86 ARG B CA 1
ATOM 3570 C C . ARG B 1 86 ? 26.472 3.303 -4.922 1.00 28.29 86 ARG B C 1
ATOM 3571 O O . ARG B 1 86 ? 27.609 3.205 -4.450 1.00 30.00 86 ARG B O 1
ATOM 3579 N N . ALA B 1 87 ? 25.909 4.471 -5.198 1.00 28.81 87 ALA B N 1
ATOM 3580 C CA . ALA B 1 87 ? 26.627 5.707 -4.930 1.00 28.77 87 ALA B CA 1
ATOM 3581 C C . ALA B 1 87 ? 26.799 5.877 -3.406 1.00 29.60 87 ALA B C 1
ATOM 3582 O O . ALA B 1 87 ? 27.840 6.370 -2.940 1.00 29.77 87 ALA B O 1
ATOM 3584 N N . ILE B 1 88 ? 25.756 5.539 -2.634 1.00 30.68 88 ILE B N 1
ATOM 3585 C CA . ILE B 1 88 ? 25.859 5.633 -1.162 1.00 30.79 88 ILE B CA 1
ATOM 3586 C C . ILE B 1 88 ? 26.920 4.641 -0.665 1.00 31.08 88 ILE B C 1
ATOM 3587 O O . ILE B 1 88 ? 27.802 5.009 0.107 1.00 31.61 88 ILE B O 1
ATOM 3592 N N . ALA B 1 89 ? 26.870 3.401 -1.143 1.00 31.20 89 ALA B N 1
ATOM 3593 C CA . ALA B 1 89 ? 27.917 2.447 -0.810 1.00 31.69 89 ALA B CA 1
ATOM 3594 C C . ALA B 1 89 ? 29.359 2.963 -1.079 1.00 32.57 89 ALA B C 1
ATOM 3595 O O . ALA B 1 89 ? 30.328 2.503 -0.451 1.00 33.15 89 ALA B O 1
ATOM 3597 N N . LEU B 1 90 ? 29.502 3.923 -1.987 1.00 32.45 90 LEU B N 1
ATOM 3598 C CA . LEU B 1 90 ? 30.821 4.476 -2.317 1.00 32.18 90 LEU B CA 1
ATOM 3599 C C . LEU B 1 90 ? 31.126 5.720 -1.518 1.00 31.17 90 LEU B C 1
ATOM 3600 O O . LEU B 1 90 ? 32.153 6.352 -1.723 1.00 32.39 90 LEU B O 1
ATOM 3605 N N . GLY B 1 91 ? 30.216 6.119 -0.655 1.00 29.78 91 GLY B N 1
ATOM 3606 C CA . GLY B 1 91 ? 30.498 7.238 0.220 1.00 27.25 91 GLY B CA 1
ATOM 3607 C C . GLY B 1 91 ? 29.980 8.525 -0.351 1.00 27.37 91 GLY B C 1
ATOM 3608 O O . GLY B 1 91 ? 30.391 9.595 0.090 1.00 26.91 91 GLY B O 1
ATOM 3609 N N . ALA B 1 92 ? 29.085 8.439 -1.344 1.00 26.79 92 ALA B N 1
ATOM 3610 C CA . ALA B 1 92 ? 28.455 9.657 -1.888 1.00 27.03 92 ALA B CA 1
ATOM 3611 C C . ALA B 1 92 ? 27.840 10.519 -0.765 1.00 26.84 92 ALA B C 1
ATOM 3612 O O . ALA B 1 92 ? 27.288 9.977 0.207 1.00 27.17 92 ALA B O 1
ATOM 3614 N N . ASN B 1 93 ? 27.958 11.839 -0.889 1.00 26.50 93 ASN B N 1
ATOM 3615 C CA . ASN B 1 93 ? 27.393 12.754 0.096 1.00 26.71 93 ASN B CA 1
ATOM 3616 C C . ASN B 1 93 ? 27.008 14.100 -0.490 1.00 26.43 93 ASN B C 1
ATOM 3617 O O . ASN B 1 93 ? 27.009 14.274 -1.693 1.00 26.20 93 ASN B O 1
ATOM 3622 N N . ARG B 1 94 ? 26.655 15.050 0.360 1.00 26.83 94 ARG B N 1
ATOM 3623 C CA . ARG B 1 94 ? 26.138 16.327 -0.086 1.00 28.44 94 ARG B CA 1
ATOM 3624 C C . ARG B 1 94 ? 27.129 17.122 -0.946 1.00 28.55 94 ARG B C 1
ATOM 3625 O O . ARG B 1 94 ? 26.749 18.092 -1.609 1.00 29.05 94 ARG B O 1
ATOM 3633 N N . ARG B 1 95 ? 28.389 16.703 -0.946 1.00 28.41 95 ARG B N 1
ATOM 3634 C CA . ARG B 1 95 ? 29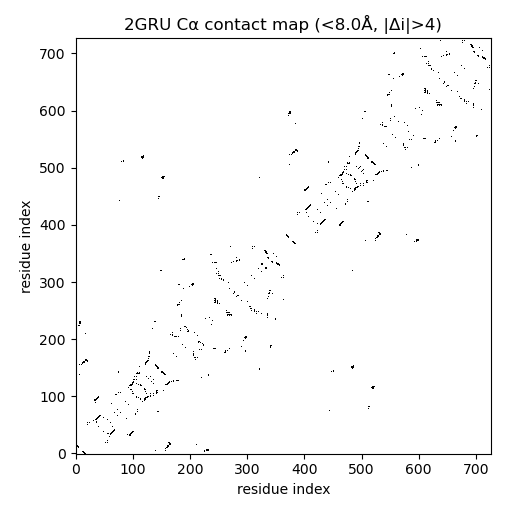.438 17.448 -1.651 1.00 29.43 95 ARG B CA 1
ATOM 3635 C C . ARG B 1 95 ? 29.903 16.711 -2.925 1.00 27.87 95 ARG B C 1
ATOM 3636 O O . ARG B 1 95 ? 30.792 17.176 -3.625 1.00 29.30 95 ARG B O 1
ATOM 3644 N N . THR B 1 96 ? 29.322 15.537 -3.166 1.00 26.54 96 THR B N 1
ATOM 3645 C CA . THR B 1 96 ? 29.455 14.743 -4.410 1.00 24.83 96 THR B CA 1
ATOM 3646 C C . THR B 1 96 ? 28.667 15.379 -5.540 1.00 24.40 96 THR B C 1
ATOM 3647 O O . THR B 1 96 ? 27.657 16.047 -5.296 1.00 23.27 96 THR B O 1
ATOM 3651 N N . ALA B 1 97 ? 29.195 15.212 -6.758 1.00 23.37 97 ALA B N 1
ATOM 3652 C CA . ALA B 1 97 ? 28.549 15.615 -7.987 1.00 22.02 97 ALA B CA 1
ATOM 3653 C C . ALA B 1 97 ? 28.313 14.356 -8.745 1.00 21.47 97 ALA B C 1
ATOM 3654 O O . ALA B 1 97 ? 29.158 13.459 -8.739 1.00 20.93 97 ALA B O 1
ATOM 3656 N N . ILE B 1 98 ? 27.157 14.299 -9.394 1.00 20.18 98 ILE B N 1
ATOM 3657 C CA . ILE B 1 98 ? 26.859 13.234 -10.334 1.00 21.10 98 ILE B CA 1
ATOM 3658 C C . ILE B 1 98 ? 27.232 13.740 -11.746 1.00 19.76 98 ILE B C 1
ATOM 3659 O O . ILE B 1 98 ? 26.837 14.856 -12.128 1.00 18.79 98 ILE B O 1
ATOM 3664 N N . VAL B 1 99 ? 28.016 12.941 -12.480 1.00 18.91 99 VAL B N 1
ATOM 3665 C CA . VAL B 1 99 ? 28.460 13.356 -13.804 1.00 19.31 99 VAL B CA 1
ATOM 3666 C C . VAL B 1 99 ? 27.810 12.450 -14.832 1.00 19.20 99 VAL B C 1
ATOM 3667 O O . VAL B 1 99 ? 28.085 11.259 -14.875 1.00 18.60 99 VAL B O 1
ATOM 3671 N N . ALA B 1 100 ? 26.884 13.000 -15.619 1.00 17.79 100 ALA B N 1
ATOM 3672 C CA . ALA B 1 100 ? 26.120 12.142 -16.531 1.00 18.22 100 ALA B CA 1
ATOM 3673 C C . ALA B 1 100 ? 26.763 12.141 -17.943 1.00 18.03 100 ALA B C 1
ATOM 3674 O O . ALA B 1 100 ? 26.717 13.154 -18.670 1.00 19.52 100 ALA B O 1
ATOM 3676 N N . VAL B 1 101 ? 27.349 11.016 -18.322 1.00 18.66 101 VAL B N 1
ATOM 3677 C CA . VAL B 1 101 ? 28.149 10.908 -19.557 1.00 18.82 101 VAL B CA 1
ATOM 3678 C C . VAL B 1 101 ? 27.402 10.001 -20.485 1.00 18.47 101 VAL B C 1
ATOM 3679 O O . VAL B 1 101 ? 27.387 8.790 -20.294 1.00 19.48 101 VAL B O 1
ATOM 3683 N N . GLY B 1 102 ? 26.732 10.574 -21.479 1.00 17.58 102 GLY B N 1
ATOM 3684 C CA . GLY B 1 102 ? 25.878 9.732 -22.319 1.00 14.93 102 GLY B CA 1
ATOM 3685 C C . GLY B 1 102 ? 24.925 10.595 -23.072 1.00 15.02 102 GLY B C 1
ATOM 3686 O O . GLY B 1 102 ? 25.149 11.782 -23.187 1.00 15.62 102 GLY B O 1
ATOM 3687 N N . GLY B 1 103 ? 23.901 9.974 -23.665 1.00 14.58 103 GLY B N 1
ATOM 3688 C CA . GLY B 1 103 ? 22.903 10.667 -24.400 1.00 13.94 103 GLY B CA 1
ATOM 3689 C C . GLY B 1 103 ? 21.793 11.050 -23.448 1.00 15.05 103 GLY B C 1
ATOM 3690 O O . GLY B 1 103 ? 22.019 11.162 -22.221 1.00 13.18 103 GLY B O 1
ATOM 3691 N N . GLY B 1 104 ? 20.599 11.250 -24.005 1.00 14.11 104 GLY B N 1
ATOM 3692 C CA . GLY B 1 104 ? 19.490 11.817 -23.225 1.00 15.52 104 GLY B CA 1
ATOM 3693 C C . GLY B 1 104 ? 18.985 10.797 -22.196 1.00 15.63 104 GLY B C 1
ATOM 3694 O O . GLY B 1 104 ? 18.512 11.183 -21.144 1.00 15.19 104 GLY B O 1
ATOM 3695 N N . LEU B 1 105 ? 19.098 9.501 -22.499 1.00 15.09 105 LEU B N 1
ATOM 3696 C CA . LEU B 1 105 ? 18.736 8.462 -21.584 1.00 15.34 105 LEU B CA 1
ATOM 3697 C C . LEU B 1 105 ? 19.598 8.483 -20.339 1.00 15.29 105 LEU B C 1
ATOM 3698 O O . LEU B 1 105 ? 19.049 8.405 -19.235 1.00 15.00 105 LEU B O 1
ATOM 3703 N N . THR B 1 106 ? 20.926 8.542 -20.498 1.00 15.13 106 THR B N 1
ATOM 3704 C CA . THR B 1 106 ? 21.831 8.659 -19.348 1.00 15.45 106 THR B CA 1
ATOM 3705 C C . THR B 1 106 ? 21.592 9.973 -18.583 1.00 16.60 106 THR B C 1
ATOM 3706 O O . THR B 1 106 ? 21.557 9.979 -17.343 1.00 18.16 106 THR B O 1
ATOM 3710 N N . GLY B 1 107 ? 21.439 11.078 -19.316 1.00 16.23 107 GLY B N 1
ATOM 3711 C CA . GLY B 1 107 ? 21.055 12.354 -18.734 1.00 16.31 107 GLY B CA 1
ATOM 3712 C C . GLY B 1 107 ? 19.824 12.322 -17.849 1.00 15.57 107 GLY B C 1
ATOM 3713 O O . GLY B 1 107 ? 19.823 12.910 -16.771 1.00 15.73 107 GLY B O 1
ATOM 3714 N N . ASN B 1 108 ? 18.750 11.708 -18.328 1.00 16.12 108 ASN B N 1
ATOM 3715 C CA . ASN B 1 108 ? 17.510 11.614 -17.560 1.00 16.83 108 ASN B CA 1
ATOM 3716 C C . ASN B 1 108 ? 17.636 10.707 -16.339 1.00 16.20 108 ASN B C 1
ATOM 3717 O O . ASN B 1 108 ? 17.135 11.047 -15.292 1.00 16.06 108 ASN B O 1
ATOM 3722 N N . VAL B 1 109 ? 18.317 9.577 -16.473 1.00 16.00 109 VAL B N 1
ATOM 3723 C CA . VAL B 1 109 ? 18.494 8.631 -15.344 1.00 15.87 109 VAL B CA 1
ATOM 3724 C C . VAL B 1 109 ? 19.360 9.254 -14.239 1.00 16.87 109 VAL B C 1
ATOM 3725 O O . VAL B 1 109 ? 19.017 9.155 -13.039 1.00 17.16 109 VAL B O 1
ATOM 3729 N N . ALA B 1 110 ? 20.464 9.885 -14.643 1.00 14.44 110 ALA B N 1
ATOM 3730 C CA . ALA B 1 110 ? 21.347 10.554 -13.698 1.00 14.83 110 ALA B CA 1
ATOM 3731 C C . ALA B 1 110 ? 20.708 11.808 -13.135 1.00 14.38 110 ALA B C 1
ATOM 3732 O O . ALA B 1 110 ? 20.953 12.121 -11.992 1.00 13.48 110 ALA B O 1
ATOM 3734 N N . GLY B 1 111 ? 19.953 12.531 -13.967 1.00 14.65 111 GLY B N 1
ATOM 3735 C CA . GLY B 1 111 ? 19.146 13.692 -13.551 1.00 15.06 111 GLY B CA 1
ATOM 3736 C C . GLY B 1 111 ? 18.167 13.404 -12.395 1.00 16.41 111 GLY B C 1
ATOM 3737 O O . GLY B 1 111 ? 18.144 14.158 -11.390 1.00 16.56 111 GLY B O 1
ATOM 3738 N N . VAL B 1 112 ? 17.349 12.352 -12.539 1.00 16.32 112 VAL B N 1
ATOM 3739 C CA . VAL B 1 112 ? 16.433 11.906 -11.459 1.00 15.71 112 VAL B CA 1
ATOM 3740 C C . VAL B 1 112 ? 17.241 11.449 -10.205 1.00 16.87 112 VAL B C 1
ATOM 3741 O O . VAL B 1 112 ? 16.958 11.868 -9.094 1.00 17.71 112 VAL B O 1
ATOM 3745 N N . ALA B 1 113 ? 18.276 10.638 -10.424 1.00 17.79 113 ALA B N 1
ATOM 3746 C CA . ALA B 1 113 ? 19.136 10.161 -9.361 1.00 18.06 113 ALA B CA 1
ATOM 3747 C C . ALA B 1 113 ? 19.639 11.343 -8.560 1.00 18.21 113 ALA B C 1
ATOM 3748 O O . ALA B 1 113 ? 19.409 11.415 -7.348 1.00 19.39 113 ALA B O 1
ATOM 3750 N N . ALA B 1 114 ? 20.249 12.302 -9.264 1.00 17.75 114 ALA B N 1
ATOM 3751 C CA . ALA B 1 114 ? 20.835 13.492 -8.671 1.00 16.13 114 ALA B CA 1
ATOM 3752 C C . ALA B 1 114 ? 19.855 14.424 -8.012 1.00 14.67 114 ALA B C 1
ATOM 3753 O O . ALA B 1 114 ? 20.154 14.977 -6.959 1.00 14.11 114 ALA B O 1
ATOM 3755 N N . GLY B 1 115 ? 18.689 14.601 -8.627 1.00 14.35 115 GLY B N 1
ATOM 3756 C CA . GLY B 1 115 ? 17.673 15.476 -8.102 1.00 12.96 115 GLY B CA 1
ATOM 3757 C C . GLY B 1 115 ? 17.128 15.005 -6.777 1.00 14.47 115 GLY B C 1
ATOM 3758 O O . GLY B 1 115 ? 16.617 15.796 -6.004 1.00 12.92 115 GLY B O 1
ATOM 3759 N N . MET B 1 116 ? 17.229 13.703 -6.521 1.00 15.58 116 MET B N 1
ATOM 3760 C CA . MET B 1 116 ? 16.635 13.084 -5.311 1.00 16.94 116 MET B CA 1
ATOM 3761 C C . MET B 1 116 ? 17.607 12.811 -4.129 1.00 17.37 116 MET B C 1
ATOM 3762 O O . MET B 1 116 ? 17.172 12.713 -2.974 1.00 18.70 116 MET B O 1
ATOM 3767 N N . MET B 1 117 ? 18.898 12.679 -4.400 1.00 17.93 117 MET B N 1
ATOM 3768 C CA . MET B 1 117 ? 19.868 12.230 -3.383 1.00 19.62 117 MET B CA 1
ATOM 3769 C C . MET B 1 117 ? 20.083 13.382 -2.458 1.00 19.20 117 MET B C 1
ATOM 3770 O O . MET B 1 117 ? 20.427 14.479 -2.925 1.00 18.50 117 MET B O 1
ATOM 3775 N N . PHE B 1 118 ? 19.787 13.177 -1.168 1.00 18.97 118 PHE B N 1
ATOM 3776 C CA . PHE B 1 118 ? 19.874 14.248 -0.152 1.00 19.11 118 PHE B CA 1
ATOM 3777 C C . PHE B 1 118 ? 18.955 15.394 -0.529 1.00 18.79 118 PHE B C 1
ATOM 3778 O O . PHE B 1 118 ? 19.237 16.571 -0.224 1.00 19.62 118 PHE B O 1
ATOM 3786 N N . ARG B 1 119 ? 17.884 15.045 -1.248 1.00 19.48 119 ARG B N 1
ATOM 3787 C CA . ARG B 1 119 ? 16.968 16.010 -1.871 1.00 19.31 119 ARG B CA 1
ATOM 3788 C C . ARG B 1 119 ? 17.604 16.989 -2.866 1.00 19.47 119 ARG B C 1
ATOM 3789 O O . ARG B 1 119 ? 17.107 18.100 -3.068 1.00 18.78 119 ARG B O 1
ATOM 3797 N N . GLY B 1 120 ? 18.710 16.568 -3.478 1.00 20.73 120 GLY B N 1
ATOM 3798 C CA . GLY B 1 120 ? 19.342 17.319 -4.546 1.00 21.31 120 GLY B CA 1
ATOM 3799 C C . GLY B 1 120 ? 20.841 17.530 -4.358 1.00 21.14 120 GLY B C 1
ATOM 3800 O O . GLY B 1 120 ? 21.252 18.356 -3.563 1.00 23.15 120 GLY B O 1
ATOM 3801 N N . ILE B 1 121 ? 21.648 16.804 -5.124 1.00 20.04 121 ILE B N 1
ATOM 3802 C CA . ILE B 1 121 ? 23.077 17.088 -5.276 1.00 19.17 121 ILE B CA 1
ATOM 3803 C C . ILE B 1 121 ? 23.402 17.587 -6.713 1.00 19.32 121 ILE B C 1
ATOM 3804 O O . ILE B 1 121 ? 22.518 17.598 -7.604 1.00 18.74 121 ILE B O 1
ATOM 3809 N N . ALA B 1 122 ? 24.655 17.997 -6.919 1.00 19.17 122 ALA B N 1
ATOM 3810 C CA . ALA B 1 122 ? 25.096 18.553 -8.200 1.00 19.56 122 ALA B CA 1
ATOM 3811 C C . ALA B 1 122 ? 25.023 17.580 -9.341 1.00 18.82 122 ALA B C 1
ATOM 3812 O O . ALA B 1 122 ? 25.530 16.447 -9.279 1.00 20.35 122 ALA B O 1
ATOM 3814 N N . LEU B 1 123 ? 24.413 18.054 -10.405 1.00 18.79 123 LEU B N 1
ATOM 3815 C CA . LEU B 1 123 ? 24.288 17.282 -11.645 1.00 17.97 123 LEU B CA 1
ATOM 3816 C C . LEU B 1 123 ? 25.246 17.906 -12.644 1.00 16.59 123 LEU B C 1
ATOM 3817 O O . LEU B 1 123 ? 25.236 19.099 -12.840 1.00 16.78 123 LEU B O 1
ATOM 3822 N N . ILE B 1 124 ? 26.049 17.090 -13.305 1.00 17.01 124 ILE B N 1
ATOM 3823 C CA . ILE B 1 124 ? 26.936 17.629 -14.321 1.00 16.95 124 ILE B CA 1
ATOM 3824 C C . ILE B 1 124 ? 26.661 16.835 -15.602 1.00 16.54 124 ILE B C 1
ATOM 3825 O O . ILE B 1 124 ? 26.743 15.618 -15.620 1.00 17.15 124 ILE B O 1
ATOM 3830 N N . HIS B 1 125 ? 26.289 17.535 -16.655 1.00 16.37 125 HIS B N 1
ATOM 3831 C CA . HIS B 1 125 ? 26.141 16.870 -17.948 1.00 15.83 125 HIS B CA 1
ATOM 3832 C C . HIS B 1 125 ? 27.386 16.833 -18.821 1.00 15.36 125 HIS B C 1
ATOM 3833 O O . HIS B 1 125 ? 27.980 17.851 -19.101 1.00 15.55 125 HIS B O 1
ATOM 3840 N N . VAL B 1 126 ? 27.729 15.640 -19.303 1.00 16.16 126 VAL B N 1
ATOM 3841 C CA . VAL B 1 126 ? 28.670 15.525 -20.398 1.00 16.17 126 VAL B CA 1
ATOM 3842 C C . VAL B 1 126 ? 27.949 14.883 -21.588 1.00 16.04 126 VAL B C 1
ATOM 3843 O O . VAL B 1 126 ? 27.989 13.674 -21.749 1.00 16.77 126 VAL B O 1
ATOM 3847 N N . PRO B 1 127 ? 27.185 15.685 -22.352 1.00 16.85 127 PRO B N 1
ATOM 3848 C CA . PRO B 1 127 ? 26.338 15.067 -23.378 1.00 16.62 127 PRO B CA 1
ATOM 3849 C C . PRO B 1 127 ? 27.190 14.538 -24.544 1.00 16.82 127 PRO B C 1
ATOM 3850 O O . PRO B 1 127 ? 28.006 15.285 -25.112 1.00 16.20 127 PRO B O 1
ATOM 3854 N N . THR B 1 128 ? 27.040 13.259 -24.836 1.00 15.01 128 THR B N 1
ATOM 3855 C CA . THR B 1 128 ? 27.797 12.622 -25.904 1.00 16.14 128 THR B CA 1
ATOM 3856 C C . THR B 1 128 ? 26.998 12.356 -27.211 1.00 15.11 128 THR B C 1
ATOM 3857 O O . THR B 1 128 ? 27.516 11.798 -28.156 1.00 12.96 128 THR B O 1
ATOM 3861 N N . THR B 1 129 ? 25.737 12.803 -27.278 1.00 15.62 129 THR B N 1
ATOM 3862 C CA . THR B 1 129 ? 25.021 12.758 -28.533 1.00 13.84 129 THR B CA 1
ATOM 3863 C C . THR B 1 129 ? 24.625 14.174 -28.891 1.00 13.76 129 THR B C 1
ATOM 3864 O O . THR B 1 129 ? 24.420 15.016 -28.022 1.00 13.71 129 THR B O 1
ATOM 3868 N N . PHE B 1 130 ? 24.528 14.441 -30.178 1.00 12.63 130 PHE B N 1
ATOM 3869 C CA . PHE B 1 130 ? 24.147 15.761 -30.622 1.00 12.78 130 PHE B CA 1
ATOM 3870 C C . PHE B 1 130 ? 22.709 16.151 -30.139 1.00 13.78 130 PHE B C 1
ATOM 3871 O O . PHE B 1 130 ? 22.478 17.299 -29.748 1.00 14.24 130 PHE B O 1
ATOM 3879 N N . LEU B 1 131 ? 21.770 15.200 -30.128 1.00 13.54 131 LEU B N 1
ATOM 3880 C CA . LEU B 1 131 ? 20.431 15.448 -29.607 1.00 14.44 131 LEU B CA 1
ATOM 3881 C C . LEU B 1 131 ? 20.524 15.949 -28.150 1.00 15.12 131 LEU B C 1
ATOM 3882 O O . LEU B 1 131 ? 19.906 16.963 -27.809 1.00 14.26 131 LEU B O 1
ATOM 3887 N N . ALA B 1 132 ? 21.331 15.263 -27.321 1.00 13.91 132 ALA B N 1
ATOM 3888 C CA . ALA B 1 132 ? 21.437 15.629 -25.907 1.00 13.11 132 ALA B CA 1
ATOM 3889 C C . ALA B 1 132 ? 22.132 16.969 -25.782 1.00 12.78 132 ALA B C 1
ATOM 3890 O O . ALA B 1 132 ? 21.712 17.783 -24.988 1.00 11.55 132 ALA B O 1
ATOM 3892 N N . ALA B 1 133 ? 23.204 17.174 -26.560 1.00 12.68 133 ALA B N 1
ATOM 3893 C CA . ALA B 1 133 ? 23.978 18.412 -26.460 1.00 12.88 133 ALA B CA 1
ATOM 3894 C C . ALA B 1 133 ? 23.210 19.659 -26.907 1.00 14.02 133 ALA B C 1
ATOM 3895 O O . ALA B 1 133 ? 23.395 20.739 -26.332 1.00 15.16 133 ALA B O 1
ATOM 3897 N N . SER B 1 134 ? 22.308 19.510 -27.889 1.00 12.70 134 SER B N 1
ATOM 3898 C CA . SER B 1 134 ? 21.692 20.673 -28.534 1.00 13.42 134 SER B CA 1
ATOM 3899 C C . SER B 1 134 ? 20.196 20.775 -28.176 1.00 14.01 134 SER B C 1
ATOM 3900 O O . SER B 1 134 ? 19.566 21.786 -28.502 1.00 13.80 134 SER B O 1
ATOM 3903 N N . ASP B 1 135 ? 19.652 19.758 -27.484 1.00 13.92 135 ASP B N 1
ATOM 3904 C CA . ASP B 1 135 ? 18.246 19.771 -27.084 1.00 15.32 135 ASP B CA 1
ATOM 3905 C C . ASP B 1 135 ? 17.933 19.392 -25.606 1.00 16.05 135 ASP B C 1
ATOM 3906 O O . ASP B 1 135 ? 17.435 20.236 -24.799 1.00 15.98 135 ASP B O 1
ATOM 3911 N N . SER B 1 136 ? 18.237 18.158 -25.230 1.00 15.90 136 SER B N 1
ATOM 3912 C CA . SER B 1 136 ? 17.784 17.670 -23.943 1.00 17.54 136 SER B CA 1
ATOM 3913 C C . SER B 1 136 ? 18.501 18.267 -22.755 1.00 17.71 136 SER B C 1
ATOM 3914 O O . SER B 1 136 ? 17.924 18.414 -21.708 1.00 17.32 136 SER B O 1
ATOM 3917 N N . VAL B 1 137 ? 19.715 18.754 -22.965 1.00 18.79 137 VAL B N 1
ATOM 3918 C CA . VAL B 1 137 ? 20.477 19.449 -21.925 1.00 18.38 137 VAL B CA 1
ATOM 3919 C C . VAL B 1 137 ? 20.000 20.903 -21.832 1.00 18.02 137 VAL B C 1
ATOM 3920 O O . VAL B 1 137 ? 20.273 21.602 -20.856 1.00 18.94 137 VAL B O 1
ATOM 3924 N N . LEU B 1 138 ? 19.233 21.345 -22.822 1.00 17.16 138 LEU B N 1
ATOM 3925 C CA . LEU B 1 138 ? 18.628 22.696 -22.824 1.00 17.45 138 LEU B CA 1
ATOM 3926 C C . LEU B 1 138 ? 17.131 22.593 -22.406 1.00 17.87 138 LEU B C 1
ATOM 3927 O O . LEU B 1 138 ? 16.210 23.004 -23.123 1.00 18.14 138 LEU B O 1
ATOM 3932 N N . SER B 1 139 ? 16.940 22.024 -21.222 1.00 18.85 139 SER B N 1
ATOM 3933 C CA . SER B 1 139 ? 15.647 21.757 -20.607 1.00 21.08 139 SER B CA 1
ATOM 3934 C C . SER B 1 139 ? 16.051 21.283 -19.207 1.00 22.07 139 SER B C 1
ATOM 3935 O O . SER B 1 139 ? 17.071 20.604 -19.085 1.00 24.40 139 SER B O 1
ATOM 3938 N N . ILE B 1 140 ? 15.301 21.664 -18.159 1.00 21.12 140 ILE B N 1
ATOM 3939 C CA . ILE B 1 140 ? 15.540 21.133 -16.801 1.00 18.48 140 ILE B CA 1
ATOM 3940 C C . ILE B 1 140 ? 14.589 19.974 -16.413 1.00 17.76 140 ILE B C 1
ATOM 3941 O O . ILE B 1 140 ? 14.561 19.559 -15.260 1.00 16.41 140 ILE B O 1
ATOM 3946 N N . LYS B 1 141 ? 13.847 19.486 -17.408 1.00 17.08 141 LYS B N 1
ATOM 3947 C CA . LYS B 1 141 ? 12.941 18.360 -17.321 1.00 17.48 141 LYS B CA 1
ATOM 3948 C C . LYS B 1 141 ? 13.770 17.134 -17.139 1.00 17.34 141 LYS B C 1
ATOM 3949 O O . LYS B 1 141 ? 14.780 16.992 -17.812 1.00 16.29 141 LYS B O 1
ATOM 3955 N N . GLN B 1 142 ? 13.370 16.288 -16.190 1.00 17.02 142 GLN B N 1
ATOM 3956 C CA . GLN B 1 142 ? 14.032 14.995 -15.921 1.00 16.85 142 GLN B CA 1
ATOM 3957 C C . GLN B 1 142 ? 12.942 14.026 -15.818 1.00 16.22 142 GLN B C 1
ATOM 3958 O O . GLN B 1 142 ? 11.911 14.359 -15.272 1.00 17.19 142 GLN B O 1
ATOM 3964 N N . ALA B 1 143 ? 13.138 12.819 -16.312 1.00 15.80 143 ALA B N 1
ATOM 3965 C CA . ALA B 1 143 ? 12.077 11.833 -16.270 1.00 16.11 143 ALA B CA 1
ATOM 3966 C C . ALA B 1 143 ? 12.603 10.451 -16.561 1.00 17.59 143 ALA B C 1
ATOM 3967 O O . ALA B 1 143 ? 13.613 10.304 -17.239 1.00 18.13 143 ALA B O 1
ATOM 3969 N N . VAL B 1 144 ? 11.898 9.432 -16.057 1.00 19.38 144 VAL B N 1
ATOM 3970 C CA . VAL B 1 144 ? 12.166 8.026 -16.418 1.00 18.02 144 VAL B CA 1
ATOM 3971 C C . VAL B 1 144 ? 10.815 7.388 -16.736 1.00 19.36 144 VAL B C 1
ATOM 3972 O O . VAL B 1 144 ? 9.764 8.051 -16.628 1.00 18.82 144 VAL B O 1
ATOM 3976 N N . ASN B 1 145 ? 10.837 6.115 -17.124 1.00 20.54 145 ASN B N 1
ATOM 3977 C CA . ASN B 1 145 ? 9.635 5.405 -17.552 1.00 22.38 145 ASN B CA 1
ATOM 3978 C C . ASN B 1 145 ? 9.003 4.614 -16.446 1.00 23.85 145 ASN B C 1
ATOM 3979 O O . ASN B 1 145 ? 9.669 4.164 -15.501 1.00 21.99 145 ASN B O 1
ATOM 3984 N N . LEU B 1 146 ? 7.697 4.448 -16.630 1.00 27.34 146 LEU B N 1
ATOM 3985 C CA . LEU B 1 146 ? 6.845 3.485 -15.943 1.00 31.19 146 LEU B CA 1
ATOM 3986 C C . LEU B 1 146 ? 6.486 2.384 -16.970 1.00 34.21 146 LEU B C 1
ATOM 3987 O O . LEU B 1 146 ? 6.511 2.651 -18.189 1.00 35.57 146 LEU B O 1
ATOM 3992 N N . THR B 1 147 ? 6.188 1.168 -16.511 1.00 36.87 147 THR B N 1
ATOM 3993 C CA . THR B 1 147 ? 5.547 0.130 -17.359 1.00 39.98 147 THR B CA 1
ATOM 3994 C C . THR B 1 147 ? 4.503 0.677 -18.374 1.00 40.52 147 THR B C 1
ATOM 3995 O O . THR B 1 147 ? 4.495 0.338 -19.567 1.00 41.52 147 THR B O 1
ATOM 3999 N N . SER B 1 148 ? 3.610 1.517 -17.880 1.00 40.76 148 SER B N 1
ATOM 4000 C CA . SER B 1 148 ? 2.496 2.056 -18.664 1.00 40.63 148 SER B CA 1
ATOM 4001 C C . SER B 1 148 ? 2.881 3.127 -19.671 1.00 40.44 148 SER B C 1
ATOM 4002 O O . SER B 1 148 ? 2.016 3.616 -20.439 1.00 40.88 148 SER B O 1
ATOM 4005 N N . GLY B 1 149 ? 4.160 3.519 -19.684 1.00 38.82 149 GLY B N 1
ATOM 4006 C CA . GLY B 1 149 ? 4.560 4.559 -20.609 1.00 36.98 149 GLY B CA 1
ATOM 4007 C C . GLY B 1 149 ? 5.778 5.403 -20.296 1.00 35.59 149 GLY B C 1
ATOM 4008 O O . GLY B 1 149 ? 6.354 5.354 -19.199 1.00 35.23 149 GLY B O 1
ATOM 4009 N N . LYS B 1 150 ? 6.101 6.218 -21.299 1.00 33.62 150 LYS B N 1
ATOM 4010 C CA . LYS B 1 150 ? 7.352 6.920 -21.418 1.00 32.29 150 LYS B CA 1
ATOM 4011 C C . LYS B 1 150 ? 7.364 8.188 -20.585 1.00 30.33 150 LYS B C 1
ATOM 4012 O O . LYS B 1 150 ? 6.445 9.024 -20.659 1.00 29.13 150 LYS B O 1
ATOM 4018 N N . ASN B 1 151 ? 8.428 8.338 -19.801 1.00 28.33 151 ASN B N 1
ATOM 4019 C CA . ASN B 1 151 ? 8.692 9.601 -19.108 1.00 26.98 151 ASN B CA 1
ATOM 4020 C C . ASN B 1 151 ? 7.547 10.087 -18.240 1.00 25.62 151 ASN B C 1
ATOM 4021 O O . ASN B 1 151 ? 7.220 11.296 -18.162 1.00 25.84 151 ASN B O 1
ATOM 4026 N N . LEU B 1 152 ? 6.903 9.131 -17.595 1.00 23.03 152 LEU B N 1
ATOM 4027 C CA . LEU B 1 152 ? 5.727 9.467 -16.845 1.00 21.12 152 LEU B CA 1
ATOM 4028 C C . LEU B 1 152 ? 6.072 9.914 -15.430 1.00 18.81 152 LEU B C 1
ATOM 4029 O O . LEU B 1 152 ? 5.208 10.390 -14.740 1.00 19.23 152 LEU B O 1
ATOM 4034 N N . VAL B 1 153 ? 7.308 9.703 -14.990 1.00 16.85 153 VAL B N 1
ATOM 4035 C CA . VAL B 1 153 ? 7.712 10.055 -13.629 1.00 16.20 153 VAL B CA 1
ATOM 4036 C C . VAL B 1 153 ? 8.998 10.871 -13.635 1.00 16.13 153 VAL B C 1
ATOM 4037 O O . VAL B 1 153 ? 10.039 10.420 -14.118 1.00 15.71 153 VAL B O 1
ATOM 4041 N N . GLY B 1 154 ? 8.936 12.071 -13.080 1.00 14.06 154 GLY B N 1
ATOM 4042 C CA . GLY B 1 154 ? 10.122 12.873 -13.072 1.00 13.70 154 GLY B CA 1
ATOM 4043 C C . GLY B 1 154 ? 9.829 14.206 -12.430 1.00 13.98 154 GLY B C 1
ATOM 4044 O O . GLY B 1 154 ? 8.910 14.305 -11.634 1.00 13.64 154 GLY B O 1
ATOM 4045 N N . PHE B 1 155 ? 10.618 15.214 -12.766 1.00 13.06 155 PHE B N 1
ATOM 4046 C CA . PHE B 1 155 ? 10.533 16.510 -12.132 1.00 14.16 155 PHE B CA 1
ATOM 4047 C C . PHE B 1 155 ? 11.428 17.490 -12.913 1.00 15.27 155 PHE B C 1
ATOM 4048 O O . PHE B 1 155 ? 12.035 17.136 -13.947 1.00 16.31 155 PHE B O 1
ATOM 4056 N N . TYR B 1 156 ? 11.545 18.703 -12.398 1.00 15.87 156 TYR B N 1
ATOM 4057 C CA . TYR B 1 156 ? 12.396 19.708 -12.992 1.00 16.65 156 TYR B CA 1
ATOM 4058 C C . TYR B 1 156 ? 13.634 19.923 -12.094 1.00 16.34 156 TYR B C 1
ATOM 4059 O O . TYR B 1 156 ? 13.498 20.119 -10.897 1.00 15.59 156 TYR B O 1
ATOM 4068 N N . TYR B 1 157 ? 14.828 19.870 -12.662 1.00 15.61 157 TYR B N 1
ATOM 4069 C CA . TYR B 1 157 ? 16.025 19.926 -11.864 1.00 15.74 157 TYR B CA 1
ATOM 4070 C C . TYR B 1 157 ? 17.162 20.421 -12.753 1.00 16.97 157 TYR B C 1
ATOM 4071 O O . TYR B 1 157 ? 17.499 19.749 -13.743 1.00 17.40 157 TYR B O 1
ATOM 4080 N N . PRO B 1 158 ? 17.755 21.579 -12.413 1.00 17.56 158 PRO B N 1
ATOM 4081 C CA . PRO B 1 158 ? 18.820 22.084 -13.239 1.00 18.47 158 PRO B CA 1
ATOM 4082 C C . PRO B 1 158 ? 20.225 21.494 -12.950 1.00 18.09 158 PRO B C 1
ATOM 4083 O O . PRO B 1 158 ? 20.541 21.038 -11.827 1.00 18.58 158 PRO B O 1
ATOM 4087 N N . PRO B 1 159 ? 21.098 21.478 -13.965 1.00 18.53 159 PRO B N 1
ATOM 4088 C CA . PRO B 1 159 ? 22.463 21.017 -13.729 1.00 17.35 159 PRO B CA 1
ATOM 4089 C C . PRO B 1 159 ? 23.389 22.167 -13.279 1.00 17.27 159 PRO B C 1
ATOM 4090 O O . PRO B 1 159 ? 23.028 23.354 -13.390 1.00 16.85 159 PRO B O 1
ATOM 4094 N N . ARG B 1 160 ? 24.554 21.821 -12.757 1.00 17.42 160 ARG B N 1
ATOM 4095 C CA . ARG B 1 160 ? 25.515 22.819 -12.272 1.00 19.39 160 ARG B CA 1
ATOM 4096 C C . ARG B 1 160 ? 26.502 23.259 -13.371 1.00 19.18 160 ARG B C 1
ATOM 4097 O O . ARG B 1 160 ? 26.918 24.417 -13.415 1.00 19.34 160 ARG B O 1
ATOM 4105 N N . PHE B 1 161 ? 26.843 22.322 -14.254 1.00 18.67 161 PHE B N 1
ATOM 4106 C CA . PHE B 1 161 ? 27.739 22.546 -15.387 1.00 18.88 161 PHE B CA 1
ATOM 4107 C C . PHE B 1 161 ? 27.286 21.637 -16.531 1.00 17.68 161 PHE B C 1
ATOM 4108 O O . PHE B 1 161 ? 26.664 20.589 -16.312 1.00 16.84 161 PHE B O 1
ATOM 4116 N N . VAL B 1 162 ? 27.624 22.046 -17.751 1.00 17.84 162 VAL B N 1
ATOM 4117 C CA . VAL B 1 162 ? 27.454 21.199 -18.955 1.00 17.96 162 VAL B CA 1
ATOM 4118 C C . VAL B 1 162 ? 28.711 21.339 -19.839 1.00 17.23 162 VAL B C 1
ATOM 4119 O O . VAL B 1 162 ? 29.140 22.462 -20.132 1.00 15.80 162 VAL B O 1
ATOM 4123 N N . PHE B 1 163 ? 29.287 20.199 -20.223 1.00 17.00 163 PHE B N 1
ATOM 4124 C CA . PHE B 1 163 ? 30.458 20.134 -21.089 1.00 17.62 163 PHE B CA 1
ATOM 4125 C C . PHE B 1 163 ? 30.161 19.269 -22.315 1.00 17.92 163 PHE B C 1
ATOM 4126 O O . PHE B 1 163 ? 29.947 18.019 -22.213 1.00 17.05 163 PHE B O 1
ATOM 4134 N N . ALA B 1 164 ? 30.176 19.897 -23.486 1.00 17.57 164 ALA B N 1
ATOM 4135 C CA . ALA B 1 164 ? 29.895 19.148 -24.703 1.00 18.01 164 ALA B CA 1
ATOM 4136 C C . ALA B 1 164 ? 31.131 19.210 -25.533 1.00 18.51 164 ALA B C 1
ATOM 4137 O O . ALA B 1 164 ? 31.496 20.285 -26.053 1.00 19.17 164 ALA B O 1
ATOM 4139 N N . ASP B 1 165 ? 31.762 18.058 -25.677 1.00 18.49 165 ASP B N 1
ATOM 4140 C CA . ASP B 1 165 ? 32.920 17.933 -26.507 1.00 18.87 165 ASP B CA 1
ATOM 4141 C C . ASP B 1 165 ? 32.495 17.788 -27.992 1.00 18.41 165 ASP B C 1
ATOM 4142 O O . ASP B 1 165 ? 31.899 16.786 -28.391 1.00 16.59 165 ASP B O 1
ATOM 4147 N N . THR B 1 166 ? 32.743 18.828 -28.798 1.00 17.70 166 THR B N 1
ATOM 4148 C CA . THR B 1 166 ? 32.363 18.776 -30.232 1.00 17.02 166 THR B CA 1
ATOM 4149 C C . THR B 1 166 ? 33.141 17.783 -31.093 1.00 17.25 166 THR B C 1
ATOM 4150 O O . THR B 1 166 ? 32.690 17.402 -32.182 1.00 14.64 166 THR B O 1
ATOM 4154 N N . ARG B 1 167 ? 34.312 17.374 -30.613 1.00 17.22 167 ARG B N 1
ATOM 4155 C CA . ARG B 1 167 ? 35.052 16.361 -31.292 1.00 19.09 167 ARG B CA 1
ATOM 4156 C C . ARG B 1 167 ? 34.325 15.018 -31.159 1.00 19.06 167 ARG B C 1
ATOM 4157 O O . ARG B 1 167 ? 34.045 14.314 -32.177 1.00 18.65 167 ARG B O 1
ATOM 4165 N N . ILE B 1 168 ? 33.992 14.644 -29.919 1.00 18.20 168 ILE B N 1
ATOM 4166 C CA . ILE B 1 168 ? 33.162 13.437 -29.706 1.00 18.48 168 ILE B CA 1
ATOM 4167 C C . ILE B 1 168 ? 31.875 13.456 -30.556 1.00 17.67 168 ILE B C 1
ATOM 4168 O O . ILE B 1 168 ? 31.490 12.448 -31.196 1.00 16.44 168 ILE B O 1
ATOM 4173 N N . LEU B 1 169 ? 31.199 14.607 -30.557 1.00 17.32 169 LEU B N 1
ATOM 4174 C CA . LEU B 1 169 ? 29.921 14.735 -31.280 1.00 16.22 169 LEU B CA 1
ATOM 4175 C C . LEU B 1 169 ? 30.139 14.636 -32.762 1.00 17.00 169 LEU B C 1
ATOM 4176 O O . LEU B 1 169 ? 29.266 14.127 -33.474 1.00 16.91 169 LEU B O 1
ATOM 4181 N N . SER B 1 170 ? 31.265 15.182 -33.264 1.00 16.80 170 SER B N 1
ATOM 4182 C CA . SER B 1 170 ? 31.553 15.112 -34.706 1.00 17.56 170 SER B CA 1
ATOM 4183 C C . SER B 1 170 ? 31.776 13.680 -35.175 1.00 18.11 170 SER B C 1
ATOM 4184 O O . SER B 1 170 ? 31.597 13.370 -36.346 1.00 19.32 170 SER B O 1
ATOM 4187 N N . GLU B 1 171 ? 32.065 12.779 -34.258 1.00 18.81 171 GLU B N 1
ATOM 4188 C CA . GLU B 1 171 ? 32.349 11.395 -34.640 1.00 20.06 171 GLU B CA 1
ATOM 4189 C C . GLU B 1 171 ? 31.213 10.439 -34.249 1.00 19.98 171 GLU B C 1
ATOM 4190 O O . GLU B 1 171 ? 31.350 9.220 -34.384 1.00 18.75 171 GLU B O 1
ATOM 4196 N N . SER B 1 172 ? 30.106 10.980 -33.753 1.00 19.69 172 SER B N 1
ATOM 4197 C CA . SER B 1 172 ? 28.955 10.113 -33.394 1.00 18.99 172 SER B CA 1
ATOM 4198 C C . SER B 1 172 ? 28.278 9.632 -34.670 1.00 18.59 172 SER B C 1
ATOM 4199 O O . SER B 1 172 ? 28.504 10.200 -35.751 1.00 18.64 172 SER B O 1
ATOM 4202 N N . PRO B 1 173 ? 27.506 8.530 -34.586 1.00 18.78 173 PRO B N 1
ATOM 4203 C CA . PRO B 1 173 ? 26.866 8.035 -35.773 1.00 17.64 173 PRO B CA 1
ATOM 4204 C C . PRO B 1 173 ? 26.036 9.124 -36.504 1.00 18.56 173 PRO B C 1
ATOM 4205 O O . PRO B 1 173 ? 25.337 9.889 -35.878 1.00 18.96 173 PRO B O 1
ATOM 4209 N N . PRO B 1 174 ? 26.093 9.174 -37.848 1.00 18.93 174 PRO B N 1
ATOM 4210 C CA . PRO B 1 174 ? 25.250 10.126 -38.591 1.00 17.84 174 PRO B CA 1
ATOM 4211 C C . PRO B 1 174 ? 23.748 10.038 -38.289 1.00 18.63 174 PRO B C 1
ATOM 4212 O O . PRO B 1 174 ? 23.075 11.075 -38.256 1.00 18.26 174 PRO B O 1
ATOM 4216 N N . ARG B 1 175 ? 23.190 8.836 -38.076 1.00 19.07 175 ARG B N 1
ATOM 4217 C CA . ARG B 1 175 ? 21.732 8.781 -37.794 1.00 17.92 175 ARG B CA 1
ATOM 4218 C C . ARG B 1 175 ? 21.344 9.480 -36.470 1.00 17.60 175 ARG B C 1
ATOM 4219 O O . ARG B 1 175 ? 20.248 10.029 -36.326 1.00 15.82 175 ARG B O 1
ATOM 4227 N N . GLN B 1 176 ? 22.276 9.452 -35.517 1.00 17.49 176 GLN B N 1
ATOM 4228 C CA . GLN B 1 176 ? 22.134 10.098 -34.245 1.00 16.42 176 GLN B CA 1
ATOM 4229 C C . GLN B 1 176 ? 22.236 11.606 -34.318 1.00 15.68 176 GLN B C 1
ATOM 4230 O O . GLN B 1 176 ? 21.492 12.313 -33.637 1.00 14.64 176 GLN B O 1
ATOM 4236 N N . VAL B 1 177 ? 23.169 12.084 -35.139 1.00 14.04 177 VAL B N 1
ATOM 4237 C CA . VAL B 1 177 ? 23.301 13.497 -35.463 1.00 14.11 177 VAL B CA 1
ATOM 4238 C C . VAL B 1 177 ? 22.042 14.011 -36.121 1.00 13.17 177 VAL B C 1
ATOM 4239 O O . VAL B 1 177 ? 21.555 15.049 -35.723 1.00 13.67 177 VAL B O 1
ATOM 4243 N N . LYS B 1 178 ? 21.512 13.262 -37.094 1.00 13.12 178 LYS B N 1
ATOM 4244 C CA . LYS B 1 178 ? 20.251 13.576 -37.781 1.00 14.01 178 LYS B CA 1
ATOM 4245 C C . LYS B 1 178 ? 19.092 13.828 -36.813 1.00 13.58 178 LYS B C 1
ATOM 4246 O O . LYS B 1 178 ? 18.336 14.786 -36.980 1.00 14.09 178 LYS B O 1
ATOM 4252 N N . ALA B 1 179 ? 18.974 12.974 -35.793 1.00 13.25 179 ALA B N 1
ATOM 4253 C CA . ALA B 1 179 ? 17.933 13.082 -34.796 1.00 12.67 179 ALA B CA 1
ATOM 4254 C C . ALA B 1 179 ? 18.011 14.451 -34.126 1.00 12.44 179 ALA B C 1
ATOM 4255 O O . ALA B 1 179 ? 16.987 15.074 -33.910 1.00 11.30 179 ALA B O 1
ATOM 4257 N N . GLY B 1 180 ? 19.202 14.900 -33.749 1.00 10.87 180 GLY B N 1
ATOM 4258 C CA . GLY B 1 180 ? 19.298 16.218 -33.180 1.00 11.98 180 GLY B CA 1
ATOM 4259 C C . GLY B 1 180 ? 19.123 17.335 -34.210 1.00 11.76 180 GLY B C 1
ATOM 4260 O O . GLY B 1 180 ? 18.585 18.382 -33.896 1.00 14.04 180 GLY B O 1
ATOM 4261 N N . MET B 1 181 ? 19.547 17.112 -35.451 1.00 12.56 181 MET B N 1
ATOM 4262 C CA . MET B 1 181 ? 19.289 18.051 -36.584 1.00 12.03 181 MET B CA 1
ATOM 4263 C C . MET B 1 181 ? 17.779 18.280 -36.916 1.00 12.49 181 MET B C 1
ATOM 4264 O O . MET B 1 181 ? 17.364 19.419 -37.281 1.00 12.31 181 MET B O 1
ATOM 4269 N N . CYS B 1 182 ? 16.970 17.231 -36.730 1.00 10.69 182 CYS B N 1
ATOM 4270 C CA . CYS B 1 182 ? 15.516 17.334 -36.831 1.00 10.94 182 CYS B CA 1
ATOM 4271 C C . CYS B 1 182 ? 14.991 18.320 -35.818 1.00 10.56 182 CYS B C 1
ATOM 4272 O O . CYS B 1 182 ? 14.122 19.038 -36.157 1.00 10.93 182 CYS B O 1
ATOM 4275 N N . GLU B 1 183 ? 15.536 18.381 -34.591 1.00 9.82 183 GLU B N 1
ATOM 4276 C CA . GLU B 1 183 ? 14.995 19.291 -33.541 1.00 8.94 183 GLU B CA 1
ATOM 4277 C C . GLU B 1 183 ? 15.488 20.736 -33.846 1.00 9.76 183 GLU B C 1
ATOM 4278 O O . GLU B 1 183 ? 14.805 21.710 -33.542 1.00 9.25 183 GLU B O 1
ATOM 4284 N N . LEU B 1 184 ? 16.695 20.820 -34.412 1.00 10.31 184 LEU B N 1
ATOM 4285 C CA . LEU B 1 184 ? 17.283 22.066 -34.916 1.00 11.17 184 LEU B CA 1
ATOM 4286 C C . LEU B 1 184 ? 16.374 22.603 -36.022 1.00 11.75 184 LEU B C 1
ATOM 4287 O O . LEU B 1 184 ? 15.924 23.729 -35.937 1.00 13.98 184 LEU B O 1
ATOM 4292 N N . VAL B 1 185 ? 16.011 21.779 -36.992 1.00 12.77 185 VAL B N 1
ATOM 4293 C CA . VAL B 1 185 ? 15.082 22.225 -38.042 1.00 12.59 185 VAL B CA 1
ATOM 4294 C C . VAL B 1 185 ? 13.801 22.710 -37.384 1.00 13.48 185 VAL B C 1
ATOM 4295 O O . VAL B 1 185 ? 13.282 23.744 -37.779 1.00 11.87 185 VAL B O 1
ATOM 4299 N N . LYS B 1 186 ? 13.351 22.023 -36.311 1.00 13.66 186 LYS B N 1
ATOM 4300 C CA . LYS B 1 186 ? 12.100 22.360 -35.637 1.00 13.23 186 LYS B CA 1
ATOM 4301 C C . LYS B 1 186 ? 12.227 23.792 -35.078 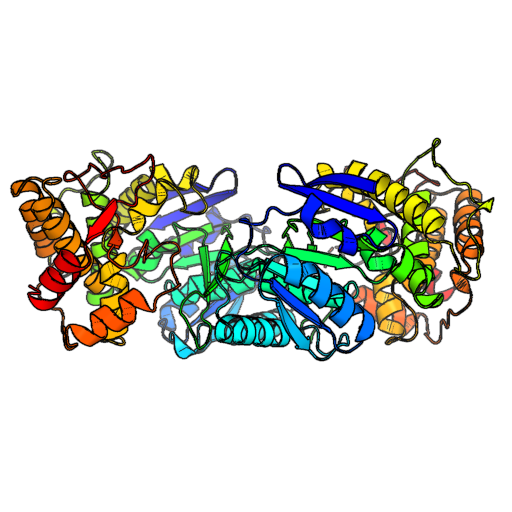1.00 15.47 186 LYS B C 1
ATOM 4302 O O . LYS B 1 186 ? 11.304 24.583 -35.245 1.00 15.80 186 LYS B O 1
ATOM 4308 N N . ASN B 1 187 ? 13.395 24.109 -34.495 1.00 16.01 187 ASN B N 1
ATOM 4309 C CA . ASN B 1 187 ? 13.709 25.438 -33.956 1.00 16.38 187 ASN B CA 1
ATOM 4310 C C . ASN B 1 187 ? 13.634 26.495 -35.076 1.00 17.04 187 ASN B C 1
ATOM 4311 O O . ASN B 1 187 ? 13.049 27.561 -34.870 1.00 16.31 187 ASN B O 1
ATOM 4316 N N . MET B 1 188 ? 14.210 26.179 -36.239 1.00 16.74 188 MET B N 1
ATOM 4317 C CA . MET B 1 188 ? 14.148 27.044 -37.426 1.00 16.95 188 MET B CA 1
ATOM 4318 C C . MET B 1 188 ? 12.720 27.325 -37.896 1.00 18.17 188 MET B C 1
ATOM 4319 O O . MET B 1 188 ? 12.408 28.423 -38.364 1.00 18.84 188 MET B O 1
ATOM 4326 N N . LEU B 1 189 ? 11.863 26.335 -37.760 1.00 17.75 189 LEU B N 1
ATOM 4327 C CA . LEU B 1 189 ? 10.508 26.410 -38.256 1.00 18.36 189 LEU B CA 1
ATOM 4328 C C . LEU B 1 189 ? 9.606 27.168 -37.273 1.00 18.36 189 LEU B C 1
ATOM 4329 O O . LEU B 1 189 ? 8.654 27.835 -37.692 1.00 19.23 189 LEU B O 1
ATOM 4334 N N . ILE B 1 190 ? 9.919 27.118 -35.991 1.00 16.86 190 ILE B N 1
ATOM 4335 C CA . ILE B 1 190 ? 8.996 27.657 -34.981 1.00 17.71 190 ILE B CA 1
ATOM 4336 C C . ILE B 1 190 ? 9.364 29.082 -34.508 1.00 19.06 190 ILE B C 1
ATOM 4337 O O . ILE B 1 190 ? 8.536 29.766 -33.953 1.00 19.13 190 ILE B O 1
ATOM 4342 N N . LEU B 1 191 ? 10.620 29.488 -34.646 1.00 19.72 191 LEU B N 1
ATOM 4343 C CA . LEU B 1 191 ? 11.040 30.799 -34.172 1.00 22.96 191 LEU B CA 1
ATOM 4344 C C . LEU B 1 191 ? 11.501 31.656 -35.340 1.00 24.42 191 LEU B C 1
ATOM 4345 O O . LEU B 1 191 ? 12.026 31.150 -36.313 1.00 26.22 191 LEU B O 1
ATOM 4350 N N . GLU B 1 192 ? 11.296 32.952 -35.264 1.00 26.82 192 GLU B N 1
ATOM 4351 C CA . GLU B 1 192 ? 11.835 33.846 -36.313 1.00 28.94 192 GLU B CA 1
ATOM 4352 C C . GLU B 1 192 ? 13.274 34.166 -35.948 1.00 27.98 192 GLU B C 1
ATOM 4353 O O . GLU B 1 192 ? 13.547 34.430 -34.789 1.00 28.72 192 GLU B O 1
ATOM 4359 N N . ASN B 1 193 ? 14.194 34.061 -36.913 1.00 28.09 193 ASN B N 1
ATOM 4360 C CA . ASN B 1 193 ? 15.619 34.421 -36.705 1.00 26.99 193 ASN B CA 1
ATOM 4361 C C . ASN B 1 193 ? 16.297 34.810 -38.008 1.00 26.74 193 ASN B C 1
ATOM 4362 O O . ASN B 1 193 ? 16.749 33.940 -38.788 1.00 25.64 193 ASN B O 1
ATOM 4367 N N . ASP B 1 194 ? 16.397 36.117 -38.241 1.00 26.59 194 ASP B N 1
ATOM 4368 C CA . ASP B 1 194 ? 17.046 36.600 -39.482 1.00 27.31 194 ASP B CA 1
ATOM 4369 C C . ASP B 1 194 ? 18.581 36.706 -39.358 1.00 25.47 194 ASP B C 1
ATOM 4370 O O . ASP B 1 194 ? 19.286 37.124 -40.297 1.00 24.73 194 ASP B O 1
ATOM 4375 N N . ASN B 1 195 ? 19.104 36.301 -38.211 1.00 24.40 195 ASN B N 1
ATOM 4376 C CA . ASN B 1 195 ? 20.550 36.433 -37.968 1.00 23.63 195 ASN B CA 1
ATOM 4377 C C . ASN B 1 195 ? 21.144 35.147 -37.430 1.00 22.78 195 ASN B C 1
ATOM 4378 O O . ASN B 1 195 ? 21.771 35.127 -36.379 1.00 23.04 195 ASN B O 1
ATOM 4383 N N . LYS B 1 196 ? 20.921 34.059 -38.165 1.00 22.58 196 LYS B N 1
ATOM 4384 C CA . LYS B 1 196 ? 21.635 32.800 -37.931 1.00 21.62 196 LYS B CA 1
ATOM 4385 C C . LYS B 1 196 ? 23.072 32.966 -38.485 1.00 21.91 196 LYS B C 1
ATOM 4386 O O . LYS B 1 196 ? 23.289 33.752 -39.407 1.00 20.72 196 LYS B O 1
ATOM 4395 N N . GLU B 1 197 ? 24.018 32.237 -37.896 1.00 21.51 197 GLU B N 1
ATOM 4396 C CA . GLU B 1 197 ? 25.382 32.123 -38.351 1.00 23.21 197 GLU B CA 1
ATOM 4397 C C . GLU B 1 197 ? 25.543 30.972 -39.338 1.00 22.41 197 GLU B C 1
ATOM 4398 O O . GLU B 1 197 ? 26.665 30.523 -39.581 1.00 22.87 197 GLU B O 1
ATOM 4404 N N . PHE B 1 198 ? 24.440 30.483 -39.919 1.00 21.66 198 PHE B N 1
ATOM 4405 C CA . PHE B 1 198 ? 24.538 29.457 -40.942 1.00 20.30 198 PHE B CA 1
ATOM 4406 C C . PHE B 1 198 ? 23.288 29.609 -41.817 1.00 20.65 198 PHE B C 1
ATOM 4407 O O . PHE B 1 198 ? 22.317 30.271 -41.411 1.00 18.90 198 PHE B O 1
ATOM 4415 N N . THR B 1 199 ? 23.305 29.000 -43.011 1.00 20.18 199 THR B N 1
ATOM 4416 C CA . THR B 1 199 ? 22.112 29.005 -43.843 1.00 21.18 199 THR B CA 1
ATOM 4417 C C . THR B 1 199 ? 21.714 27.572 -44.126 1.00 21.26 199 THR B C 1
ATOM 4418 O O . THR B 1 199 ? 22.416 26.614 -43.745 1.00 18.97 199 THR B O 1
ATOM 4422 N N . GLU B 1 200 ? 20.620 27.451 -44.866 1.00 21.86 200 GLU B N 1
ATOM 4423 C CA . GLU B 1 200 ? 20.125 26.171 -45.273 1.00 23.09 200 GLU B CA 1
ATOM 4424 C C . GLU B 1 200 ? 21.134 25.437 -46.093 1.00 22.53 200 GLU B C 1
ATOM 4425 O O . GLU B 1 200 ? 21.133 24.202 -46.086 1.00 21.38 200 GLU B O 1
ATOM 4431 N N . ASP B 1 201 ? 21.948 26.182 -46.850 1.00 22.17 201 ASP B N 1
ATOM 4432 C CA . ASP B 1 201 ? 23.071 25.611 -47.630 1.00 22.43 201 ASP B CA 1
ATOM 4433 C C . ASP B 1 201 ? 24.088 24.878 -46.759 1.00 20.84 201 ASP B C 1
ATOM 4434 O O . ASP B 1 201 ? 24.867 24.062 -47.243 1.00 21.48 201 ASP B O 1
ATOM 4439 N N . ASP B 1 202 ? 24.117 25.180 -45.479 1.00 20.18 202 ASP B N 1
ATOM 4440 C CA . ASP B 1 202 ? 25.093 24.538 -44.553 1.00 19.38 202 ASP B CA 1
ATOM 4441 C C . ASP B 1 202 ? 24.559 23.208 -43.956 1.00 17.74 202 ASP B C 1
ATOM 4442 O O . ASP B 1 202 ? 25.239 22.540 -43.176 1.00 18.55 202 ASP B O 1
ATOM 4447 N N . LEU B 1 203 ? 23.322 22.869 -44.260 1.00 16.85 203 LEU B N 1
ATOM 4448 C CA . LEU B 1 203 ? 22.702 21.624 -43.730 1.00 18.00 203 LEU B CA 1
ATOM 4449 C C . LEU B 1 203 ? 23.017 20.528 -44.755 1.00 17.70 203 LEU B C 1
ATOM 4450 O O . LEU B 1 203 ? 22.862 20.753 -45.924 1.00 17.84 203 LEU B O 1
ATOM 4455 N N . ASN B 1 204 ? 23.477 19.369 -44.349 1.00 17.50 204 ASN B N 1
ATOM 4456 C CA . ASN B 1 204 ? 23.618 18.270 -45.331 1.00 18.10 204 ASN B CA 1
ATOM 4457 C C . ASN B 1 204 ? 22.819 17.025 -44.921 1.00 17.73 204 ASN B C 1
ATOM 4458 O O . ASN B 1 204 ? 22.508 16.875 -43.737 1.00 18.78 204 ASN B O 1
ATOM 4463 N N . SER B 1 205 ? 22.511 16.141 -45.870 1.00 17.35 205 SER B N 1
ATOM 4464 C CA . SER B 1 205 ? 21.623 14.999 -45.633 1.00 17.76 205 SER B CA 1
ATOM 4465 C C . SER B 1 205 ? 22.372 13.801 -45.082 1.00 17.56 205 SER B C 1
ATOM 4466 O O . SER B 1 205 ? 21.753 12.939 -44.464 1.00 17.13 205 SER B O 1
ATOM 4469 N N . ALA B 1 206 ? 23.707 13.793 -45.242 1.00 17.53 206 ALA B N 1
ATOM 4470 C CA . ALA B 1 206 ? 24.561 12.726 -44.727 1.00 16.38 206 ALA B CA 1
ATOM 4471 C C . ALA B 1 206 ? 24.781 12.886 -43.243 1.00 15.79 206 ALA B C 1
ATOM 4472 O O . ALA B 1 206 ? 25.193 11.938 -42.604 1.00 16.89 206 ALA B O 1
ATOM 4474 N N . ASN B 1 207 ? 24.577 14.095 -42.704 1.00 15.08 207 ASN B N 1
ATOM 4475 C CA . ASN B 1 207 ? 24.651 14.370 -41.263 1.00 14.23 207 ASN B CA 1
ATOM 4476 C C . ASN B 1 207 ? 26.032 14.095 -40.727 1.00 14.54 207 ASN B C 1
ATOM 4477 O O . ASN B 1 207 ? 26.236 13.437 -39.674 1.00 13.85 207 ASN B O 1
ATOM 4482 N N . VAL B 1 208 ? 26.978 14.623 -41.499 1.00 13.85 208 VAL B N 1
ATOM 4483 C CA . VAL B 1 208 ? 28.411 14.604 -41.199 1.00 12.59 208 VAL B CA 1
ATOM 4484 C C . VAL B 1 208 ? 28.860 16.082 -41.113 1.00 12.88 208 VAL B C 1
ATOM 4485 O O . VAL B 1 208 ? 28.716 16.831 -42.093 1.00 12.33 208 VAL B O 1
ATOM 4489 N N . TYR B 1 209 ? 29.311 16.497 -39.917 1.00 11.73 209 TYR B N 1
ATOM 4490 C CA . TYR B 1 209 ? 29.737 17.867 -39.661 1.00 13.75 209 TYR B CA 1
ATOM 4491 C C . TYR B 1 209 ? 31.108 17.905 -38.975 1.00 14.43 209 TYR B C 1
ATOM 4492 O O . TYR B 1 209 ? 31.519 16.934 -38.362 1.00 14.72 209 TYR B O 1
ATOM 4501 N N . SER B 1 210 ? 31.774 19.053 -39.020 1.00 15.49 210 SER B N 1
ATOM 4502 C CA . SER B 1 210 ? 33.035 19.232 -38.310 1.00 14.73 210 SER B CA 1
ATOM 4503 C C . SER B 1 210 ? 32.697 19.607 -36.875 1.00 15.32 210 SER B C 1
ATOM 4504 O O . SER B 1 210 ? 31.540 19.898 -36.587 1.00 15.49 210 SER B O 1
ATOM 4507 N N . PRO B 1 211 ? 33.671 19.506 -35.951 1.00 15.07 211 PRO B N 1
ATOM 4508 C CA . PRO B 1 211 ? 33.456 20.020 -34.624 1.00 15.94 211 PRO B CA 1
ATOM 4509 C C . PRO B 1 211 ? 32.954 21.489 -34.566 1.00 16.54 211 PRO B C 1
ATOM 4510 O O . PRO B 1 211 ? 31.969 21.807 -33.823 1.00 17.11 211 PRO B O 1
ATOM 4514 N N . LYS B 1 212 ? 33.561 22.357 -35.354 1.00 14.73 212 LYS B N 1
ATOM 4515 C CA . LYS B 1 212 ? 33.114 23.753 -35.426 1.00 16.27 212 LYS B CA 1
ATOM 4516 C C . LYS B 1 212 ? 31.711 23.975 -35.962 1.00 15.69 212 LYS B C 1
ATOM 4517 O O . LYS B 1 212 ? 31.006 24.860 -35.482 1.00 15.62 212 LYS B O 1
ATOM 4523 N N . GLN B 1 213 ? 31.312 23.202 -36.976 1.00 15.35 213 GLN B N 1
ATOM 4524 C CA . GLN B 1 213 ? 29.947 23.282 -37.468 1.00 13.79 213 GLN B CA 1
ATOM 4525 C C . GLN B 1 213 ? 28.942 22.892 -36.355 1.00 13.47 213 GLN B C 1
ATOM 4526 O O . GLN B 1 213 ? 27.908 23.543 -36.217 1.00 13.37 213 GLN B O 1
ATOM 4532 N N . LEU B 1 214 ? 29.212 21.803 -35.637 1.00 12.92 214 LEU B N 1
ATOM 4533 C CA . LEU B 1 214 ? 28.368 21.413 -34.496 1.00 15.22 214 LEU B CA 1
ATOM 4534 C C . LEU B 1 214 ? 28.351 22.483 -33.378 1.00 16.00 214 LEU B C 1
ATOM 4535 O O . LEU B 1 214 ? 27.342 22.721 -32.757 1.00 18.11 214 LEU B O 1
ATOM 4540 N N . GLU B 1 215 ? 29.456 23.161 -33.154 1.00 17.14 215 GLU B N 1
ATOM 4541 C CA . GLU B 1 215 ? 29.489 24.212 -32.178 1.00 17.70 215 GLU B CA 1
ATOM 4542 C C . GLU B 1 215 ? 28.560 25.333 -32.617 1.00 18.07 215 GLU B C 1
ATOM 4543 O O . GLU B 1 215 ? 27.802 25.905 -31.807 1.00 17.82 215 GLU B O 1
ATOM 4549 N N . THR B 1 216 ? 28.613 25.656 -33.902 1.00 16.95 216 THR B N 1
ATOM 4550 C CA . THR B 1 216 ? 27.682 26.641 -34.436 1.00 17.02 216 THR B CA 1
ATOM 4551 C C . THR B 1 216 ? 26.195 26.192 -34.243 1.00 16.06 216 THR B C 1
ATOM 4552 O O . THR B 1 216 ? 25.355 27.011 -33.940 1.00 14.90 216 THR B O 1
ATOM 4556 N N . PHE B 1 217 ? 25.883 24.915 -34.469 1.00 14.40 217 PHE B N 1
ATOM 4557 C CA . PHE B 1 217 ? 24.502 24.457 -34.290 1.00 14.28 217 PHE B CA 1
ATOM 4558 C C . PHE B 1 217 ? 24.092 24.552 -32.804 1.00 14.58 217 PHE B C 1
ATOM 4559 O O . PHE B 1 217 ? 23.010 25.023 -32.503 1.00 16.20 217 PHE B O 1
ATOM 4567 N N . ILE B 1 218 ? 24.943 24.088 -31.905 1.00 14.90 218 ILE B N 1
ATOM 4568 C CA . ILE B 1 218 ? 24.698 24.176 -30.470 1.00 16.50 218 ILE B CA 1
ATOM 4569 C C . ILE B 1 218 ? 24.447 25.630 -30.070 1.00 17.46 218 ILE B C 1
ATOM 4570 O O . ILE B 1 218 ? 23.397 25.967 -29.509 1.00 17.86 218 ILE B O 1
ATOM 4575 N N . ASN B 1 219 ? 25.358 26.530 -30.419 1.00 17.42 219 ASN B N 1
ATOM 4576 C CA . ASN B 1 219 ? 25.104 27.932 -30.141 1.00 17.46 219 ASN B CA 1
ATOM 4577 C C . ASN B 1 219 ? 23.741 28.436 -30.637 1.00 17.57 219 ASN B C 1
ATOM 4578 O O . ASN B 1 219 ? 23.033 29.199 -29.942 1.00 16.83 219 ASN B O 1
ATOM 4583 N N . PHE B 1 220 ? 23.358 27.995 -31.838 1.00 16.62 220 PHE B N 1
ATOM 4584 C CA . PHE B 1 220 ? 22.063 28.358 -32.421 1.00 15.85 220 PHE B CA 1
ATOM 4585 C C . PHE B 1 220 ? 20.903 27.838 -31.529 1.00 15.44 220 PHE B C 1
ATOM 4586 O O . PHE B 1 220 ? 19.921 28.553 -31.295 1.00 13.68 220 PHE B O 1
ATOM 4594 N N . CYS B 1 221 ? 21.041 26.563 -31.068 1.00 14.74 221 CYS B N 1
ATOM 4595 C CA . CYS B 1 221 ? 20.061 25.936 -30.244 1.00 14.12 221 CYS B CA 1
ATOM 4596 C C . CYS B 1 221 ? 19.973 26.573 -28.853 1.00 14.37 221 CYS B C 1
ATOM 4597 O O . CYS B 1 221 ? 18.879 26.683 -28.297 1.00 16.35 221 CYS B O 1
ATOM 4600 N N . ILE B 1 222 ? 21.097 26.940 -28.262 1.00 15.27 222 ILE B N 1
ATOM 4601 C CA . ILE B 1 222 ? 21.112 27.702 -26.993 1.00 14.89 222 ILE B CA 1
ATOM 4602 C C . ILE B 1 222 ? 20.320 28.985 -27.120 1.00 17.37 222 ILE B C 1
ATOM 4603 O O . ILE B 1 222 ? 19.372 29.208 -26.345 1.00 17.79 222 ILE B O 1
ATOM 4608 N N . SER B 1 223 ? 20.627 29.804 -28.133 1.00 18.45 223 SER B N 1
ATOM 4609 C CA . SER B 1 223 ? 19.885 31.039 -28.325 1.00 20.00 223 SER B CA 1
ATOM 4610 C C . SER B 1 223 ? 18.397 30.842 -28.560 1.00 19.61 223 SER B C 1
ATOM 4611 O O . SER B 1 223 ? 17.569 31.553 -27.939 1.00 20.18 223 SER B O 1
ATOM 4614 N N . ALA B 1 224 ? 18.051 29.882 -29.426 1.00 18.13 224 ALA B N 1
ATOM 4615 C CA . ALA B 1 224 ? 16.691 29.624 -29.754 1.00 16.35 224 ALA B CA 1
ATOM 4616 C C . ALA B 1 224 ? 15.902 29.143 -28.540 1.00 16.95 224 ALA B C 1
ATOM 4617 O O . ALA B 1 224 ? 14.861 29.755 -28.223 1.00 17.11 224 ALA B O 1
ATOM 4619 N N . LYS B 1 225 ? 16.354 28.077 -27.856 1.00 15.86 225 LYS B N 1
ATOM 4620 C CA . LYS B 1 225 ? 15.533 27.545 -26.768 1.00 15.27 225 LYS B CA 1
ATOM 4621 C C . LYS B 1 225 ? 15.549 28.516 -25.575 1.00 15.85 225 LYS B C 1
ATOM 4622 O O . LYS B 1 225 ? 14.506 28.821 -25.004 1.00 15.16 225 LYS B O 1
ATOM 4628 N N . MET B 1 226 ? 16.712 29.047 -25.235 1.00 15.83 226 MET B N 1
ATOM 4629 C CA . MET B 1 226 ? 16.797 29.876 -24.042 1.00 16.84 226 MET B CA 1
ATOM 4630 C C . MET B 1 226 ? 16.133 31.233 -24.182 1.00 17.89 226 MET B C 1
ATOM 4631 O O . MET B 1 226 ? 15.854 31.874 -23.165 1.00 19.40 226 MET B O 1
ATOM 4636 N N . SER B 1 227 ? 15.861 31.688 -25.416 1.00 20.03 227 SER B N 1
ATOM 4637 C CA . SER B 1 227 ? 15.121 32.943 -25.650 1.00 19.16 227 SER B CA 1
ATOM 4638 C C . SER B 1 227 ? 13.717 32.802 -25.119 1.00 21.01 227 SER B C 1
ATOM 4639 O O . SER B 1 227 ? 13.008 33.827 -24.893 1.00 21.61 227 SER B O 1
ATOM 4642 N N . VAL B 1 228 ? 13.283 31.542 -24.939 1.00 20.05 228 VAL B N 1
ATOM 4643 C CA . VAL B 1 228 ? 11.907 31.232 -24.492 1.00 19.03 228 VAL B CA 1
ATOM 4644 C C . VAL B 1 228 ? 11.900 30.588 -23.086 1.00 19.31 228 VAL B C 1
ATOM 4645 O O . VAL B 1 228 ? 11.059 30.954 -22.236 1.00 18.75 228 VAL B O 1
ATOM 4649 N N . LEU B 1 229 ? 12.815 29.635 -22.861 1.00 18.24 229 LEU B N 1
ATOM 4650 C CA . LEU B 1 229 ? 12.852 28.832 -21.634 1.00 18.96 229 LEU B CA 1
ATOM 4651 C C . LEU B 1 229 ? 13.432 29.536 -20.408 1.00 20.52 229 LEU B C 1
ATOM 4652 O O . LEU B 1 229 ? 13.193 29.092 -19.286 1.00 20.43 229 LEU B O 1
ATOM 4657 N N . SER B 1 230 ? 14.203 30.608 -20.636 1.00 21.96 230 SER B N 1
ATOM 4658 C CA . SER B 1 230 ? 14.812 31.425 -19.571 1.00 24.72 230 SER B CA 1
ATOM 4659 C C . SER B 1 230 ? 13.710 31.943 -18.660 1.00 25.87 230 SER B C 1
ATOM 4660 O O . SER B 1 230 ? 13.891 32.022 -17.433 1.00 25.78 230 SER B O 1
ATOM 4663 N N . GLU B 1 231 ? 12.581 32.287 -19.274 1.00 26.67 231 GLU B N 1
ATOM 4664 C CA . GLU B 1 231 ? 11.414 32.698 -18.522 1.00 30.12 231 GLU B CA 1
ATOM 4665 C C . GLU B 1 231 ? 10.463 31.522 -18.284 1.00 28.51 231 GLU B C 1
ATOM 4666 O O . GLU B 1 231 ? 10.081 31.261 -17.115 1.00 29.77 231 GLU B O 1
ATOM 4672 N N . ASP B 1 232 ? 10.134 30.777 -19.335 1.00 25.81 232 ASP B N 1
ATOM 4673 C CA . ASP B 1 232 ? 9.218 29.664 -19.187 1.00 23.40 232 ASP B CA 1
ATOM 4674 C C . ASP B 1 232 ? 9.942 28.334 -18.814 1.00 23.26 232 ASP B C 1
ATOM 4675 O O . ASP B 1 232 ? 10.143 27.415 -19.613 1.00 22.40 232 ASP B O 1
ATOM 4680 N N . ILE B 1 233 ? 10.325 28.241 -17.561 1.00 21.11 233 ILE B N 1
ATOM 4681 C CA . ILE B 1 233 ? 11.246 27.217 -17.134 1.00 21.53 233 ILE B CA 1
ATOM 4682 C C . ILE B 1 233 ? 10.704 25.767 -17.113 1.00 21.33 233 ILE B C 1
ATOM 4683 O O . ILE B 1 233 ? 11.446 24.826 -17.264 1.00 21.83 233 ILE B O 1
ATOM 4692 N N . TYR B 1 234 ? 9.403 25.662 -16.920 1.00 21.59 234 TYR B N 1
ATOM 4693 C CA . TYR B 1 234 ? 8.629 24.449 -16.877 1.00 21.67 234 TYR B CA 1
ATOM 4694 C C . TYR B 1 234 ? 8.105 24.128 -18.264 1.00 21.35 234 TYR B C 1
ATOM 4695 O O . TYR B 1 234 ? 7.447 23.107 -18.428 1.00 21.03 234 TYR B O 1
ATOM 4704 N N . GLU B 1 235 ? 8.359 25.003 -19.254 1.00 20.31 235 GLU B N 1
ATOM 4705 C CA . GLU B 1 235 ? 7.872 24.739 -20.635 1.00 20.61 235 GLU B CA 1
ATOM 4706 C C . GLU B 1 235 ? 6.330 24.554 -20.695 1.00 21.73 235 GLU B C 1
ATOM 4707 O O . GLU B 1 235 ? 5.793 23.650 -21.341 1.00 21.50 235 GLU B O 1
ATOM 4713 N N . LYS B 1 236 ? 5.611 25.440 -20.036 1.00 24.22 236 LYS B N 1
ATOM 4714 C CA . LYS B 1 236 ? 4.149 25.308 -19.974 1.00 26.52 236 LYS B CA 1
ATOM 4715 C C . LYS B 1 236 ? 3.440 26.416 -20.729 1.00 26.29 236 LYS B C 1
ATOM 4716 O O . LYS B 1 236 ? 2.237 26.351 -20.968 1.00 28.13 236 LYS B O 1
ATOM 4722 N N . LYS B 1 237 ? 4.176 27.423 -21.157 1.00 26.17 237 LYS B N 1
ATOM 4723 C CA . LYS B 1 237 ? 3.536 28.580 -21.740 1.00 26.22 237 LYS B CA 1
ATOM 4724 C C . LYS B 1 237 ? 4.093 28.716 -23.149 1.00 24.24 237 LYS B C 1
ATOM 4725 O O . LYS B 1 237 ? 3.782 27.913 -24.003 1.00 23.90 237 LYS B O 1
ATOM 4731 N N . LYS B 1 238 ? 4.918 29.710 -23.397 1.00 23.96 238 LYS B N 1
ATOM 4732 C CA . LYS B 1 238 ? 5.528 29.859 -24.717 1.00 24.15 238 LYS B CA 1
ATOM 4733 C C . LYS B 1 238 ? 6.462 28.678 -25.056 1.00 22.75 238 LYS B C 1
ATOM 4734 O O . LYS B 1 238 ? 6.641 28.345 -26.222 1.00 23.10 238 LYS B O 1
ATOM 4740 N N . GLY B 1 239 ? 7.012 28.025 -24.034 1.00 21.61 239 GLY B N 1
ATOM 4741 C CA . GLY B 1 239 ? 7.919 26.865 -24.200 1.00 19.77 239 GLY B CA 1
ATOM 4742 C C . GLY B 1 239 ? 7.276 25.620 -24.807 1.00 19.42 239 GLY B C 1
ATOM 4743 O O . GLY B 1 239 ? 7.970 24.715 -25.205 1.00 18.22 239 GLY B O 1
ATOM 4744 N N . LEU B 1 240 ? 5.941 25.581 -24.870 1.00 18.80 240 LEU B N 1
ATOM 4745 C CA . LEU B 1 240 ? 5.189 24.563 -25.619 1.00 19.12 240 LEU B CA 1
ATOM 4746 C C . LEU B 1 240 ? 5.539 24.489 -27.059 1.00 17.74 240 LEU B C 1
ATOM 4747 O O . LEU B 1 240 ? 5.257 23.515 -27.728 1.00 17.67 240 LEU B O 1
ATOM 4752 N N . ILE B 1 241 ? 6.094 25.562 -27.572 1.00 18.35 241 ILE B N 1
ATOM 4753 C CA . ILE B 1 241 ? 6.548 25.617 -28.956 1.00 19.38 241 ILE B CA 1
ATOM 4754 C C . ILE B 1 241 ? 7.529 24.467 -29.294 1.00 18.32 241 ILE B C 1
ATOM 4755 O O . ILE B 1 241 ? 7.492 23.930 -30.377 1.00 18.20 241 ILE B O 1
ATOM 4760 N N . PHE B 1 242 ? 8.336 24.062 -28.318 1.00 16.74 242 PHE B N 1
ATOM 4761 C CA . PHE B 1 242 ? 9.350 23.022 -28.500 1.00 16.24 242 PHE B CA 1
ATOM 4762 C C . PHE B 1 242 ? 8.766 21.644 -28.579 1.00 16.08 242 PHE B C 1
ATOM 4763 O O . PHE B 1 242 ? 9.464 20.721 -28.938 1.00 13.23 242 PHE B O 1
ATOM 4771 N N . GLU B 1 243 ? 7.435 21.584 -28.427 1.00 17.73 243 GLU B N 1
ATOM 4772 C CA . GLU B 1 243 ? 6.667 20.367 -28.685 1.00 18.93 243 GLU B CA 1
ATOM 4773 C C . GLU B 1 243 ? 6.027 20.284 -30.085 1.00 18.14 243 GLU B C 1
ATOM 4774 O O . GLU B 1 243 ? 5.229 19.379 -30.371 1.00 16.60 243 GLU B O 1
ATOM 4780 N N . TYR B 1 244 ? 6.362 21.235 -30.976 1.00 16.76 244 TYR B N 1
ATOM 4781 C CA . TYR B 1 244 ? 5.878 21.177 -32.362 1.00 13.20 244 TYR B CA 1
ATOM 4782 C C . TYR B 1 244 ? 6.347 19.843 -32.987 1.00 13.48 244 TYR B C 1
ATOM 4783 O O . TYR B 1 244 ? 7.534 19.458 -32.846 1.00 12.71 244 TYR B O 1
ATOM 4792 N N . GLY B 1 245 ? 5.429 19.168 -33.680 1.00 11.83 245 GLY B N 1
ATOM 4793 C CA . GLY B 1 245 ? 5.691 17.850 -34.257 1.00 12.78 245 GLY B CA 1
ATOM 4794 C C . GLY B 1 245 ? 5.657 16.692 -33.289 1.00 12.36 245 GLY B C 1
ATOM 4795 O O . GLY B 1 245 ? 5.672 15.545 -33.700 1.00 12.87 245 GLY B O 1
ATOM 4796 N N . HIS B 1 246 ? 5.591 16.989 -32.001 1.00 13.18 246 HIS B N 1
ATOM 4797 C CA . HIS B 1 246 ? 5.672 15.974 -30.981 1.00 14.18 246 HIS B CA 1
ATOM 4798 C C . HIS B 1 246 ? 4.333 15.293 -30.671 1.00 15.28 246 HIS B C 1
ATOM 4799 O O . HIS B 1 246 ? 4.302 14.151 -30.204 1.00 15.38 246 HIS B O 1
ATOM 4806 N N . THR B 1 247 ? 3.216 15.960 -30.937 1.00 15.70 247 THR B N 1
ATOM 4807 C CA . THR B 1 247 ? 1.931 15.306 -30.619 1.00 15.27 247 THR B CA 1
ATOM 4808 C C . THR B 1 247 ? 1.761 14.031 -31.438 1.00 15.43 247 THR B C 1
ATOM 4809 O O . THR B 1 247 ? 1.569 12.970 -30.862 1.00 14.13 247 THR B O 1
ATOM 4813 N N . ILE B 1 248 ? 1.819 14.125 -32.770 1.00 15.72 248 ILE B N 1
ATOM 4814 C CA . ILE B 1 248 ? 1.802 12.905 -33.608 1.00 16.49 248 ILE B CA 1
ATOM 4815 C C . ILE B 1 248 ? 3.190 12.182 -33.574 1.00 17.65 248 ILE B C 1
ATOM 4816 O O . ILE B 1 248 ? 3.254 10.947 -33.568 1.00 17.40 248 ILE B O 1
ATOM 4823 N N . GLY B 1 249 ? 4.282 12.962 -33.518 1.00 17.15 249 GLY B N 1
ATOM 4824 C CA . GLY B 1 249 ? 5.639 12.421 -33.317 1.00 17.39 249 GLY B CA 1
ATOM 4825 C C . GLY B 1 249 ? 5.763 11.326 -32.241 1.00 18.60 249 GLY B C 1
ATOM 4826 O O . GLY B 1 249 ? 6.232 10.192 -32.563 1.00 18.52 249 GLY B O 1
ATOM 4827 N N . HIS B 1 250 ? 5.356 11.633 -30.987 1.00 18.13 250 HIS B N 1
ATOM 4828 C CA . HIS B 1 250 ? 5.482 10.639 -29.882 1.00 19.42 250 HIS B CA 1
ATOM 4829 C C . HIS B 1 250 ? 4.799 9.319 -30.277 1.00 20.05 250 HIS B C 1
ATOM 4830 O O . HIS B 1 250 ? 5.312 8.227 -30.010 1.00 21.32 250 HIS B O 1
ATOM 4843 N N . ALA B 1 251 ? 3.652 9.424 -30.943 1.00 20.59 251 ALA B N 1
ATOM 4844 C CA . ALA B 1 251 ? 2.842 8.286 -31.279 1.00 20.69 251 ALA B CA 1
ATOM 4845 C C . ALA B 1 251 ? 3.423 7.498 -32.423 1.00 21.13 251 ALA B C 1
ATOM 4846 O O . ALA B 1 251 ? 3.334 6.273 -32.423 1.00 19.35 251 ALA B O 1
ATOM 4848 N N . ILE B 1 252 ? 4.020 8.182 -33.395 1.00 21.49 252 ILE B N 1
ATOM 4849 C CA . ILE B 1 252 ? 4.771 7.493 -34.460 1.00 23.27 252 ILE B CA 1
ATOM 4850 C C . ILE B 1 252 ? 5.970 6.754 -33.912 1.00 23.53 252 ILE B C 1
ATOM 4851 O O . ILE B 1 252 ? 6.266 5.612 -34.322 1.00 22.82 252 ILE B O 1
ATOM 4856 N N . GLU B 1 253 ? 6.633 7.406 -32.951 1.00 24.31 253 GLU B N 1
ATOM 4857 C CA . GLU B 1 253 ? 7.817 6.879 -32.333 1.00 24.29 253 GLU B CA 1
ATOM 4858 C C . GLU B 1 253 ? 7.498 5.574 -31.580 1.00 25.26 253 GLU B C 1
ATOM 4859 O O . GLU B 1 253 ? 8.207 4.573 -31.748 1.00 25.01 253 GLU B O 1
ATOM 4865 N N . LEU B 1 254 ? 6.426 5.592 -30.779 1.00 25.07 254 LEU B N 1
ATOM 4866 C CA . LEU B 1 254 ? 5.818 4.345 -30.254 1.00 25.72 254 LEU B CA 1
ATOM 4867 C C . LEU B 1 254 ? 5.403 3.309 -31.302 1.00 25.17 254 LEU B C 1
ATOM 4868 O O . LEU B 1 254 ? 5.805 2.152 -31.205 1.00 26.61 254 LEU B O 1
ATOM 4873 N N . ALA B 1 255 ? 4.619 3.682 -32.305 1.00 24.15 255 ALA B N 1
ATOM 4874 C CA . ALA B 1 255 ? 4.202 2.711 -33.304 1.00 24.77 255 ALA B CA 1
ATOM 4875 C C . ALA B 1 255 ? 5.363 1.957 -33.991 1.00 25.42 255 ALA B C 1
ATOM 4876 O O . ALA B 1 255 ? 5.231 0.773 -34.330 1.00 25.39 255 ALA B O 1
ATOM 4878 N N . GLU B 1 256 ? 6.480 2.651 -34.207 1.00 25.22 256 GLU B N 1
ATOM 4879 C CA . GLU B 1 256 ? 7.643 2.085 -34.908 1.00 26.23 256 GLU B CA 1
ATOM 4880 C C . GLU B 1 256 ? 8.551 1.224 -34.033 1.00 26.31 256 GLU B C 1
ATOM 4881 O O . GLU B 1 256 ? 9.449 0.561 -34.536 1.00 26.43 256 GLU B O 1
ATOM 4887 N N . GLN B 1 257 ? 8.338 1.246 -32.724 1.00 26.20 257 GLN B N 1
ATOM 4888 C CA . GLN B 1 257 ? 8.949 0.235 -31.875 1.00 27.53 257 GLN B CA 1
ATOM 4889 C C . GLN B 1 257 ? 10.475 0.246 -31.793 1.00 26.98 257 GLN B C 1
ATOM 4890 O O . GLN B 1 257 ? 11.083 -0.797 -31.501 1.00 26.45 257 GLN B O 1
ATOM 4896 N N . GLY B 1 258 ? 11.089 1.418 -31.995 1.00 25.08 258 GLY B N 1
ATOM 4897 C CA . GLY B 1 258 ? 12.537 1.522 -31.901 1.00 23.46 258 GLY B CA 1
ATOM 4898 C C . GLY B 1 258 ? 13.156 1.724 -33.259 1.00 22.16 258 GLY B C 1
ATOM 4899 O O . GLY B 1 258 ? 14.300 2.119 -33.348 1.00 22.56 258 GLY B O 1
ATOM 4900 N N . GLY B 1 259 ? 12.356 1.516 -34.304 1.00 22.27 259 GLY B N 1
ATOM 4901 C CA . GLY B 1 259 ? 12.761 1.521 -35.715 1.00 20.81 259 GLY B CA 1
ATOM 4902 C C . GLY B 1 259 ? 13.131 2.886 -36.290 1.00 20.72 259 GLY B C 1
ATOM 4903 O O . GLY B 1 259 ? 13.852 2.975 -37.290 1.00 20.45 259 GLY B O 1
ATOM 4904 N N . ILE B 1 260 ? 12.633 3.953 -35.681 1.00 21.11 260 ILE B N 1
ATOM 4905 C CA . ILE B 1 260 ? 13.062 5.307 -36.047 1.00 20.13 260 ILE B CA 1
ATOM 4906 C C . ILE B 1 260 ? 13.484 6.057 -34.836 1.00 18.79 260 ILE B C 1
ATOM 4907 O O . ILE B 1 260 ? 13.155 5.666 -33.723 1.00 19.89 260 ILE B O 1
ATOM 4912 N N . THR B 1 261 ? 14.280 7.095 -35.035 1.00 16.81 261 THR B N 1
ATOM 4913 C CA . THR B 1 261 ? 14.728 7.907 -33.929 1.00 15.28 261 THR B CA 1
ATOM 4914 C C . THR B 1 261 ? 13.618 8.916 -33.524 1.00 14.79 261 THR B C 1
ATOM 4915 O O . THR B 1 261 ? 12.612 9.110 -34.232 1.00 12.43 261 THR B O 1
ATOM 4919 N N . HIS B 1 262 ? 13.786 9.499 -32.353 1.00 13.23 262 HIS B N 1
ATOM 4920 C CA . HIS B 1 262 ? 12.900 10.530 -31.895 1.00 14.32 262 HIS B CA 1
ATOM 4921 C C . HIS B 1 262 ? 12.887 11.744 -32.874 1.00 15.45 262 HIS B C 1
ATOM 4922 O O . HIS B 1 262 ? 11.810 12.267 -33.169 1.00 14.32 262 HIS B O 1
ATOM 4929 N N . GLY B 1 263 ? 14.044 12.192 -33.385 1.00 15.56 263 GLY B N 1
ATOM 4930 C CA . GLY B 1 263 ? 13.995 13.321 -34.350 1.00 16.26 263 GLY B CA 1
ATOM 4931 C C . GLY B 1 263 ? 13.196 13.008 -35.620 1.00 16.28 263 GLY B C 1
ATOM 4932 O O . GLY B 1 263 ? 12.379 13.834 -36.050 1.00 16.30 263 GLY B O 1
ATOM 4933 N N . GLU B 1 264 ? 13.417 11.819 -36.208 1.00 15.32 264 GLU B N 1
ATOM 4934 C CA . GLU B 1 264 ? 12.681 11.375 -37.358 1.00 15.21 264 GLU B CA 1
ATOM 4935 C C . GLU B 1 264 ? 11.184 11.340 -37.105 1.00 16.15 264 GLU B C 1
ATOM 4936 O O . GLU B 1 264 ? 10.432 11.787 -37.931 1.00 17.01 264 GLU B O 1
ATOM 4942 N N . ALA B 1 265 ? 10.756 10.807 -35.959 1.00 17.17 265 ALA B N 1
ATOM 4943 C CA . ALA B 1 265 ? 9.343 10.734 -35.631 1.00 16.99 265 ALA B CA 1
ATOM 4944 C C . ALA B 1 265 ? 8.713 12.146 -35.616 1.00 16.52 265 ALA B C 1
ATOM 4945 O O . ALA B 1 265 ? 7.611 12.332 -36.182 1.00 15.75 265 ALA B O 1
ATOM 4947 N N . ILE B 1 266 ? 9.421 13.065 -34.936 1.00 15.80 266 ILE B N 1
ATOM 4948 C CA . ILE B 1 266 ? 9.208 14.560 -34.845 1.00 17.06 266 ILE B CA 1
ATOM 4949 C C . ILE B 1 266 ? 9.175 15.255 -36.166 1.00 16.43 266 ILE B C 1
ATOM 4950 O O . ILE B 1 266 ? 8.342 16.114 -36.342 1.00 15.63 266 ILE B O 1
ATOM 4955 N N . ALA B 1 267 ? 10.076 14.838 -37.088 1.00 15.26 267 ALA B N 1
ATOM 4956 C CA . ALA B 1 267 ? 10.153 15.374 -38.411 1.00 14.42 267 ALA B CA 1
ATOM 4957 C C . ALA B 1 267 ? 8.821 15.067 -39.101 1.00 14.95 267 ALA B C 1
ATOM 4958 O O . ALA B 1 267 ? 8.197 15.963 -39.631 1.00 13.22 267 ALA B O 1
ATOM 4960 N N . VAL B 1 268 ? 8.404 13.807 -39.065 1.00 14.21 268 VAL B N 1
ATOM 4961 C CA . VAL B 1 268 ? 7.152 13.393 -39.691 1.00 16.12 268 VAL B CA 1
ATOM 4962 C C . VAL B 1 268 ? 5.970 14.063 -38.975 1.00 16.10 268 VAL B C 1
ATOM 4963 O O . VAL B 1 268 ? 5.004 14.458 -39.605 1.00 17.18 268 VAL B O 1
ATOM 4967 N N . GLY B 1 269 ? 6.065 14.210 -37.661 1.00 15.66 269 GLY B N 1
ATOM 4968 C CA . GLY B 1 269 ? 4.976 14.796 -36.901 1.00 14.92 269 GLY B CA 1
ATOM 4969 C C . GLY B 1 269 ? 4.800 16.252 -37.255 1.00 15.96 269 GLY B C 1
ATOM 4970 O O . GLY B 1 269 ? 3.690 16.815 -37.069 1.00 15.90 269 GLY B O 1
ATOM 4971 N N . MET B 1 270 ? 5.886 16.893 -37.720 1.00 15.86 270 MET B N 1
ATOM 4972 C CA . MET B 1 270 ? 5.858 18.331 -38.054 1.00 15.75 270 MET B CA 1
ATOM 4973 C C . MET B 1 270 ? 5.169 18.484 -39.389 1.00 17.16 270 MET B C 1
ATOM 4974 O O . MET B 1 270 ? 4.381 19.419 -39.585 1.00 17.84 270 MET B O 1
ATOM 4979 N N . ILE B 1 271 ? 5.465 17.568 -40.318 1.00 18.06 271 ILE B N 1
ATOM 4980 C CA . ILE B 1 271 ? 4.847 17.582 -41.669 1.00 18.17 271 ILE B CA 1
ATOM 4981 C C . ILE B 1 271 ? 3.338 17.405 -41.535 1.00 17.57 271 ILE B C 1
ATOM 4982 O O . ILE B 1 271 ? 2.569 18.113 -42.148 1.00 19.29 271 ILE B O 1
ATOM 4987 N N . TYR B 1 272 ? 2.913 16.448 -40.721 1.00 17.18 272 TYR B N 1
ATOM 4988 C CA . TYR B 1 272 ? 1.492 16.248 -40.429 1.00 15.15 272 TYR B CA 1
ATOM 4989 C C . TYR B 1 272 ? 0.919 17.479 -39.685 1.00 15.45 272 TYR B C 1
ATOM 4990 O O . TYR B 1 272 ? -0.206 17.858 -39.927 1.00 15.13 272 TYR B O 1
ATOM 4999 N N . ALA B 1 273 ? 1.672 18.114 -38.797 1.00 14.96 273 ALA B N 1
ATOM 5000 C CA . ALA B 1 273 ? 1.153 19.327 -38.132 1.00 16.18 273 ALA B CA 1
ATOM 5001 C C . ALA B 1 273 ? 0.942 20.436 -39.130 1.00 17.45 273 ALA B C 1
ATOM 5002 O O . ALA B 1 273 ? -0.073 21.171 -39.027 1.00 18.72 273 ALA B O 1
ATOM 5004 N N . ALA B 1 274 ? 1.864 20.552 -40.105 1.00 17.24 274 ALA B N 1
ATOM 5005 C CA . ALA B 1 274 ? 1.781 21.571 -41.192 1.00 16.50 274 ALA B CA 1
ATOM 5006 C C . ALA B 1 274 ? 0.549 21.293 -42.088 1.00 18.02 274 ALA B C 1
ATOM 5007 O O . ALA B 1 274 ? -0.205 22.192 -42.394 1.00 18.59 274 ALA B O 1
ATOM 5009 N N . LYS B 1 275 ? 0.348 20.037 -42.480 1.00 18.92 275 LYS B N 1
ATOM 5010 C CA . LYS B 1 275 ? -0.770 19.659 -43.307 1.00 19.94 275 LYS B CA 1
ATOM 5011 C C . LYS B 1 275 ? -2.050 20.001 -42.572 1.00 21.08 275 LYS B C 1
ATOM 5012 O O . LYS B 1 275 ? -2.966 20.634 -43.148 1.00 22.47 275 LYS B O 1
ATOM 5018 N N . ILE B 1 276 ? -2.091 19.627 -41.288 1.00 20.74 276 ILE B N 1
ATOM 5019 C CA . ILE B 1 276 ? -3.198 19.924 -40.379 1.00 19.33 276 ILE B CA 1
ATOM 5020 C C . ILE B 1 276 ? -3.522 21.413 -40.319 1.00 19.94 276 ILE B C 1
ATOM 5021 O O . ILE B 1 276 ? -4.647 21.806 -40.496 1.00 19.62 276 ILE B O 1
ATOM 5026 N N . ALA B 1 277 ? -2.530 22.240 -40.039 1.00 21.85 277 ALA B N 1
ATOM 5027 C CA . ALA B 1 277 ? -2.757 23.674 -39.967 1.00 23.43 277 ALA B CA 1
ATOM 5028 C C . ALA B 1 277 ? -3.259 24.217 -41.317 1.00 24.58 277 ALA B C 1
ATOM 5029 O O . ALA B 1 277 ? -4.121 25.110 -41.333 1.00 24.75 277 ALA B O 1
ATOM 5031 N N . ASN B 1 278 ? -2.808 23.600 -42.420 1.00 25.28 278 ASN B N 1
ATOM 5032 C CA . ASN B 1 278 ? -3.323 23.902 -43.765 1.00 26.67 278 ASN B CA 1
ATOM 5033 C C . ASN B 1 278 ? -4.809 23.567 -43.979 1.00 27.16 278 ASN B C 1
ATOM 5034 O O . ASN B 1 278 ? -5.585 24.427 -44.396 1.00 27.21 278 ASN B O 1
ATOM 5039 N N . ARG B 1 279 ? -5.189 22.317 -43.699 1.00 27.26 279 ARG B N 1
ATOM 5040 C CA . ARG B 1 279 ? -6.596 21.897 -43.751 1.00 26.75 279 ARG B CA 1
ATOM 5041 C C . ARG B 1 279 ? -7.523 22.720 -42.856 1.00 26.65 279 ARG B C 1
ATOM 5042 O O . ARG B 1 279 ? -8.730 22.752 -43.107 1.00 26.40 279 ARG B O 1
ATOM 5050 N N . MET B 1 280 ? -6.950 23.344 -41.820 1.00 26.26 280 MET B N 1
ATOM 5051 C CA . MET B 1 280 ? -7.621 24.270 -40.902 1.00 26.67 280 MET B CA 1
ATOM 5052 C C . MET B 1 280 ? -7.536 25.778 -41.206 1.00 26.54 280 MET B C 1
ATOM 5053 O O . MET B 1 280 ? -7.842 26.633 -40.338 1.00 26.31 280 MET B O 1
ATOM 5058 N N . ASN B 1 281 ? -7.083 26.094 -42.428 1.00 27.15 281 ASN B N 1
ATOM 5059 C CA . ASN B 1 281 ? -6.926 27.467 -42.961 1.00 26.57 281 ASN B CA 1
ATOM 5060 C C . ASN B 1 281 ? -6.013 28.370 -42.172 1.00 27.04 281 ASN B C 1
ATOM 5061 O O . ASN B 1 281 ? -6.222 29.610 -42.165 1.00 27.02 281 ASN B O 1
ATOM 5066 N N . LEU B 1 282 ? -5.027 27.787 -41.483 1.00 26.15 282 LEU B N 1
ATOM 5067 C CA . LEU B 1 282 ? -4.023 28.592 -40.766 1.00 26.64 282 LEU B CA 1
ATOM 5068 C C . LEU B 1 282 ? -2.788 28.787 -41.596 1.00 25.83 282 LEU B C 1
ATOM 5069 O O . LEU B 1 282 ? -2.244 29.872 -41.596 1.00 26.79 282 LEU B O 1
ATOM 5074 N N . MET B 1 283 ? -2.373 27.748 -42.323 1.00 25.59 283 MET B N 1
ATOM 5075 C CA . MET B 1 283 ? -1.082 27.753 -43.049 1.00 25.01 283 MET B CA 1
ATOM 5076 C C . MET B 1 283 ? -1.216 27.719 -44.568 1.00 25.23 283 MET B C 1
ATOM 5077 O O . MET B 1 283 ? -1.824 26.810 -45.096 1.00 25.12 283 MET B O 1
ATOM 5082 N N . PRO B 1 284 ? -0.609 28.685 -45.269 1.00 26.25 284 PRO B N 1
ATOM 5083 C CA . PRO B 1 284 ? -0.581 28.632 -46.720 1.00 27.56 284 PRO B CA 1
ATOM 5084 C C . PRO B 1 284 ? 0.173 27.410 -47.207 1.00 28.60 284 PRO B C 1
ATOM 5085 O O . PRO B 1 284 ? 1.068 26.952 -46.520 1.00 28.12 284 PRO B O 1
ATOM 5089 N N . GLU B 1 285 ? -0.184 26.890 -48.380 1.00 30.76 285 GLU B N 1
ATOM 5090 C CA . GLU B 1 285 ? 0.465 25.696 -48.927 1.00 31.65 285 GLU B CA 1
ATOM 5091 C C . GLU B 1 285 ? 1.985 25.870 -49.006 1.00 31.84 285 GLU B C 1
ATOM 5092 O O . GLU B 1 285 ? 2.705 24.891 -48.870 1.00 31.64 285 GLU B O 1
ATOM 5098 N N . HIS B 1 286 ? 2.464 27.096 -49.231 1.00 31.05 286 HIS B N 1
ATOM 5099 C CA . HIS B 1 286 ? 3.927 27.305 -49.394 1.00 30.93 286 HIS B CA 1
ATOM 5100 C C . HIS B 1 286 ? 4.748 26.974 -48.127 1.00 29.47 286 HIS B C 1
ATOM 5101 O O . HIS B 1 286 ? 5.852 26.477 -48.211 1.00 28.88 286 HIS B O 1
ATOM 5114 N N . ASP B 1 287 ? 4.186 27.284 -46.966 1.00 27.81 287 ASP B N 1
ATOM 5115 C CA . ASP B 1 287 ? 4.796 26.980 -45.694 1.00 26.87 287 ASP B CA 1
ATOM 5116 C C . ASP B 1 287 ? 4.794 25.490 -45.449 1.00 25.54 287 ASP B C 1
ATOM 5117 O O . ASP B 1 287 ? 5.689 25.021 -44.807 1.00 25.97 287 ASP B O 1
ATOM 5122 N N . VAL B 1 288 ? 3.818 24.760 -45.982 1.00 23.93 288 VAL B N 1
ATOM 5123 C CA . VAL B 1 288 ? 3.815 23.304 -45.891 1.00 23.94 288 VAL B CA 1
ATOM 5124 C C . VAL B 1 288 ? 5.026 22.751 -46.670 1.00 24.54 288 VAL B C 1
ATOM 5125 O O . VAL B 1 288 ? 5.819 21.975 -46.132 1.00 24.93 288 VAL B O 1
ATOM 5129 N N . SER B 1 289 ? 5.188 23.174 -47.926 1.00 24.01 289 SER B N 1
ATOM 5130 C CA . SER B 1 289 ? 6.338 22.782 -48.720 1.00 23.95 289 SER B CA 1
ATOM 5131 C C . SER B 1 289 ? 7.638 23.169 -48.038 1.00 23.12 289 SER B C 1
ATOM 5132 O O . SER B 1 289 ? 8.605 22.430 -48.139 1.00 23.25 289 SER B O 1
ATOM 5135 N N . ALA B 1 290 ? 7.667 24.330 -47.380 1.00 21.39 290 ALA B N 1
ATOM 5136 C CA . ALA B 1 290 ? 8.837 24.763 -46.636 1.00 20.97 290 ALA B CA 1
ATOM 5137 C C . ALA B 1 290 ? 9.307 23.755 -45.565 1.00 20.73 290 ALA B C 1
ATOM 5138 O O . ALA B 1 290 ? 10.512 23.631 -45.307 1.00 20.17 290 ALA B O 1
ATOM 5140 N N . HIS B 1 291 ? 8.339 23.077 -44.925 1.00 20.74 291 HIS B N 1
ATOM 5141 C CA . HIS B 1 291 ? 8.594 21.993 -43.961 1.00 19.79 291 HIS B CA 1
ATOM 5142 C C . HIS B 1 291 ? 9.329 20.839 -44.657 1.00 20.21 291 HIS B C 1
ATOM 5143 O O . HIS B 1 291 ? 10.367 20.407 -44.184 1.00 19.92 291 HIS B O 1
ATOM 5150 N N . TYR B 1 292 ? 8.789 20.363 -45.781 1.00 19.73 292 TYR B N 1
ATOM 5151 C CA . TYR B 1 292 ? 9.403 19.277 -46.561 1.00 21.17 292 TYR B CA 1
ATOM 5152 C C . TYR B 1 292 ? 10.792 19.691 -47.012 1.00 21.49 292 TYR B C 1
ATOM 5153 O O . TYR B 1 292 ? 11.699 18.896 -46.994 1.00 23.05 292 TYR B O 1
ATOM 5162 N N . TRP B 1 293 ? 10.928 20.926 -47.455 1.00 21.09 293 TRP B N 1
ATOM 5163 C CA . TRP B 1 293 ? 12.125 21.370 -48.096 1.00 23.25 293 TRP B CA 1
ATOM 5164 C C . TRP B 1 293 ? 13.258 21.339 -47.088 1.00 21.94 293 TRP B C 1
ATOM 5165 O O . TRP B 1 293 ? 14.363 20.919 -47.391 1.00 21.73 293 TRP B O 1
ATOM 5176 N N . LEU B 1 294 ? 12.978 21.798 -45.880 1.00 19.84 294 LEU B N 1
ATOM 5177 C CA . LEU B 1 294 ? 14.037 21.962 -44.888 1.00 19.28 294 LEU B CA 1
ATOM 5178 C C . LEU B 1 294 ? 14.410 20.605 -44.302 1.00 17.99 294 LEU B C 1
ATOM 5179 O O . LEU B 1 294 ? 15.592 20.327 -44.058 1.00 15.59 294 LEU B O 1
ATOM 5184 N N . LEU B 1 295 ? 13.399 19.770 -44.083 1.00 15.95 295 LEU B N 1
ATOM 5185 C CA . LEU B 1 295 ? 13.658 18.443 -43.548 1.00 17.44 295 LEU B CA 1
ATOM 5186 C C . LEU B 1 295 ? 14.413 17.597 -44.550 1.00 17.58 295 LEU B C 1
ATOM 5187 O O . LEU B 1 295 ? 15.268 16.828 -44.166 1.00 18.62 295 LEU B O 1
ATOM 5192 N N . ASN B 1 296 ? 14.128 17.731 -45.848 1.00 19.28 296 ASN B N 1
ATOM 5193 C CA . ASN B 1 296 ? 14.937 17.025 -46.879 1.00 19.40 296 ASN B CA 1
ATOM 5194 C C . ASN B 1 296 ? 16.367 17.528 -46.948 1.00 18.49 296 ASN B C 1
ATOM 5195 O O . ASN B 1 296 ? 17.267 16.768 -47.259 1.00 18.93 296 ASN B O 1
ATOM 5200 N N . LYS B 1 297 ? 16.608 18.795 -46.592 1.00 17.32 297 LYS B N 1
ATOM 5201 C CA . LYS B 1 297 ? 17.992 19.270 -46.446 1.00 17.71 297 LYS B CA 1
ATOM 5202 C C . LYS B 1 297 ? 18.817 18.432 -45.474 1.00 17.03 297 LYS B C 1
ATOM 5203 O O . LYS B 1 297 ? 20.052 18.379 -45.646 1.00 15.72 297 LYS B O 1
ATOM 5209 N N . ILE B 1 298 ? 18.169 17.871 -44.422 1.00 14.10 298 ILE B N 1
ATOM 5210 C CA . ILE B 1 298 ? 18.912 17.133 -43.412 1.00 13.12 298 ILE B CA 1
ATOM 5211 C C . ILE B 1 298 ? 18.686 15.619 -43.576 1.00 12.96 298 ILE B C 1
ATOM 5212 O O . ILE B 1 298 ? 19.112 14.806 -42.750 1.00 14.11 298 ILE B O 1
ATOM 5217 N N . GLY B 1 299 ? 17.993 15.226 -44.641 1.00 14.07 299 GLY B N 1
ATOM 5218 C CA . GLY B 1 299 ? 17.786 13.787 -44.917 1.00 15.15 299 GLY B CA 1
ATOM 5219 C C . GLY B 1 299 ? 16.838 13.183 -43.921 1.00 15.25 299 GLY B C 1
ATOM 5220 O O . GLY B 1 299 ? 16.873 12.000 -43.726 1.00 14.22 299 GLY B O 1
ATOM 5221 N N . ALA B 1 300 ? 15.979 14.018 -43.316 1.00 16.56 300 ALA B N 1
ATOM 5222 C CA . ALA B 1 300 ? 15.070 13.607 -42.240 1.00 18.79 300 ALA B CA 1
ATOM 5223 C C . ALA B 1 300 ? 14.129 12.470 -42.616 1.00 21.79 300 ALA B C 1
ATOM 5224 O O . ALA B 1 300 ? 13.864 11.556 -41.831 1.00 22.42 300 ALA B O 1
ATOM 5226 N N . LEU B 1 301 ? 13.646 12.514 -43.838 1.00 25.44 301 LEU B N 1
ATOM 5227 C CA . LEU B 1 301 ? 12.722 11.511 -44.328 1.00 29.91 301 LEU B CA 1
ATOM 5228 C C . LEU B 1 301 ? 13.354 10.250 -44.981 1.00 31.91 301 LEU B C 1
ATOM 5229 O O . LEU B 1 301 ? 12.593 9.357 -45.390 1.00 32.60 301 LEU B O 1
ATOM 5234 N N . GLN B 1 302 ? 14.703 10.157 -45.036 1.00 33.43 302 GLN B N 1
ATOM 5235 C CA . GLN B 1 302 ? 15.424 9.054 -45.716 1.00 36.10 302 GLN B CA 1
ATOM 5236 C C . GLN B 1 302 ? 15.311 7.652 -45.093 1.00 39.43 302 GLN B C 1
ATOM 5237 O O . GLN B 1 302 ? 14.938 6.720 -45.777 1.00 40.87 302 GLN B O 1
ATOM 5243 N N . ASP B 1 303 ? 15.714 7.467 -43.835 1.00 42.42 303 ASP B N 1
ATOM 5244 C CA . ASP B 1 303 ? 15.840 6.105 -43.247 1.00 45.63 303 ASP B CA 1
ATOM 5245 C C . ASP B 1 303 ? 14.521 5.714 -42.622 1.00 47.34 303 ASP B C 1
ATOM 5246 O O . ASP B 1 303 ? 14.423 4.727 -41.897 1.00 48.01 303 ASP B O 1
ATOM 5251 N N . ILE B 1 304 ? 13.511 6.514 -42.936 1.00 50.01 304 ILE B N 1
ATOM 5252 C CA . ILE B 1 304 ? 12.178 6.432 -42.363 1.00 52.51 304 ILE B CA 1
ATOM 5253 C C . ILE B 1 304 ? 11.413 5.238 -42.944 1.00 54.10 304 ILE B C 1
ATOM 5254 O O . ILE B 1 304 ? 11.264 5.124 -44.160 1.00 53.52 304 ILE B O 1
ATOM 5259 N N . PRO B 1 305 ? 11.002 4.302 -42.072 1.00 56.18 305 PRO B N 1
ATOM 5260 C CA . PRO B 1 305 ? 10.100 3.259 -42.480 1.00 58.09 305 PRO B CA 1
ATOM 5261 C C . PRO B 1 305 ? 8.717 3.423 -41.857 1.00 59.37 305 PRO B C 1
ATOM 5262 O O . PRO B 1 305 ? 8.489 2.898 -40.755 1.00 59.85 305 PRO B O 1
ATOM 5266 N N . LEU B 1 306 ? 7.797 4.132 -42.516 1.00 60.69 306 LEU B N 1
ATOM 5267 C CA . LEU B 1 306 ? 6.403 4.080 -42.020 1.00 61.91 306 LEU B CA 1
ATOM 5268 C C . LEU B 1 306 ? 5.817 2.646 -42.251 1.00 62.46 306 LEU B C 1
ATOM 5269 O O . LEU B 1 306 ? 4.756 2.449 -42.904 1.00 62.94 306 LEU B O 1
ATOM 5274 N N . LYS B 1 307 ? 6.585 1.677 -41.711 1.00 62.35 307 LYS B N 1
ATOM 5275 C CA . LYS B 1 307 ? 6.248 0.249 -41.471 1.00 61.83 307 LYS B CA 1
ATOM 5276 C C . LYS B 1 307 ? 4.897 0.097 -40.757 1.00 61.58 307 LYS B C 1
ATOM 5277 O O . LYS B 1 307 ? 4.398 -1.031 -40.540 1.00 61.48 307 LYS B O 1
ATOM 5283 N N . SER B 1 308 ? 4.329 1.251 -40.393 1.00 60.26 308 SER B N 1
ATOM 5284 C CA . SER B 1 308 ? 3.092 1.326 -39.660 1.00 59.16 308 SER B CA 1
ATOM 5285 C C . SER B 1 308 ? 1.894 1.705 -40.525 1.00 57.60 308 SER B C 1
ATOM 5286 O O . SER B 1 308 ? 1.984 2.480 -41.495 1.00 57.70 308 SER B O 1
ATOM 5289 N N . ASP B 1 309 ? 0.764 1.134 -40.143 1.00 55.49 309 ASP B N 1
ATOM 5290 C CA . ASP B 1 309 ? -0.507 1.560 -40.661 1.00 53.76 309 ASP B CA 1
ATOM 5291 C C . ASP B 1 309 ? -0.966 2.743 -39.828 1.00 51.04 309 ASP B C 1
ATOM 5292 O O . ASP B 1 309 ? -0.631 2.844 -38.645 1.00 49.57 309 ASP B O 1
ATOM 5297 N N . PRO B 1 310 ? -1.758 3.626 -40.443 1.00 48.82 310 PRO B N 1
ATOM 5298 C CA . PRO B 1 310 ? -2.314 4.790 -39.781 1.00 47.30 310 PRO B CA 1
ATOM 5299 C C . PRO B 1 310 ? -3.050 4.438 -38.505 1.00 45.69 310 PRO B C 1
ATOM 5300 O O . PRO B 1 310 ? -3.108 5.245 -37.585 1.00 45.04 310 PRO B O 1
ATOM 5304 N N . ASP B 1 311 ? -3.596 3.232 -38.450 1.00 44.45 311 ASP B N 1
ATOM 5305 C CA . ASP B 1 311 ? -4.475 2.859 -37.371 1.00 44.01 311 ASP B CA 1
ATOM 5306 C C . ASP B 1 311 ? -3.673 2.594 -36.099 1.00 42.32 311 ASP B C 1
ATOM 5307 O O . ASP B 1 311 ? -4.075 3.018 -35.007 1.00 41.88 311 ASP B O 1
ATOM 5312 N N . SER B 1 312 ? -2.505 1.973 -36.253 1.00 40.31 312 SER B N 1
ATOM 5313 C CA . SER B 1 312 ? -1.577 1.773 -35.126 1.00 38.59 312 SER B CA 1
ATOM 5314 C C . SER B 1 312 ? -1.076 3.114 -34.537 1.00 37.08 312 SER B C 1
ATOM 5315 O O . SER B 1 312 ? -1.098 3.314 -33.301 1.00 36.34 312 SER B O 1
ATOM 5318 N N . ILE B 1 313 ? -0.666 4.036 -35.425 1.00 34.57 313 ILE B N 1
ATOM 5319 C CA . ILE B 1 313 ? -0.291 5.412 -35.056 1.00 33.03 313 ILE B CA 1
ATOM 5320 C C . ILE B 1 313 ? -1.417 6.134 -34.299 1.00 32.79 313 ILE B C 1
ATOM 5321 O O . ILE B 1 313 ? -1.196 6.698 -33.215 1.00 31.59 313 ILE B O 1
ATOM 5326 N N . PHE B 1 314 ? -2.626 6.090 -34.858 1.00 33.25 314 PHE B N 1
ATOM 5327 C CA . PHE B 1 314 ? -3.732 6.820 -34.266 1.00 34.63 314 PHE B CA 1
ATOM 5328 C C . PHE B 1 314 ? -4.116 6.265 -32.897 1.00 34.89 314 PHE B C 1
ATOM 5329 O O . PHE B 1 314 ? -4.459 7.029 -32.001 1.00 34.31 314 PHE B O 1
ATOM 5337 N N . HIS B 1 315 ? -4.076 4.940 -32.737 1.00 36.27 315 HIS B N 1
ATOM 5338 C CA . HIS B 1 315 ? -4.343 4.321 -31.433 1.00 37.93 315 HIS B CA 1
ATOM 5339 C C . HIS B 1 315 ? -3.402 4.771 -30.310 1.00 37.70 315 HIS B C 1
ATOM 5340 O O . HIS B 1 315 ? -3.876 5.120 -29.220 1.00 37.23 315 HIS B O 1
ATOM 5347 N N . TYR B 1 316 ? -2.082 4.774 -30.567 1.00 37.35 316 TYR B N 1
ATOM 5348 C CA . TYR B 1 316 ? -1.073 5.279 -29.593 1.00 37.11 316 TYR B CA 1
ATOM 5349 C C . TYR B 1 316 ? -1.278 6.754 -29.205 1.00 38.07 316 TYR B C 1
ATOM 5350 O O . TYR B 1 316 ? -0.983 7.165 -28.070 1.00 37.08 316 TYR B O 1
ATOM 5359 N N . LEU B 1 317 ? -1.752 7.532 -30.184 1.00 39.02 317 LEU B N 1
ATOM 5360 C CA . LEU B 1 317 ? -2.074 8.951 -30.058 1.00 40.48 317 LEU B CA 1
ATOM 5361 C C . LEU B 1 317 ? -3.247 9.194 -29.109 1.00 42.52 317 LEU B C 1
ATOM 5362 O O . LEU B 1 317 ? -3.160 10.024 -28.224 1.00 42.28 317 LEU B O 1
ATOM 5367 N N . ILE B 1 318 ? -4.336 8.457 -29.289 1.00 45.80 318 ILE B N 1
ATOM 5368 C CA . ILE B 1 318 ? -5.472 8.551 -28.355 1.00 49.99 318 ILE B CA 1
ATOM 5369 C C . ILE B 1 318 ? -5.200 7.948 -26.949 1.00 50.79 318 ILE B C 1
ATOM 5370 O O . ILE B 1 318 ? -5.889 8.297 -26.001 1.00 51.04 318 ILE B O 1
ATOM 5375 N N . HIS B 1 319 ? -4.166 7.102 -26.816 1.00 53.23 319 HIS B N 1
ATOM 5376 C CA . HIS B 1 319 ? -3.749 6.511 -25.509 1.00 54.91 319 HIS B CA 1
ATOM 5377 C C . HIS B 1 319 ? -2.641 7.286 -24.781 1.00 56.64 319 HIS B C 1
ATOM 5378 O O . HIS B 1 319 ? -2.333 7.009 -23.617 1.00 57.18 319 HIS B O 1
ATOM 5385 N N . ASP B 1 320 ? -2.076 8.276 -25.468 1.00 58.17 320 ASP B N 1
ATOM 5386 C CA . ASP B 1 320 ? -0.997 9.130 -24.963 1.00 59.65 320 ASP B CA 1
ATOM 5387 C C . ASP B 1 320 ? -1.468 10.214 -23.956 1.00 60.06 320 ASP B C 1
ATOM 5388 O O . ASP B 1 320 ? -2.301 11.072 -24.292 1.00 59.73 320 ASP B O 1
ATOM 5393 N N . ASN B 1 321 ? -0.935 10.165 -22.725 1.00 60.60 321 ASN B N 1
ATOM 5394 C CA . ASN B 1 321 ? -1.085 11.284 -21.757 1.00 60.55 321 ASN B CA 1
ATOM 5395 C C . ASN B 1 321 ? 0.186 12.132 -21.578 1.00 60.58 321 ASN B C 1
ATOM 5396 O O . ASN B 1 321 ? 1.148 11.722 -20.929 1.00 60.28 321 ASN B O 1
ATOM 5404 N N . ASP B 1 329 ? -12.515 18.023 -24.585 1.00 55.67 329 ASP B N 1
ATOM 5405 C CA . ASP B 1 329 ? -13.677 17.251 -25.076 1.00 55.56 329 ASP B CA 1
ATOM 5406 C C . ASP B 1 329 ? -13.324 16.006 -25.913 1.00 54.76 329 ASP B C 1
ATOM 5407 O O . ASP B 1 329 ? -12.142 15.718 -26.161 1.00 55.01 329 ASP B O 1
ATOM 5412 N N . GLU B 1 330 ? -14.350 15.294 -26.385 1.00 53.13 330 GLU B N 1
ATOM 5413 C CA . GLU B 1 330 ? -14.127 13.983 -27.024 1.00 51.95 330 GLU B CA 1
ATOM 5414 C C . GLU B 1 330 ? -13.835 13.958 -28.557 1.00 49.16 330 GLU B C 1
ATOM 5415 O O . GLU B 1 330 ? -13.402 12.923 -29.076 1.00 49.01 330 GLU B O 1
ATOM 5421 N N . ASP B 1 331 ? -14.062 15.069 -29.264 1.00 45.92 331 ASP B N 1
ATOM 5422 C CA . ASP B 1 331 ? -13.858 15.094 -30.724 1.00 43.83 331 ASP B CA 1
ATOM 5423 C C . ASP B 1 331 ? -12.538 15.737 -31.155 1.00 41.44 331 ASP B C 1
ATOM 5424 O O . ASP B 1 331 ? -12.149 15.643 -32.328 1.00 40.29 331 ASP B O 1
ATOM 5429 N N . ASN B 1 332 ? -11.903 16.420 -30.206 1.00 38.67 332 ASN B N 1
ATOM 5430 C CA . ASN B 1 332 ? -10.708 17.219 -30.458 1.00 37.20 332 ASN B CA 1
ATOM 5431 C C . ASN B 1 332 ? -9.514 16.791 -29.597 1.00 34.83 332 ASN B C 1
ATOM 5432 O O . ASN B 1 332 ? -9.699 16.221 -28.503 1.00 33.66 332 ASN B O 1
ATOM 5437 N N . LEU B 1 333 ? -8.307 17.060 -30.112 1.00 32.58 333 LEU B N 1
ATOM 5438 C CA . LEU B 1 333 ? -7.037 16.843 -29.398 1.00 30.52 333 LEU B CA 1
ATOM 5439 C C . LEU B 1 333 ? -6.318 18.147 -29.580 1.00 28.72 333 LEU B C 1
ATOM 5440 O O . LEU B 1 333 ? -6.413 18.717 -30.658 1.00 28.21 333 LEU B O 1
ATOM 5445 N N . GLY B 1 334 ? -5.601 18.629 -28.569 1.00 26.28 334 GLY B N 1
ATOM 5446 C CA . GLY B 1 334 ? -4.879 19.897 -28.713 1.00 25.26 334 GLY B CA 1
ATOM 5447 C C . GLY B 1 334 ? -3.549 19.637 -29.442 1.00 23.48 334 GLY B C 1
ATOM 5448 O O . GLY B 1 334 ? -2.882 18.642 -29.157 1.00 22.90 334 GLY B O 1
ATOM 5449 N N . MET B 1 335 ? -3.191 20.528 -30.373 1.00 22.09 335 MET B N 1
ATOM 5450 C CA . MET B 1 335 ? -1.884 20.538 -31.085 1.00 20.95 335 MET B CA 1
ATOM 5451 C C . MET B 1 335 ? -1.214 21.900 -31.062 1.00 21.80 335 MET B C 1
ATOM 5452 O O . MET B 1 335 ? -1.901 22.933 -31.039 1.00 21.08 335 MET B O 1
ATOM 5457 N N . ILE B 1 336 ? 0.123 21.930 -31.057 1.00 21.21 336 ILE B N 1
ATOM 5458 C CA . ILE B 1 336 ? 0.842 23.166 -31.408 1.00 20.98 336 ILE B CA 1
ATOM 5459 C C . ILE B 1 336 ? 0.837 23.243 -32.926 1.00 20.75 336 ILE B C 1
ATOM 5460 O O . ILE B 1 336 ? 1.369 22.355 -33.601 1.00 21.07 336 ILE B O 1
ATOM 5465 N N . LEU B 1 337 ? 0.235 24.294 -33.465 1.00 20.06 337 LEU B N 1
ATOM 5466 C CA . LEU B 1 337 ? 0.234 24.512 -34.899 1.00 19.81 337 LEU B CA 1
ATOM 5467 C C . LEU B 1 337 ? 0.877 25.845 -35.182 1.00 19.29 337 LEU B C 1
ATOM 5468 O O . LEU B 1 337 ? 1.063 26.662 -34.273 1.00 19.34 337 LEU B O 1
ATOM 5473 N N . LEU B 1 338 ? 1.216 26.055 -36.446 1.00 19.20 338 LEU B N 1
ATOM 5474 C CA . LEU B 1 338 ? 1.779 27.319 -36.924 1.00 19.19 338 LEU B CA 1
ATOM 5475 C C . LEU B 1 338 ? 0.864 27.876 -38.010 1.00 20.20 338 LEU B C 1
ATOM 5476 O O . LEU B 1 338 ? 0.196 27.108 -38.722 1.00 19.43 338 LEU B O 1
ATOM 5481 N N . SER B 1 339 ? 0.828 29.206 -38.141 1.00 22.27 339 SER B N 1
ATOM 5482 C CA . SER B 1 339 ? 0.201 29.823 -39.340 1.00 24.09 339 SER B CA 1
ATOM 5483 C C . SER B 1 339 ? 1.170 29.956 -40.513 1.00 24.51 339 SER B C 1
ATOM 5484 O O . SER B 1 339 ? 0.748 30.135 -41.662 1.00 24.43 339 SER B O 1
ATOM 5487 N N . GLY B 1 340 ? 2.466 29.808 -40.231 1.00 24.65 340 GLY B N 1
ATOM 5488 C CA . GLY B 1 340 ? 3.490 29.991 -41.239 1.00 24.97 340 GLY B CA 1
ATOM 5489 C C . GLY B 1 340 ? 4.815 29.809 -40.542 1.00 26.41 340 GLY B C 1
ATOM 5490 O O . GLY B 1 340 ? 4.855 29.749 -39.321 1.00 26.54 340 GLY B O 1
ATOM 5491 N N . VAL B 1 341 ? 5.893 29.683 -41.314 1.00 27.55 341 VAL B N 1
ATOM 5492 C CA . VAL B 1 341 ? 7.228 29.494 -40.754 1.00 27.60 341 VAL B CA 1
ATOM 5493 C C . VAL B 1 341 ? 7.508 30.623 -39.813 1.00 27.36 341 VAL B C 1
ATOM 5494 O O . VAL B 1 341 ? 7.262 31.786 -40.139 1.00 29.46 341 VAL B O 1
ATOM 5498 N N . GLY B 1 342 ? 7.949 30.281 -38.614 1.00 26.37 342 GLY B N 1
ATOM 5499 C CA . GLY B 1 342 ? 8.264 31.252 -37.598 1.00 25.31 342 GLY B CA 1
ATOM 5500 C C . GLY B 1 342 ? 7.052 31.868 -36.937 1.00 26.23 342 GLY B C 1
ATOM 5501 O O . GLY B 1 342 ? 7.189 32.791 -36.100 1.00 27.27 342 GLY B O 1
ATOM 5502 N N . LYS B 1 343 ? 5.861 31.373 -37.286 1.00 25.84 343 LYS B N 1
ATOM 5503 C CA . LYS B 1 343 ? 4.612 31.989 -36.815 1.00 26.06 343 LYS B CA 1
ATOM 5504 C C . LYS B 1 343 ? 3.664 31.038 -36.079 1.00 25.36 343 LYS B C 1
ATOM 5505 O O . LYS B 1 343 ? 2.729 30.493 -36.691 1.00 26.08 343 LYS B O 1
ATOM 5511 N N . PRO B 1 344 ? 3.899 30.827 -34.776 1.00 24.68 344 PRO B N 1
ATOM 5512 C CA . PRO B 1 344 ? 2.978 30.023 -34.017 1.00 25.12 344 PRO B CA 1
ATOM 5513 C C . PRO B 1 344 ? 1.553 30.554 -34.047 1.00 26.06 344 PRO B C 1
ATOM 5514 O O . PRO B 1 344 ? 1.330 31.765 -33.843 1.00 26.26 344 PRO B O 1
ATOM 5518 N N . ALA B 1 345 ? 0.611 29.642 -34.276 1.00 26.31 345 ALA B N 1
ATOM 5519 C CA . ALA B 1 345 ? -0.821 29.918 -34.163 1.00 26.93 345 ALA B CA 1
ATOM 5520 C C . ALA B 1 345 ? -1.262 29.843 -32.692 1.00 28.57 345 ALA B C 1
ATOM 5521 O O . ALA B 1 345 ? -1.138 28.790 -32.019 1.00 27.54 345 ALA B O 1
ATOM 5523 N N . MET B 1 346 ? -1.704 30.987 -32.186 1.00 30.44 346 MET B N 1
ATOM 5524 C CA . MET B 1 346 ? -2.306 31.118 -30.868 1.00 33.30 346 MET B CA 1
ATOM 5525 C C . MET B 1 346 ? -3.759 30.713 -30.982 1.00 34.14 346 MET B C 1
ATOM 5526 O O . MET B 1 346 ? -4.356 30.890 -32.025 1.00 33.72 346 MET B O 1
ATOM 5531 N N . TYR B 1 347 ? -4.315 30.174 -29.900 1.00 35.73 347 TYR B N 1
ATOM 5532 C CA . TYR B 1 347 ? -5.736 29.885 -29.806 1.00 37.35 347 TYR B CA 1
ATOM 5533 C C . TYR B 1 347 ? -6.121 30.248 -28.387 1.00 38.95 347 TYR B C 1
ATOM 5534 O O . TYR B 1 347 ? -5.533 29.728 -27.418 1.00 38.61 347 TYR B O 1
ATOM 5543 N N . ASN B 1 348 ? -7.071 31.187 -28.268 1.00 40.97 348 ASN B N 1
ATOM 5544 C CA . ASN B 1 348 ? -7.720 31.475 -26.997 1.00 41.67 348 ASN B CA 1
ATOM 5545 C C . ASN B 1 348 ? -6.656 31.665 -25.918 1.00 41.32 348 ASN B C 1
ATOM 5546 O O . ASN B 1 348 ? -6.739 31.034 -24.847 1.00 40.82 348 ASN B O 1
ATOM 5551 N N . GLN B 1 349 ? -5.651 32.507 -26.230 1.00 41.14 349 GLN B N 1
ATOM 5552 C CA . GLN B 1 349 ? -4.557 32.883 -25.310 1.00 41.04 349 GLN B CA 1
ATOM 5553 C C . GLN B 1 349 ? -3.449 31.825 -25.058 1.00 40.04 349 GLN B C 1
ATOM 5554 O O . GLN B 1 349 ? -2.549 32.053 -24.242 1.00 40.20 349 GLN B O 1
ATOM 5560 N N . THR B 1 350 ? -3.512 30.694 -25.762 1.00 38.11 350 THR B N 1
ATOM 5561 C CA . THR B 1 350 ? -2.606 29.548 -25.578 1.00 35.51 350 THR B CA 1
ATOM 5562 C C . THR B 1 350 ? -2.059 29.065 -26.955 1.00 34.00 350 THR B C 1
ATOM 5563 O O . THR B 1 350 ? -2.642 29.402 -27.984 1.00 33.78 350 THR B O 1
ATOM 5567 N N . LEU B 1 351 ? -0.977 28.280 -26.952 1.00 31.50 351 LEU B N 1
ATOM 5568 C CA . LEU B 1 351 ? -0.378 27.649 -28.169 1.00 31.04 351 LEU B CA 1
ATOM 5569 C C . LEU B 1 351 ? -1.026 26.304 -28.549 1.00 29.97 351 LEU B C 1
ATOM 5570 O O . LEU B 1 351 ? -0.690 25.685 -29.555 1.00 28.18 351 LEU B O 1
ATOM 5575 N N . LEU B 1 352 ? -1.960 25.866 -27.712 1.00 30.18 352 LEU B N 1
ATOM 5576 C CA . LEU B 1 352 ? -2.732 24.680 -27.961 1.00 30.36 352 LEU B CA 1
ATOM 5577 C C . LEU B 1 352 ? -4.022 25.028 -28.731 1.00 30.27 352 LEU B C 1
ATOM 5578 O O . LEU B 1 352 ? -4.871 25.789 -28.223 1.00 31.45 352 LEU B O 1
ATOM 5583 N N . THR B 1 353 ? -4.148 24.461 -29.939 1.00 28.59 353 THR B N 1
ATOM 5584 C CA . THR B 1 353 ? -5.286 24.617 -30.844 1.00 27.07 353 THR B CA 1
ATOM 5585 C C . THR B 1 353 ? -6.019 23.296 -30.877 1.00 27.26 353 THR B C 1
ATOM 5586 O O . THR B 1 353 ? -5.377 22.280 -31.059 1.00 26.33 353 THR B O 1
ATOM 5590 N N . PRO B 1 354 ? -7.371 23.294 -30.658 1.00 27.06 354 PRO B N 1
ATOM 5591 C CA . PRO B 1 354 ? -8.088 22.040 -30.726 1.00 26.03 354 PRO B CA 1
ATOM 5592 C C . PRO B 1 354 ? -8.155 21.614 -32.164 1.00 25.82 354 PRO B C 1
ATOM 5593 O O . PRO B 1 354 ? -8.321 22.474 -33.053 1.00 25.71 354 PRO B O 1
ATOM 5597 N N . VAL B 1 355 ? -7.981 20.310 -32.396 1.00 24.04 355 VAL B N 1
ATOM 5598 C CA . VAL B 1 355 ? -7.924 19.780 -33.749 1.00 23.05 355 VAL B CA 1
ATOM 5599 C C . VAL B 1 355 ? -8.786 18.534 -33.720 1.00 23.56 355 VAL B C 1
ATOM 5600 O O . VAL B 1 355 ? -8.653 17.734 -32.794 1.00 23.41 355 VAL B O 1
ATOM 5604 N N . ARG B 1 356 ? -9.666 18.381 -34.718 1.00 23.11 356 ARG B N 1
ATOM 5605 C CA . ARG B 1 356 ? -10.556 17.215 -34.761 1.00 23.52 356 ARG B CA 1
ATOM 5606 C C . ARG B 1 356 ? -9.757 15.931 -34.930 1.00 24.44 356 ARG B C 1
ATOM 5607 O O . ARG B 1 356 ? -8.981 15.770 -35.898 1.00 22.78 356 ARG B O 1
ATOM 5615 N N . LYS B 1 357 ? -10.015 14.996 -34.017 1.00 24.60 357 LYS B N 1
ATOM 5616 C CA . LYS B 1 357 ? -9.490 13.661 -34.097 1.00 26.09 357 LYS B CA 1
ATOM 5617 C C . LYS B 1 357 ? -9.648 13.037 -35.483 1.00 25.19 357 LYS B C 1
ATOM 5618 O O . LYS B 1 357 ? -8.762 12.309 -35.948 1.00 25.13 357 LYS B O 1
ATOM 5624 N N . THR B 1 358 ? -10.814 13.232 -36.094 1.00 24.62 358 THR B N 1
ATOM 5625 C CA . THR B 1 358 ? -11.081 12.685 -37.427 1.00 23.93 358 THR B CA 1
ATOM 5626 C C . THR B 1 358 ? -10.144 13.347 -38.474 1.00 23.29 358 THR B C 1
ATOM 5627 O O . THR B 1 358 ? -9.852 12.717 -39.495 1.00 23.34 358 THR B O 1
ATOM 5631 N N . LEU B 1 359 ? -9.700 14.586 -38.230 1.00 21.68 359 LEU B N 1
ATOM 5632 C CA . LEU B 1 359 ? -8.817 15.273 -39.185 1.00 21.84 359 LEU B CA 1
ATOM 5633 C C . LEU B 1 359 ? -7.406 14.719 -39.041 1.00 22.98 359 LEU B C 1
ATOM 5634 O O . LEU B 1 359 ? -6.758 14.393 -40.034 1.00 24.44 359 LEU B O 1
ATOM 5639 N N . ILE B 1 360 ? -6.939 14.608 -37.796 1.00 24.23 360 ILE B N 1
ATOM 5640 C CA . ILE B 1 360 ? -5.669 14.010 -37.503 1.00 24.75 360 ILE B CA 1
ATOM 5641 C C . ILE B 1 360 ? -5.605 12.669 -38.214 1.00 24.43 360 ILE B C 1
ATOM 5642 O O . ILE B 1 360 ? -4.625 12.395 -38.862 1.00 24.31 360 ILE B O 1
ATOM 5647 N N . LYS B 1 361 ? -6.650 11.847 -38.075 1.00 24.57 361 LYS B N 1
ATOM 5648 C CA . LYS B 1 361 ? -6.638 10.478 -38.571 1.00 25.01 361 LYS B CA 1
ATOM 5649 C C . LYS B 1 361 ? -6.521 10.467 -40.051 1.00 24.34 361 LYS B C 1
ATOM 5650 O O . LYS B 1 361 ? -5.787 9.653 -40.638 1.00 24.38 361 LYS B O 1
ATOM 5656 N N . GLU B 1 362 ? -7.233 11.382 -40.686 1.00 24.49 362 GLU B N 1
ATOM 5657 C CA . GLU B 1 362 ? -7.193 11.418 -42.159 1.00 24.14 362 GLU B CA 1
ATOM 5658 C C . GLU B 1 362 ? -5.857 11.908 -42.730 1.00 22.98 362 GLU B C 1
ATOM 5659 O O . GLU B 1 362 ? -5.438 11.450 -43.766 1.00 24.03 362 GLU B O 1
ATOM 5670 N N . VAL B 1 363 ? -5.180 12.803 -42.039 1.00 22.31 363 VAL B N 1
ATOM 5671 C CA . VAL B 1 363 ? -3.866 13.307 -42.503 1.00 22.25 363 VAL B CA 1
ATOM 5672 C C . VAL B 1 363 ? -2.804 12.177 -42.359 1.00 22.68 363 VAL B C 1
ATOM 5673 O O . VAL B 1 363 ? -1.970 11.942 -43.237 1.00 22.81 363 VAL B O 1
ATOM 5677 N N . ILE B 1 364 ? -2.887 11.449 -41.249 1.00 23.57 364 ILE B N 1
ATOM 5678 C CA . ILE B 1 364 ? -2.025 10.316 -40.984 1.00 23.14 364 ILE B CA 1
ATOM 5679 C C . ILE B 1 364 ? -2.244 9.269 -42.062 1.00 24.80 364 ILE B C 1
ATOM 5680 O O . ILE B 1 364 ? -1.272 8.781 -42.619 1.00 24.81 364 ILE B O 1
ATOM 5685 N N . ARG B 1 365 ? -3.503 8.936 -42.376 1.00 26.71 365 ARG B N 1
ATOM 5686 C CA . ARG B 1 365 ? -3.840 8.002 -43.478 1.00 29.17 365 ARG B CA 1
ATOM 5687 C C . ARG B 1 365 ? -3.202 8.406 -44.792 1.00 28.61 365 ARG B C 1
ATOM 5688 O O . ARG B 1 365 ? -2.692 7.576 -45.521 1.00 28.63 365 ARG B O 1
ATOM 5696 N N . GLU B 1 366 ? -3.234 9.700 -45.090 1.00 30.06 366 GLU B N 1
ATOM 5697 C CA . GLU B 1 366 ? -2.788 10.179 -46.371 1.00 30.55 366 GLU B CA 1
ATOM 5698 C C . GLU B 1 366 ? -1.269 10.032 -46.553 1.00 30.58 366 GLU B C 1
ATOM 5699 O O . GLU B 1 366 ? -0.775 9.837 -47.668 1.00 30.30 366 GLU B O 1
ATOM 5705 N N . GLY B 1 367 ? -0.540 10.086 -45.448 1.00 30.27 367 GLY B N 1
ATOM 5706 C CA . GLY B 1 367 ? 0.906 9.886 -45.476 1.00 30.61 367 GLY B CA 1
ATOM 5707 C C . GLY B 1 367 ? 1.703 11.070 -45.972 1.00 30.91 367 GLY B C 1
ATOM 5708 O O . GLY B 1 367 ? 1.195 12.196 -46.045 1.00 31.75 367 GLY B O 1
ATOM 5709 N N . LEU B 1 368 ? 2.966 10.811 -46.301 1.00 31.49 368 LEU B N 1
ATOM 5710 C CA . LEU B 1 368 ? 3.887 11.847 -46.754 1.00 32.18 368 LEU B CA 1
ATOM 5711 C C . LEU B 1 368 ? 3.810 11.958 -48.258 1.00 33.58 368 LEU B C 1
ATOM 5712 O O . LEU B 1 368 ? 3.559 10.949 -48.963 1.00 34.17 368 LEU B O 1
#

CATH classification: 3.40.50.1970 (+1 more: 1.20.1090.10)

Foldseek 3Di:
DWDWFAQAPRIAIAAEFAPVLLVVPVRDDLQQAAEEEEEEEPPDDPVQSVVSLVSVVVRHHYDYDYHHDDQVCQDVVRLVVSLVVCVVVVDDQRYEYEQAEALSSVQSSLQNQCPNVNHHAYEYAYQFLLRLQPRLLAQWHAGADPLGGRPDTDGHHHHYYYYNLQSHLPDDLLRLLLNVLLLVLLQQAADDPPAPDDLVQAAQSSRDHSVSSVRSSSVSSCSQSVPSSHVRNCPAPNCSSCQQVLLLVLQVVQCPPVHHSSLSSLLSNLLQAVQCVVVVLADPVQSVVSVVSCVRNNSPVPDPRDGALVSSVVSNVSHDNDPQQDPDDFWGWHFHASGRNGTDDDPNGRTDTGGPVSVSVCSRVGD/DWDWFAQQPDIAIEAEEAPQLQCVCVGDPLVQAQEEEEEEEPPPPVVQVVVNCVSCVVRHYYDYDYHHDDQVRQDVVRLVVSLVVCVVVVDDQRYAYEQAEALSSVQSSLQSQCPRVNHHAYEYAHQFLLRLLPNLLAQWHAGDDPLDGRPDTDGHHHHYYYYHLQSHLPPQQQRLLLNVLLLVLLQQAADDPDQPDDLVLAAQSNHDHSVVSVSSSVSSSCSQSVPSSHVRNCPASNCSSCQLVLLLVLLCVLCPPQHHSSLSSLQSNLLLQVQCVVVQLADVVQSVVSVVSSVRHNSCPSDDCVDALVSSLVSSVSPPVPQWDWHQHASGGNGTDDDPNGSTDTGGSVSSSVSSNVGD

Nearest PDB structures (foldseek):
  2gru-assembly1_A  TM=1.003E+00  e=8.538E-74  Niallia circulans
  2gru-assembly1_B  TM=9.970E-01  e=1.978E-66  Niallia circulans
  2d2x-assembly1_B  TM=9.949E-01  e=1.492E-63  Niallia circulans
  6lk2-assembly2_B  TM=8.890E-01  e=1.845E-26  Providencia alcalifaciens F90-2004
  3zok-assembly2_D  TM=8.648E-01  e=2.442E-25  Actinidia chinensis

Sequence (727 aa):
TTKQICFADRCFNFAFGEHVLESVESYIPRDEFDQYIMISDSGVPDSIVHYAAEYFGKLAPVHILRFQGGEEYKTLSTVTNLQERAIALGANRRTAIVAVGGGLTGNVAGVAAGMMFRGIALIHVPTTFLAASDSVLSIKQAVNLTSGKNLVGFYYPPRFVFADTRILSESPPRQVKAGMCELVKNMLILENDNKEFTEDDLNSANVYSPKQLETFINFCISAKMSVLSEDIYEKKKGLIFEYGHTIGHAIELAEQGGITHGEAIAVGMIYAAKIANRMNLMPEHDVSAHYWLLNKIGALQDIPLKSDPDSIFHYLIHDNKRGYIKLDEDNLGMILLSGVGKPAMYNQTLLTPVRKTLIKEVIREGLTTKQICFADRCFNFAFGEHVLESVESYIPRDEFDQYIMISDSGVPDSIVHYAAEYFGKLAPVHILRFQGGEEYKTLSTVTNLQERAIALGANRRTAIVAVGGGLTGNVAGVAAGMMFRGIALIHVPTTFLAASDSVLSIKQAVNLTSGKNLVGFYYPPRFVFADTRILSESPPRQVKAGMCELVKNMLILENDNKEFTEDDLNSANVYSPKQLETFINFCISAKMSVLSEDIYEKKKGLIFEYGHTIGHAIELAEQGGITHGEAIAVGMIYAAKIANRMNLMPEHDVSAHYWLLNKIGALQDIPLKSDPDSIFHYLIHDNDEDNLGMILLSGVGKPAMYNQTLLTPVRKTLIKEVIREGL

Radius of gyration: 28.1 Å; Cα contacts (8 Å, |Δi|>4): 1502; chains: 2; bounding box: 61×38×84 Å

=== Feature glossary ===
A reading guide for the features in this record.

Start from the sequence.

  · Sequence gives the chain of amino acids in standard one-letter code (A=alanine, C=cysteine, …, Y=tyrosine), read N→C. It is the only feature that is directly encoded by the gene; all structural features are derived from the folded form of this sequence.

Fold it, and you get atomic coordinates and the backbone conformation that goes with them.

  · Structure coordinates are given as an mmCIF _atom_site loop: one row per atom with element, residue name, chain id, sequence number, and x/y/z position in Å. Only the four main-chain atoms per residue are included here; side chains are omitted to keep the record compact.

  · Backbone dihedral angles. Every residue except chain termini has a φ (preceding-C → N → Cα → C) and a ψ (N → Cα → C → next-N). They are reported in degrees following the IUPAC sign convention. Secondary structure is essentially a statement about which (φ, ψ) basin each residue occupies.

  · Eight-state secondary structure (DSSP): H is the canonical α-helix, G the tighter 3₁₀-helix, I the wider π-helix; E/B are β-structure, T and S are turns and bends, and '-' is everything else. DSSP derives these from the pattern of main-chain N–H···O=C hydrogen bonds, not from the sequence.

  · SS3 is a coarse helix/strand/coil call (letters a/b/c) made by the P-SEA algorithm from inter-Cα distances and dihedrals. It is less detailed than DSSP but needs only Cα positions.

Summarize the fold with a handful of shape descriptors and a per-residue structural alphabet.

  · Radius of gyration (Rg) is the root-mean-square distance of Cα atoms from their centroid — a single number for overall size and compactness. A globular domain of N residues has Rg ≈ 2.2·N^0.38 Å; an extended or disordered chain has a much larger Rg. The Cα contact count is the number of residue pairs whose Cα atoms are within 8 Å and are more than four positions apart in sequence — a standard proxy for tertiary packing density. The bounding box is the smallest axis-aligned box enclosing all Cα atoms.

  · 3Di is Foldseek's structural alphabet. Each residue is assigned one of twenty discrete states based on how its Cα sits relative to its spatial (not sequential) neighbors. Aligning 3Di strings finds structural homologs roughly as well as full 3D superposition, but orders of magnitude faster.

  · Solvent-accessible surface area (SASA) is the area in Å² traced out by the centre of a 1.4 Å probe sphere (a water molecule) rolled over the protein's van der Waals surface (Shrake–Rupley / Lee–Richards construction). Buried residues have near-zero SASA; fully exposed residues can exceed 200 Å². The total SASA scales roughly with the number of surface residues.

Ask how reliable the model is.

  · For AlphaFold models, the B-factor fi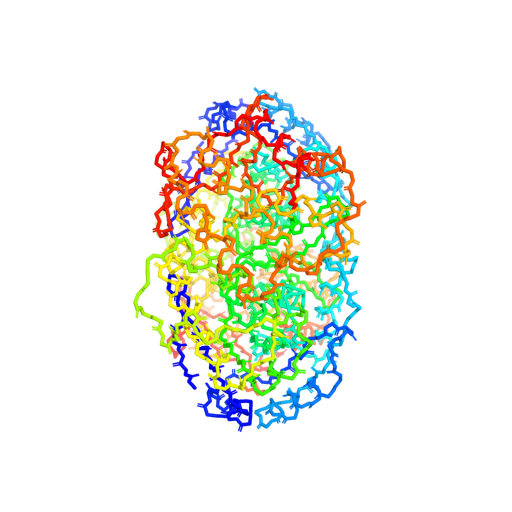eld carries pLDDT — the model's own estimate of local accuracy on a 0–100 scale. Regions with pLDDT<50 should be treated as essentially unmodeled; they often correspond to intrinsically disordered segments.

  · For experimental (PDB) structures, the B-factor (temperature factor) quantifies the positional spread of each atom in the crystal — a combination of thermal vibration and static disorder — in units of Å². High B-factors mark flexible loops or poorly resolved regions; low B-factors mark the rigid, well-ordered core.

  · Predicted Aligned Error (PAE) is an AlphaFold confidence matrix: entry (i, j) is the expected error in the position of residue j, in ångströms, when the prediction is superimposed on the true structure at residue i. Low PAE within a block of residues means that block is internally rigid and well-predicted; high PAE between two blocks means their relative placement is uncertain even if each block individually is confident.

Place it in context: what it resembles, what it is annotated as, and how it looks.

  · Structural nearest neighbors (via Foldseek easy-search vs the PDB). Reported per hit: target PDB id, E-value, and alignment TM-score. A TM-score above ~0.5 is the conventional threshold for 'same fold'.

  · Functional annotations link the protein to curated databases. InterPro entries identify conserved domains and families by matching the sequence against member-database signatures (Pfam, PROSITE, CDD, …). Gene Ontology (GO) terms describe molecular function, biological process, and cellular component in a controlled vocabulary. CATH places the structure in a hierarchical fold classification (Class/Architecture/Topology/Homologous-superfamily). The organism is the source species.

  · The contact map is a binary N×N matrix image: pixel (i, j) is dark where Cα_i and Cα_j are within 8 Å and |i−j|>4. Because the |i−j|>4 filter removes local helical contacts, off-diagonal stripes parallel to the main diagonal indicate parallel β-sheets; stripes perpendicular to it indicate antiparallel β-sheets. The Ramachandran plot scatters every residue's (φ, ψ) pair against the sterically allowed regions. The PAE heatmap renders the predicted-aligned-error matrix.

  · Six rendered views show the 3D structure from the faces of a cube — i.e. along ±x, ±y, ±z. Rendering representation is drawn randomly per protein from cartoon (secondary-structure ribbons), sticks (backbone bonds), or molecular surface; coloring is either N→C rainbow (blue at the N-terminus through red at the C-terminus) or one color per chain.